Protein AF-0000000086143990 (afdb_homodimer)

Radius of gyration: 26.76 Å; Cα contacts (8 Å, |Δi|>4): 1138; chains: 2; bounding box: 112×72×72 Å

Structure (mmCIF, N/CA/C/O backbone):
data_AF-0000000086143990-model_v1
#
loop_
_entity.id
_entity.type
_entity.pdbx_description
1 polymer 'Malate dehydrogenase'
#
loop_
_atom_site.group_PDB
_atom_site.id
_atom_site.type_symbol
_atom_site.label_atom_id
_atom_site.label_alt_id
_atom_site.label_comp_id
_atom_site.label_asym_id
_atom_site.label_entity_id
_atom_site.label_seq_id
_atom_site.pdbx_PDB_ins_code
_atom_site.Cartn_x
_atom_site.Cartn_y
_atom_site.Cartn_z
_atom_site.occupancy
_atom_site.B_iso_or_equiv
_atom_site.auth_seq_id
_atom_site.auth_comp_id
_atom_site.auth_asym_id
_atom_site.auth_atom_id
_atom_site.pdbx_PDB_model_num
ATOM 1 N N . MET A 1 1 ? 69.875 -5.605 -12.367 1 28.8 1 MET A N 1
ATOM 2 C CA . MET A 1 1 ? 68.5 -6.004 -12.711 1 28.8 1 MET A CA 1
ATOM 3 C C . MET A 1 1 ? 67.625 -6.176 -11.453 1 28.8 1 MET A C 1
ATOM 5 O O . MET A 1 1 ? 67.75 -7.188 -10.758 1 28.8 1 MET A O 1
ATOM 9 N N . THR A 1 2 ? 67.562 -5.09 -10.617 1 34.97 2 THR A N 1
ATOM 10 C CA . THR A 1 2 ? 66.938 -4.973 -9.312 1 34.97 2 THR A CA 1
ATOM 11 C C . THR A 1 2 ? 65.438 -5.207 -9.422 1 34.97 2 THR A C 1
ATOM 13 O O . THR A 1 2 ? 64.75 -4.504 -10.164 1 34.97 2 THR A O 1
ATOM 16 N N . SER A 1 3 ? 64.938 -6.434 -9.188 1 31.86 3 SER A N 1
ATOM 17 C CA . SER A 1 3 ? 63.594 -6.938 -9.203 1 31.86 3 SER A CA 1
ATOM 18 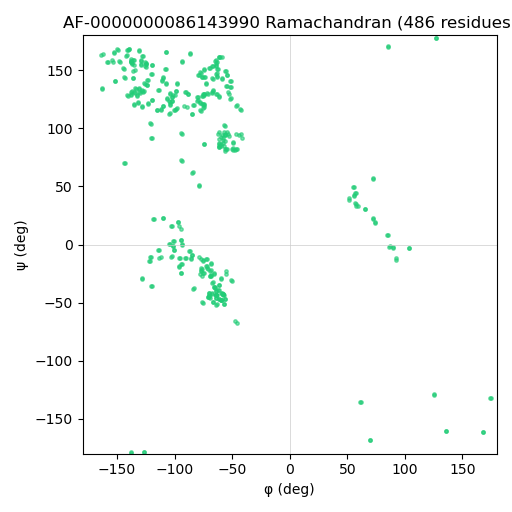C C . SER A 1 3 ? 62.719 -6.238 -8.148 1 31.86 3 SER A C 1
ATOM 20 O O . SER A 1 3 ? 63.094 -6.211 -6.973 1 31.86 3 SER A O 1
ATOM 22 N N . ILE A 1 4 ? 62.031 -5.09 -8.547 1 33.56 4 ILE A N 1
ATOM 23 C CA . ILE A 1 4 ? 61.062 -4.328 -7.758 1 33.56 4 ILE A CA 1
ATOM 24 C C . ILE A 1 4 ? 59.906 -5.238 -7.332 1 33.56 4 ILE A C 1
ATOM 26 O O . ILE A 1 4 ? 59.219 -5.816 -8.172 1 33.56 4 ILE A O 1
ATOM 30 N N . ARG A 1 5 ? 60.062 -5.871 -6.176 1 32.91 5 ARG A N 1
ATOM 31 C CA . ARG A 1 5 ? 59.031 -6.629 -5.492 1 32.91 5 ARG A CA 1
ATOM 32 C C . ARG A 1 5 ? 57.781 -5.758 -5.234 1 32.91 5 ARG A C 1
ATOM 34 O O . ARG A 1 5 ? 57.875 -4.727 -4.566 1 32.91 5 ARG A O 1
ATOM 41 N N . THR A 1 6 ? 56.906 -5.578 -6.246 1 29.39 6 THR A N 1
ATOM 42 C CA . THR A 1 6 ? 55.625 -4.895 -6.039 1 29.39 6 THR A CA 1
ATOM 43 C C . THR A 1 6 ? 54.812 -5.578 -4.938 1 29.39 6 THR A C 1
ATOM 45 O O . THR A 1 6 ? 54.562 -6.781 -5.008 1 29.39 6 THR A O 1
ATOM 48 N N . LEU A 1 7 ? 54.906 -5.094 -3.65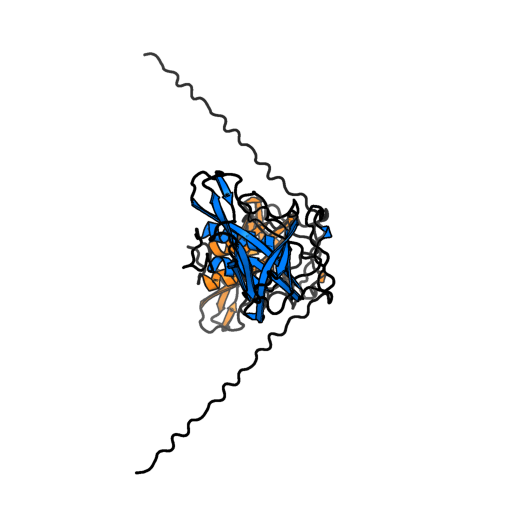4 1 31.59 7 LEU A N 1
ATOM 49 C CA . LEU A 1 7 ? 54.094 -5.48 -2.506 1 31.59 7 LEU A CA 1
ATOM 50 C C . LEU A 1 7 ? 52.594 -5.262 -2.789 1 31.59 7 LEU A C 1
ATOM 52 O O . LEU A 1 7 ? 52.188 -4.137 -3.059 1 31.59 7 LEU A O 1
ATOM 56 N N . LEU A 1 8 ? 51.969 -6.223 -3.418 1 28.8 8 LEU A N 1
ATOM 57 C CA . LEU A 1 8 ? 50.531 -6.184 -3.588 1 28.8 8 LEU A CA 1
ATOM 58 C C . LEU A 1 8 ? 49.812 -6.191 -2.234 1 28.8 8 LEU A C 1
ATOM 60 O O . LEU A 1 8 ? 50.031 -7.105 -1.432 1 28.8 8 LEU A O 1
ATOM 64 N N . LEU A 1 9 ? 49.594 -4.996 -1.615 1 29.88 9 LEU A N 1
ATOM 65 C CA . LEU A 1 9 ? 48.781 -4.879 -0.422 1 29.88 9 LEU A CA 1
ATOM 66 C C . LEU A 1 9 ? 47.344 -5.387 -0.692 1 29.88 9 LEU A C 1
ATOM 68 O O . LEU A 1 9 ? 46.656 -4.871 -1.571 1 29.88 9 LEU A O 1
ATOM 72 N N . ALA A 1 10 ? 47.094 -6.621 -0.388 1 31.34 10 ALA A N 1
ATOM 73 C CA . ALA A 1 10 ? 45.75 -7.199 -0.398 1 31.34 10 ALA A CA 1
ATOM 74 C C . ALA A 1 10 ? 44.844 -6.492 0.604 1 31.34 10 ALA A C 1
ATOM 76 O O . ALA A 1 10 ? 45.125 -6.453 1.801 1 31.34 10 ALA A O 1
ATOM 77 N N . LEU A 1 11 ? 44.219 -5.375 0.227 1 27.98 11 LEU A N 1
ATOM 78 C CA . LEU A 1 11 ? 43.188 -4.797 1.089 1 27.98 11 LEU A CA 1
ATOM 79 C C . LEU A 1 11 ? 42.062 -5.805 1.365 1 27.98 11 LEU A C 1
ATOM 81 O O . LEU A 1 11 ? 41.469 -6.328 0.434 1 27.98 11 LEU A O 1
ATOM 85 N N . ALA A 1 12 ? 42.094 -6.391 2.562 1 31.06 12 ALA A N 1
ATOM 86 C CA . ALA A 1 12 ? 41.031 -7.227 3.072 1 31.06 12 ALA A CA 1
ATOM 87 C C . ALA A 1 12 ? 39.719 -6.438 3.158 1 31.06 12 ALA A C 1
ATOM 89 O O . ALA A 1 12 ? 39.656 -5.414 3.846 1 31.06 12 ALA A O 1
ATOM 90 N N . VAL A 1 13 ? 38.938 -6.508 2.133 1 31.83 13 VAL A N 1
ATOM 91 C CA . VAL A 1 13 ? 37.562 -6 2.225 1 31.83 13 VAL A CA 1
ATOM 92 C C . VAL A 1 13 ? 36.844 -6.691 3.375 1 31.83 13 VAL A C 1
ATOM 94 O O . VAL A 1 13 ? 36.75 -7.918 3.414 1 31.83 13 VAL A O 1
ATOM 97 N N . ILE A 1 14 ? 36.812 -6.105 4.52 1 30.91 14 ILE A N 1
ATOM 98 C CA . ILE A 1 14 ? 35.938 -6.543 5.598 1 30.91 14 ILE A CA 1
ATOM 99 C C . ILE A 1 14 ? 34.469 -6.465 5.141 1 30.91 14 ILE A C 1
ATOM 101 O O . ILE A 1 14 ? 33.938 -5.371 4.898 1 30.91 14 ILE A O 1
ATOM 105 N N . ALA A 1 15 ? 34.062 -7.531 4.52 1 31.17 15 ALA A N 1
ATOM 106 C CA . ALA A 1 15 ? 32.594 -7.656 4.324 1 31.17 15 ALA A CA 1
ATOM 107 C C . ALA A 1 15 ? 31.859 -7.582 5.652 1 31.17 15 ALA A C 1
ATOM 109 O O . ALA A 1 15 ? 32 -8.461 6.504 1 31.17 15 ALA A O 1
ATOM 110 N N . THR A 1 16 ? 31.625 -6.355 6.145 1 30.95 16 THR A N 1
ATOM 111 C CA . THR A 1 16 ? 30.672 -6.27 7.25 1 30.95 16 THR A CA 1
ATOM 112 C C . THR A 1 16 ? 29.344 -6.938 6.879 1 30.95 16 THR A C 1
ATOM 114 O O . THR A 1 16 ? 28.766 -6.637 5.832 1 30.95 16 THR A O 1
ATOM 117 N N . SER A 1 17 ? 29.234 -8.133 7.25 1 28.3 17 SER A N 1
ATOM 118 C CA . SER A 1 17 ? 27.922 -8.773 7.203 1 28.3 17 SER A CA 1
ATOM 119 C C . SER A 1 17 ? 26.859 -7.906 7.859 1 28.3 17 SER A C 1
ATOM 121 O O . SER A 1 17 ? 26.969 -7.566 9.039 1 28.3 17 SER A O 1
ATOM 123 N N . SER A 1 18 ? 26.359 -7.004 7.137 1 29.42 18 SER A N 1
ATOM 124 C CA . SER A 1 18 ? 25.141 -6.406 7.656 1 29.42 18 SER A CA 1
ATOM 125 C C . SER A 1 18 ? 24.125 -7.48 8.07 1 29.42 18 SER A C 1
ATOM 127 O O . SER A 1 18 ? 23.609 -8.203 7.223 1 29.42 18 SER A O 1
ATOM 129 N N . ASN A 1 19 ? 24.328 -7.996 9.25 1 27.97 19 ASN A N 1
ATOM 130 C CA . ASN A 1 19 ? 23.25 -8.805 9.812 1 27.97 19 ASN A CA 1
ATOM 131 C C . ASN A 1 19 ? 21.906 -8.086 9.727 1 27.97 19 ASN A C 1
ATOM 133 O O . ASN A 1 19 ? 21.719 -7.035 10.344 1 27.97 19 ASN A O 1
ATOM 137 N N . ALA A 1 20 ? 21.234 -8.234 8.68 1 31.66 20 ALA A N 1
ATOM 138 C CA . ALA A 1 20 ? 19.828 -7.828 8.68 1 31.66 20 ALA A CA 1
ATOM 139 C C . ALA A 1 20 ? 19.109 -8.328 9.922 1 31.66 20 ALA A C 1
ATOM 141 O O . ALA A 1 20 ? 18.969 -9.531 10.125 1 31.66 20 ALA A O 1
ATOM 142 N N . LEU A 1 21 ? 19.219 -7.625 11.078 1 30.47 21 LEU A N 1
ATOM 143 C CA . LEU A 1 21 ? 18.422 -7.926 12.25 1 30.47 21 LEU A CA 1
ATOM 144 C C . LEU A 1 21 ? 16.969 -8.211 11.859 1 30.47 21 LEU A C 1
ATOM 146 O O . LEU A 1 21 ? 16.312 -7.379 11.227 1 30.47 21 LEU A O 1
ATOM 150 N N . CYS A 1 22 ? 16.562 -9.438 11.672 1 31.56 22 CYS A N 1
ATOM 151 C CA . CYS A 1 22 ? 15.188 -9.875 11.555 1 31.56 22 CYS A CA 1
ATOM 152 C C . CYS A 1 22 ? 14.32 -9.258 12.648 1 31.56 22 CYS A C 1
ATOM 154 O O . CYS A 1 22 ? 14.617 -9.398 13.836 1 31.56 22 CYS A O 1
ATOM 156 N N . LEU A 1 23 ? 13.68 -8.25 12.484 1 34.28 23 LEU A N 1
ATOM 157 C CA . LEU A 1 23 ? 12.711 -7.781 13.469 1 34.28 23 LEU A CA 1
ATOM 158 C C . LEU A 1 23 ? 11.867 -8.938 13.992 1 34.28 23 LEU A C 1
ATOM 160 O O . LEU A 1 23 ? 11.383 -9.766 13.211 1 34.28 23 LEU A O 1
ATOM 164 N N . PRO A 1 24 ? 11.961 -9.25 15.305 1 35.31 24 PRO A N 1
ATOM 165 C CA . PRO A 1 24 ? 11.18 -10.336 15.883 1 35.31 24 PRO A CA 1
ATOM 166 C C . PRO A 1 24 ? 9.688 -10.227 15.57 1 35.31 24 PRO A C 1
ATOM 168 O O . PRO A 1 24 ? 9.164 -9.117 15.43 1 35.31 24 PRO A O 1
ATOM 171 N N . ARG A 1 25 ? 9.117 -11.312 14.992 1 46.84 25 ARG A N 1
ATOM 172 C CA . ARG A 1 25 ? 7.664 -11.422 14.875 1 46.84 25 ARG A CA 1
ATOM 173 C C . ARG A 1 25 ? 6.984 -11.055 16.188 1 46.84 25 ARG A C 1
ATOM 175 O O . ARG A 1 25 ? 7.418 -11.484 17.266 1 46.84 25 ARG A O 1
ATOM 182 N N . ILE A 1 26 ? 6.207 -10.148 16.25 1 44.72 26 ILE A N 1
ATOM 183 C CA . ILE A 1 26 ? 5.48 -9.781 17.469 1 44.72 26 ILE A CA 1
ATOM 184 C C . ILE A 1 26 ? 4.879 -11.031 18.109 1 44.72 26 ILE A C 1
ATOM 186 O O . ILE A 1 26 ? 4.945 -11.211 19.312 1 44.72 26 ILE A O 1
ATOM 190 N N . ASP A 1 27 ? 3.803 -11.766 17.359 1 48.5 27 ASP A N 1
ATOM 191 C CA . ASP A 1 27 ? 3.24 -13.008 17.875 1 48.5 27 ASP A CA 1
ATOM 192 C C . ASP A 1 27 ? 3.99 -14.227 17.344 1 48.5 27 ASP A C 1
ATOM 194 O O . ASP A 1 27 ? 4.336 -14.273 16.156 1 48.5 27 ASP A O 1
ATOM 198 N N . ASP A 1 28 ? 4.566 -14.992 18.188 1 54.94 28 ASP A N 1
ATOM 199 C CA . ASP A 1 28 ? 5.504 -16.109 18.047 1 54.94 28 ASP A CA 1
ATOM 200 C C . ASP A 1 28 ? 4.938 -17.188 17.125 1 54.94 28 ASP A C 1
ATOM 202 O O . ASP A 1 28 ? 5.691 -17.984 16.562 1 54.94 28 ASP A O 1
ATOM 206 N N . SER A 1 29 ? 3.551 -17.297 16.922 1 68.81 29 SER A N 1
ATOM 207 C CA . SER A 1 29 ? 3.146 -18.5 16.203 1 68.81 29 SER A CA 1
ATOM 208 C C . SER A 1 29 ? 2.859 -18.172 14.734 1 68.81 29 SER A C 1
ATOM 210 O O . SER A 1 29 ? 2.322 -17.109 14.414 1 68.81 29 SER A O 1
ATOM 212 N N . MET A 1 30 ? 3.443 -18.891 13.805 1 82.25 30 MET A N 1
ATOM 213 C CA . MET A 1 30 ? 3.15 -18.812 12.383 1 82.25 30 MET A CA 1
ATOM 214 C C . MET A 1 30 ? 1.653 -18.938 12.125 1 82.25 30 MET A C 1
ATOM 216 O O . MET A 1 30 ? 0.984 -19.766 12.75 1 82.25 30 MET A O 1
ATOM 220 N N . PRO A 1 31 ? 1.198 -18.078 11.266 1 90.06 31 PRO A N 1
ATOM 221 C CA . PRO A 1 31 ? -0.236 -18.156 10.977 1 90.06 31 PRO A CA 1
ATOM 222 C C . PRO A 1 31 ? -0.64 -19.469 10.32 1 90.06 31 PRO A C 1
ATOM 224 O O . PRO A 1 31 ? 0.137 -20.047 9.555 1 90.06 31 PRO A O 1
ATOM 227 N N . ALA A 1 32 ? -1.845 -19.922 10.633 1 91.12 32 ALA A N 1
ATOM 228 C CA . ALA A 1 32 ? -2.43 -21.078 9.961 1 91.12 32 ALA A CA 1
ATOM 229 C C . ALA A 1 32 ? -2.986 -20.688 8.594 1 91.12 32 ALA A C 1
ATOM 231 O O . ALA A 1 32 ? -3.445 -19.562 8.398 1 91.12 32 ALA A O 1
ATOM 232 N N . LEU A 1 33 ? -2.875 -21.672 7.641 1 93.88 33 LEU A N 1
ATOM 233 C CA . LEU A 1 33 ? -3.539 -21.469 6.359 1 93.88 33 LEU A CA 1
ATOM 234 C C . LEU A 1 33 ? -5.02 -21.156 6.555 1 93.88 33 LEU A C 1
ATOM 236 O O . LEU A 1 33 ? -5.707 -21.828 7.324 1 93.88 33 LEU A O 1
ATOM 240 N N . PRO A 1 34 ? -5.531 -20.141 5.941 1 92.81 34 PRO A N 1
ATOM 241 C CA . PRO A 1 34 ? -6.871 -19.641 6.27 1 92.81 34 PRO A CA 1
ATOM 242 C C . PRO A 1 34 ? -7.977 -20.391 5.535 1 92.81 34 PRO A C 1
ATOM 244 O O . PRO A 1 34 ? -8.844 -19.781 4.918 1 92.81 34 PRO A O 1
ATOM 247 N N . LEU A 1 35 ? -8.102 -21.625 5.746 1 92.88 35 LEU A N 1
ATOM 248 C CA . LEU A 1 35 ? -9.055 -22.453 5.02 1 92.88 35 LEU A CA 1
ATOM 249 C C . LEU A 1 35 ? -10.477 -22.219 5.52 1 92.88 35 LEU A C 1
ATOM 251 O O . LEU A 1 35 ? -11.445 -22.594 4.852 1 92.88 35 LEU A O 1
ATOM 255 N N . SER A 1 36 ? -10.656 -21.562 6.648 1 86.19 36 SER A N 1
ATOM 256 C CA . SER A 1 36 ? -11.984 -21.281 7.188 1 86.19 36 SER A CA 1
ATOM 257 C C . SER A 1 36 ? -12.688 -20.203 6.383 1 86.19 36 SER A C 1
ATOM 259 O O . SER A 1 36 ? -13.906 -20.016 6.504 1 86.19 36 SER A O 1
ATOM 261 N N . LYS A 1 37 ? -12.008 -19.547 5.566 1 82.94 37 LYS A N 1
ATOM 262 C CA . LYS A 1 37 ? -12.555 -18.422 4.812 1 82.94 37 LYS A CA 1
ATOM 263 C C . LYS A 1 37 ? -13.25 -18.891 3.543 1 82.94 37 LYS A C 1
ATOM 265 O O . LYS A 1 37 ? -13.883 -18.109 2.838 1 82.94 37 LYS A O 1
ATOM 270 N N . ILE A 1 38 ? -13.039 -20.141 3.217 1 82.75 38 ILE A N 1
ATOM 271 C CA . ILE A 1 38 ? -13.562 -20.641 1.951 1 82.75 38 ILE A CA 1
ATOM 272 C C . ILE A 1 38 ? -14.43 -21.875 2.201 1 82.75 38 ILE A C 1
ATOM 274 O O . ILE A 1 38 ? -14.344 -22.484 3.264 1 82.75 38 ILE A O 1
ATOM 278 N N . SER A 1 39 ? -15.375 -22.062 1.18 1 84 39 SER A N 1
ATOM 279 C CA . SER A 1 39 ? -16 -23.375 1.091 1 84 39 SER A CA 1
ATOM 280 C C . SER A 1 39 ? -15.039 -24.406 0.506 1 84 39 SER A C 1
ATOM 282 O O . SER A 1 39 ? -14.969 -24.578 -0.712 1 84 39 SER A O 1
ATOM 284 N N . ASN A 1 40 ? -14.289 -24.938 1.396 1 89.94 40 ASN A N 1
ATOM 285 C CA . ASN A 1 40 ? -13.25 -25.875 0.984 1 89.94 40 ASN A CA 1
ATOM 286 C C . ASN A 1 40 ? -13.836 -27.25 0.693 1 89.94 40 ASN A C 1
ATOM 288 O O . ASN A 1 40 ? -13.422 -28.25 1.296 1 89.94 40 ASN A O 1
ATOM 292 N N . THR A 1 41 ? -14.883 -27.016 -0.169 1 82.44 41 THR A N 1
ATOM 293 C CA . THR A 1 41 ? -15.602 -28.219 -0.56 1 82.44 41 THR A CA 1
ATOM 294 C C . THR A 1 41 ? -15.547 -28.422 -2.072 1 82.44 41 THR A C 1
ATOM 296 O O . THR A 1 41 ? -15.117 -27.531 -2.805 1 82.44 41 THR A O 1
ATOM 299 N N . GLY A 1 42 ? -15.672 -29.656 -2.557 1 78.19 42 GLY A N 1
ATOM 300 C CA . GLY A 1 42 ? -15.641 -29.938 -3.984 1 78.19 42 GLY A CA 1
ATOM 301 C C . GLY A 1 42 ? -14.797 -31.141 -4.344 1 78.19 42 GLY A C 1
ATOM 302 O O . GLY A 1 42 ? -14.484 -31.969 -3.48 1 78.19 42 GLY A O 1
ATOM 303 N N . SER A 1 43 ? -14.492 -31.031 -5.695 1 82.62 43 SER A N 1
ATOM 304 C CA . SER A 1 43 ? -13.859 -32.25 -6.227 1 82.62 43 SER A CA 1
ATOM 305 C C . SER A 1 43 ? -12.391 -32.312 -5.816 1 82.62 43 SER A C 1
ATOM 307 O O . SER A 1 43 ? -11.836 -33.406 -5.703 1 82.62 43 SER A O 1
ATOM 309 N N . ALA A 1 44 ? -11.789 -31.141 -5.562 1 90.06 44 ALA A N 1
ATOM 310 C CA . ALA A 1 44 ? -10.375 -31.141 -5.191 1 90.06 44 ALA A CA 1
ATOM 311 C C . ALA A 1 44 ? -10.078 -30.062 -4.152 1 90.06 44 ALA A C 1
ATOM 313 O O . ALA A 1 44 ? -9.383 -29.094 -4.445 1 90.06 44 ALA A O 1
ATOM 314 N N . PRO A 1 45 ? -10.586 -30.297 -2.92 1 93.56 45 PRO A N 1
ATOM 315 C CA . PRO A 1 45 ? -10.359 -29.312 -1.862 1 93.56 45 PRO A CA 1
ATOM 316 C C . PRO A 1 45 ? -8.883 -29.156 -1.493 1 93.56 45 PRO A C 1
ATOM 318 O O . PRO A 1 45 ? -8.078 -30.031 -1.825 1 93.56 45 PRO A O 1
ATOM 321 N N . LEU A 1 46 ? -8.57 -28.047 -0.913 1 97.06 46 LEU A N 1
ATOM 322 C CA . LEU A 1 46 ? -7.215 -27.828 -0.424 1 97.06 46 LEU A CA 1
ATOM 323 C C . LEU A 1 46 ? -6.965 -28.609 0.865 1 97.06 46 LEU A C 1
ATOM 325 O O . LEU A 1 46 ? -7.707 -28.453 1.838 1 97.06 46 LEU A O 1
ATOM 329 N N . PRO A 1 47 ? -5.992 -29.484 0.883 1 96 47 PRO A N 1
ATOM 330 C CA . PRO A 1 47 ? -5.695 -30.203 2.129 1 96 47 PRO A CA 1
ATOM 331 C C . PRO A 1 47 ? -5.207 -29.266 3.238 1 96 47 PRO A C 1
ATOM 333 O O . PRO A 1 47 ? -4.605 -28.234 2.957 1 96 47 PRO A O 1
ATOM 336 N N . VAL A 1 48 ? -5.426 -29.688 4.48 1 94.94 48 VAL A N 1
ATOM 337 C CA . VAL A 1 48 ? -4.879 -28.969 5.629 1 94.94 48 VAL A CA 1
ATOM 338 C C . VAL A 1 48 ? -3.414 -29.344 5.828 1 94.94 48 VAL A C 1
ATOM 340 O O . VAL A 1 48 ? -3.086 -30.516 5.973 1 94.94 48 VAL A O 1
ATOM 343 N N . PRO A 1 49 ? -2.582 -28.328 5.82 1 94.62 49 PRO A N 1
ATOM 344 C CA . PRO A 1 49 ? -1.182 -28.688 6.062 1 94.62 49 PRO A CA 1
ATOM 345 C C . PRO A 1 49 ? -0.941 -29.203 7.48 1 94.62 49 PRO A C 1
ATOM 347 O O . PRO A 1 49 ? -1.645 -28.812 8.414 1 94.62 49 PRO A O 1
ATOM 350 N N . ASP A 1 50 ? 0.088 -30.016 7.625 1 91.25 50 ASP A N 1
ATOM 351 C CA . ASP A 1 50 ? 0.397 -30.609 8.922 1 91.25 50 ASP A CA 1
ATOM 352 C C . ASP A 1 50 ? 1.542 -29.859 9.609 1 91.25 50 ASP A C 1
ATOM 354 O O . ASP A 1 50 ? 1.956 -30.219 10.711 1 91.25 50 ASP A O 1
ATOM 358 N N . LYS A 1 51 ? 2.098 -28.922 8.938 1 92.31 51 LYS A N 1
ATOM 359 C CA . LYS A 1 51 ? 3.211 -28.125 9.445 1 92.31 51 LYS A CA 1
ATOM 360 C C . LYS A 1 51 ? 2.959 -26.641 9.25 1 92.31 51 LYS A C 1
ATOM 362 O O . LYS A 1 51 ? 2.014 -26.25 8.562 1 92.31 51 LYS A O 1
ATOM 367 N N . ASP A 1 52 ? 3.791 -25.859 9.945 1 94.06 52 ASP A N 1
ATOM 368 C CA . ASP A 1 52 ? 3.803 -24.422 9.688 1 94.06 52 ASP A CA 1
ATOM 369 C C . ASP A 1 52 ? 4.387 -24.109 8.312 1 94.06 52 ASP A C 1
ATOM 371 O O . ASP A 1 52 ? 5.23 -24.859 7.809 1 94.06 52 ASP A O 1
ATOM 375 N N . PRO A 1 53 ? 3.957 -23.031 7.773 1 96.38 53 PRO A N 1
ATOM 376 C CA . PRO A 1 53 ? 4.57 -22.656 6.5 1 96.38 53 PRO A CA 1
ATOM 377 C C . PRO A 1 53 ? 6.039 -22.266 6.641 1 96.38 53 PRO A C 1
ATOM 379 O O . PRO A 1 53 ? 6.426 -21.656 7.637 1 96.38 53 PRO A O 1
ATOM 382 N N . LYS A 1 54 ? 6.746 -22.672 5.602 1 95.44 54 LYS A N 1
ATOM 383 C CA . LYS A 1 54 ? 8.148 -22.281 5.535 1 95.44 54 LYS A CA 1
ATOM 384 C C . LYS A 1 54 ? 8.297 -20.828 5.117 1 95.44 54 LYS A C 1
ATOM 386 O O . LYS A 1 54 ? 9.086 -20.078 5.711 1 95.44 54 LYS A O 1
ATOM 391 N N . TYR A 1 55 ? 7.621 -20.438 4.047 1 95.44 55 TYR A N 1
ATOM 392 C CA . TYR A 1 55 ? 7.59 -19.078 3.539 1 95.44 55 TYR A CA 1
ATOM 393 C C . TYR A 1 55 ? 6.176 -18.672 3.146 1 95.44 55 TYR A C 1
ATOM 395 O O . TYR A 1 55 ? 5.387 -19.5 2.693 1 95.44 55 TYR A O 1
ATOM 403 N N . ILE A 1 56 ? 5.887 -17.438 3.4 1 96.31 56 ILE A N 1
ATOM 404 C CA . ILE A 1 56 ? 4.711 -16.781 2.848 1 96.31 56 ILE A CA 1
ATOM 405 C C . ILE A 1 56 ? 5.145 -15.656 1.902 1 96.31 56 ILE A C 1
ATOM 407 O O . ILE A 1 56 ? 5.77 -14.688 2.326 1 96.31 56 ILE A O 1
ATOM 411 N N . ILE A 1 57 ? 4.797 -15.836 0.594 1 97.25 57 ILE A N 1
ATOM 412 C CA . ILE A 1 57 ? 5.34 -15.008 -0.472 1 97.25 57 ILE A CA 1
ATOM 413 C C . ILE A 1 57 ? 4.203 -14.281 -1.19 1 97.25 57 ILE A C 1
ATOM 415 O O . ILE A 1 57 ? 3.232 -14.906 -1.618 1 97.25 57 ILE A O 1
ATOM 419 N N . LEU A 1 58 ? 4.328 -12.977 -1.227 1 97.56 58 LEU A N 1
ATOM 420 C CA . LEU A 1 58 ? 3.414 -12.188 -2.043 1 97.56 58 LEU A CA 1
ATOM 421 C C . LEU A 1 58 ? 3.799 -12.258 -3.516 1 97.56 58 LEU A C 1
ATOM 423 O O . LEU A 1 58 ? 4.938 -11.969 -3.881 1 97.56 58 LEU A O 1
ATOM 427 N N . GLY A 1 59 ? 2.902 -12.695 -4.359 1 97.75 59 GLY A N 1
ATOM 428 C CA . GLY A 1 59 ? 3.043 -12.594 -5.801 1 97.75 59 GLY A CA 1
ATOM 429 C C . GLY A 1 59 ? 2.283 -11.422 -6.395 1 97.75 59 GLY A C 1
ATOM 430 O O . GLY A 1 59 ? 1.128 -11.18 -6.043 1 97.75 59 GLY A O 1
ATOM 431 N N . LEU A 1 60 ? 2.91 -10.703 -7.188 1 97.88 60 LEU A N 1
ATOM 432 C CA . LEU A 1 60 ? 2.334 -9.547 -7.867 1 97.88 60 LEU A CA 1
ATOM 433 C C . LEU A 1 60 ? 2.713 -9.539 -9.344 1 97.88 60 LEU A C 1
ATOM 435 O O . LEU A 1 60 ? 3.898 -9.562 -9.688 1 97.88 60 LEU A O 1
ATOM 439 N N . GLY A 1 61 ? 1.642 -9.562 -10.203 1 97.94 61 GLY A N 1
ATOM 440 C CA . GLY A 1 61 ? 1.939 -9.586 -11.625 1 97.94 61 GLY A CA 1
ATOM 441 C C . GLY A 1 61 ? 0.705 -9.75 -12.492 1 97.94 61 GLY A C 1
ATOM 442 O O . GLY A 1 61 ? -0.286 -9.039 -12.305 1 97.94 61 GLY A O 1
ATOM 443 N N . PHE A 1 62 ? 0.827 -10.703 -13.445 1 97.75 62 PHE A N 1
ATOM 444 C CA . PHE A 1 62 ? -0.221 -10.82 -14.453 1 97.75 62 PHE A CA 1
ATOM 445 C C . PHE A 1 62 ? -0.619 -12.273 -14.656 1 97.75 62 PHE A C 1
ATOM 447 O O . PHE A 1 62 ? 0.242 -13.156 -14.719 1 97.75 62 PHE A O 1
ATOM 454 N N . GLN A 1 63 ? -1.953 -12.484 -14.695 1 96.75 63 GLN A N 1
ATOM 455 C CA . GLN A 1 63 ? -2.477 -13.672 -15.359 1 96.75 63 GLN A CA 1
ATOM 456 C C . GLN A 1 63 ? -2.525 -13.469 -16.875 1 96.75 63 GLN A C 1
ATOM 458 O O . GLN A 1 63 ? -3.061 -12.469 -17.359 1 96.75 63 GLN A O 1
ATOM 463 N N . ASN A 1 64 ? -1.924 -14.422 -17.547 1 94.25 64 ASN A N 1
ATOM 464 C CA . ASN A 1 64 ? -1.829 -14.297 -19 1 94.25 64 ASN A CA 1
ATOM 465 C C . ASN A 1 64 ? -2.826 -15.211 -19.703 1 94.25 64 ASN A C 1
ATOM 467 O O . ASN A 1 64 ? -2.883 -16.406 -19.422 1 94.25 64 ASN A O 1
ATOM 471 N N . TYR A 1 65 ? -3.58 -14.594 -20.641 1 93.94 65 TYR A N 1
ATOM 472 C CA . TYR A 1 65 ? -4.613 -15.312 -21.375 1 93.94 65 TYR A CA 1
ATOM 473 C C . TYR A 1 65 ? -4.406 -15.188 -22.875 1 93.94 65 TYR A C 1
ATOM 475 O O . TYR A 1 65 ? -3.791 -14.227 -23.344 1 93.94 65 TYR A O 1
ATOM 483 N N . THR A 1 66 ? -4.895 -16.203 -23.547 1 91.69 66 THR A N 1
ATOM 484 C CA . THR A 1 66 ? -4.965 -16.203 -25.016 1 91.69 66 THR A CA 1
ATOM 485 C C . THR A 1 66 ? -6.395 -16.438 -25.484 1 91.69 66 THR A C 1
ATOM 487 O O . THR A 1 66 ? -7.102 -17.297 -24.938 1 91.69 66 THR A O 1
ATOM 490 N N . CYS A 1 67 ? -6.766 -15.664 -26.484 1 93.31 67 CYS A N 1
ATOM 491 C CA . CYS A 1 67 ? -8.094 -15.859 -27.062 1 93.31 67 CYS A CA 1
ATOM 492 C C . CYS A 1 67 ? -8.125 -17.109 -27.938 1 93.31 67 CYS A C 1
ATOM 494 O O . CYS A 1 67 ? -7.445 -17.188 -28.953 1 93.31 67 CYS A O 1
ATOM 496 N N . SER A 1 68 ? -8.922 -18.016 -27.531 1 90 68 SER A N 1
ATOM 497 C CA . SER A 1 68 ? -9.023 -19.281 -28.25 1 90 68 SER A CA 1
ATOM 498 C C . SER A 1 68 ? -9.789 -19.125 -29.562 1 90 68 SER A C 1
ATOM 500 O O . SER A 1 68 ? -10.906 -18.594 -29.578 1 90 68 SER A O 1
ATOM 502 N N . PRO A 1 69 ? -9.203 -19.625 -30.672 1 87.62 69 PRO A N 1
ATOM 503 C CA . PRO A 1 69 ? -9.945 -19.562 -31.938 1 87.62 69 PRO A CA 1
ATOM 504 C C . PRO A 1 69 ? -11.156 -20.484 -31.953 1 87.62 69 PRO A C 1
ATOM 506 O O . PRO A 1 69 ? -12.109 -20.234 -32.688 1 87.62 69 PRO A O 1
ATOM 509 N N . SER A 1 70 ? -11.125 -21.5 -31.219 1 89.38 70 SER A N 1
ATOM 510 C CA . SER A 1 70 ? -12.172 -22.516 -31.281 1 89.38 70 SER A CA 1
ATOM 511 C C . SER A 1 70 ? -13.367 -22.125 -30.422 1 89.38 70 SER A C 1
ATOM 513 O O . SER A 1 70 ? -14.516 -22.312 -30.828 1 89.38 70 SER A O 1
ATOM 515 N N . SER A 1 71 ? -13.109 -21.516 -29.25 1 89.06 71 SER A N 1
ATOM 516 C CA . SER A 1 71 ? -14.203 -21.328 -28.312 1 89.06 71 SER A CA 1
ATOM 517 C C . SER A 1 71 ? -14.555 -19.844 -28.156 1 89.06 71 SER A C 1
ATOM 519 O O . SER A 1 71 ? -15.57 -19.5 -27.547 1 89.06 71 SER A O 1
ATOM 521 N N . SER A 1 72 ? -13.781 -18.969 -28.656 1 91.31 72 SER A N 1
ATOM 522 C CA . SER A 1 72 ? -13.977 -17.531 -28.484 1 91.31 72 SER A CA 1
ATOM 523 C C . SER A 1 72 ? -14 -17.141 -27.016 1 91.31 72 SER A C 1
ATOM 525 O O . SER A 1 72 ? -14.812 -16.312 -26.594 1 91.31 72 SER A O 1
ATOM 527 N N . THR A 1 73 ? -13.219 -17.875 -26.219 1 93.81 73 THR A N 1
ATOM 528 C CA . THR A 1 73 ? -13.047 -17.578 -24.797 1 93.81 73 THR A CA 1
ATOM 529 C C . THR A 1 73 ? -11.562 -17.422 -24.453 1 93.81 73 THR A C 1
ATOM 531 O O . THR A 1 73 ? -10.695 -17.875 -25.219 1 93.81 73 THR A O 1
ATOM 534 N N . TRP A 1 74 ? -11.336 -16.719 -23.406 1 92.69 74 TRP A N 1
ATOM 535 C CA . TRP A 1 74 ? -9.969 -16.578 -22.906 1 92.69 74 TRP A CA 1
ATOM 536 C C . TRP A 1 74 ? -9.523 -17.844 -22.188 1 92.69 74 TRP A C 1
ATOM 538 O O . TRP A 1 74 ? -10.203 -18.344 -21.281 1 92.69 74 TRP A O 1
ATOM 548 N N . ILE A 1 75 ? -8.344 -18.375 -22.594 1 88.38 75 ILE A N 1
ATOM 549 C CA . ILE A 1 75 ? -7.82 -19.609 -22 1 88.38 75 ILE A CA 1
ATOM 550 C C . ILE A 1 75 ? -6.371 -19.406 -21.562 1 88.38 75 ILE A C 1
ATOM 552 O O . ILE A 1 75 ? -5.695 -18.5 -22.062 1 88.38 75 ILE A O 1
ATOM 556 N N . GLN A 1 76 ? -5.945 -20.219 -20.562 1 82.94 76 GLN A N 1
ATOM 557 C CA . GLN A 1 76 ? -4.57 -20.172 -20.062 1 82.94 76 GLN A CA 1
ATOM 558 C C . GLN A 1 76 ? -3.809 -21.438 -20.469 1 82.94 76 GLN A C 1
ATOM 560 O O . GLN A 1 76 ? -2.811 -21.797 -19.828 1 82.94 76 GLN A O 1
ATOM 565 N N . SER A 1 77 ? -4.156 -22.109 -21.422 1 68.94 77 SER A N 1
ATOM 566 C CA . SER A 1 77 ? -3.576 -23.406 -21.766 1 68.94 77 SER A CA 1
ATOM 567 C C . SER A 1 77 ? -2.57 -23.281 -22.906 1 68.94 77 SER A C 1
ATOM 569 O O . SER A 1 77 ? -1.902 -24.25 -23.266 1 68.94 77 SER A O 1
ATOM 571 N N . THR A 1 78 ? -2.346 -22.094 -23.328 1 65 78 THR A N 1
ATOM 572 C CA . THR A 1 78 ? -1.367 -21.953 -24.406 1 65 78 THR A CA 1
ATOM 573 C C . THR A 1 78 ? 0.022 -21.672 -23.844 1 65 78 THR A C 1
ATOM 575 O O . THR A 1 78 ? 0.159 -21.297 -22.672 1 65 78 THR A O 1
ATOM 578 N N . ILE A 1 79 ? 1.089 -21.969 -24.609 1 54 79 ILE A N 1
ATOM 579 C CA . ILE A 1 79 ? 2.494 -21.891 -24.234 1 54 79 ILE A CA 1
ATOM 580 C C . ILE A 1 79 ? 2.789 -20.531 -23.625 1 54 79 ILE A C 1
ATOM 582 O O . ILE A 1 79 ? 3.633 -20.406 -22.734 1 54 79 ILE A O 1
ATOM 586 N N . GLN A 1 80 ? 2.109 -19.578 -24.062 1 55.81 80 GLN A N 1
ATOM 587 C CA . GLN A 1 80 ? 2.41 -18.25 -23.562 1 55.81 80 GLN A CA 1
ATOM 588 C C . GLN A 1 80 ? 1.484 -17.875 -22.406 1 55.81 80 GLN A C 1
ATOM 590 O O . GLN A 1 80 ? 1.577 -16.781 -21.844 1 55.81 80 GLN A O 1
ATOM 595 N N . ALA A 1 81 ? 0.88 -19.016 -21.953 1 68.75 81 ALA A N 1
ATOM 596 C CA . ALA A 1 81 ? -0.167 -18.688 -20.984 1 68.75 81 ALA A CA 1
ATOM 597 C C . ALA A 1 81 ? 0.253 -19.062 -19.578 1 68.75 81 ALA A C 1
ATOM 599 O O . ALA A 1 81 ? 1.327 -19.641 -19.375 1 68.75 81 ALA A O 1
ATOM 600 N N . GLY A 1 82 ? -0.365 -18.641 -18.625 1 87.62 82 GLY A N 1
ATOM 601 C CA . GLY A 1 82 ? -0.133 -18.797 -17.203 1 87.62 82 GLY A CA 1
ATOM 602 C C . GLY A 1 82 ? -0.055 -17.484 -16.469 1 87.62 82 GLY A C 1
ATOM 603 O O . GLY A 1 82 ? -0.994 -16.688 -16.516 1 87.62 82 GLY A O 1
ATOM 604 N N . ALA A 1 83 ? 0.958 -17.438 -15.766 1 94 83 ALA A N 1
ATOM 605 C CA . ALA A 1 83 ? 1.131 -16.219 -14.992 1 94 83 ALA A CA 1
ATOM 606 C C . ALA A 1 83 ? 2.605 -15.828 -14.898 1 94 83 ALA A C 1
ATOM 608 O O . ALA A 1 83 ? 3.486 -16.656 -15.117 1 94 83 ALA A O 1
ATOM 609 N N . ILE A 1 84 ? 2.859 -14.578 -14.773 1 95.69 84 ILE A N 1
ATOM 610 C CA . ILE A 1 84 ? 4.164 -14.031 -14.414 1 95.69 84 ILE A CA 1
ATOM 611 C C . ILE A 1 84 ? 4.016 -13.086 -13.227 1 95.69 84 ILE A C 1
ATOM 613 O O . ILE A 1 84 ? 3.1 -12.258 -13.188 1 95.69 84 ILE A O 1
ATOM 617 N N . ALA A 1 85 ? 4.852 -13.273 -12.266 1 96.88 85 ALA A N 1
ATOM 618 C CA . ALA A 1 85 ? 4.742 -12.422 -11.086 1 96.88 85 ALA A CA 1
ATOM 619 C C . ALA A 1 85 ? 6.094 -12.258 -10.398 1 96.88 85 ALA A C 1
ATOM 621 O O . ALA A 1 85 ? 6.91 -13.18 -10.391 1 96.88 85 ALA A O 1
ATOM 622 N N . ASP A 1 86 ? 6.344 -11.047 -9.922 1 97.06 86 ASP A N 1
ATOM 623 C CA . ASP A 1 86 ? 7.422 -10.852 -8.953 1 97.06 86 ASP A CA 1
ATOM 624 C C . ASP A 1 86 ? 7.016 -11.328 -7.566 1 97.06 86 ASP A C 1
ATOM 626 O O . ASP A 1 86 ? 5.855 -11.195 -7.172 1 97.06 86 ASP A O 1
ATOM 630 N N . LEU A 1 87 ? 7.977 -11.875 -6.887 1 97.56 87 LEU A N 1
ATOM 631 C CA . LEU A 1 87 ? 7.715 -12.508 -5.598 1 97.56 87 LEU A CA 1
ATOM 632 C C . LEU A 1 87 ? 8.398 -11.742 -4.469 1 97.56 87 LEU A C 1
ATOM 634 O O . LEU A 1 87 ? 9.578 -11.398 -4.57 1 97.56 87 LEU A O 1
ATOM 638 N N . TYR A 1 88 ? 7.664 -11.477 -3.373 1 96.94 88 TYR A N 1
ATOM 639 C CA . TYR A 1 88 ? 8.133 -10.711 -2.223 1 96.94 88 TYR A CA 1
ATOM 640 C C . TYR A 1 88 ? 7.887 -11.469 -0.925 1 96.94 88 TYR A C 1
ATOM 642 O O . TYR A 1 88 ? 6.789 -11.984 -0.699 1 96.94 88 TYR A O 1
ATOM 650 N N . ASP A 1 89 ? 8.898 -11.531 -0.083 1 95.56 89 ASP A N 1
ATOM 651 C CA . ASP A 1 89 ? 8.773 -12.266 1.175 1 95.56 89 ASP A CA 1
ATOM 652 C C . ASP A 1 89 ? 7.992 -11.461 2.205 1 95.56 89 ASP A C 1
ATOM 654 O O . ASP A 1 89 ? 8.43 -10.383 2.629 1 95.56 89 ASP A O 1
ATOM 658 N N . ILE A 1 90 ? 6.836 -11.969 2.586 1 94.38 90 ILE A N 1
ATOM 659 C CA . ILE A 1 90 ? 6.02 -11.297 3.59 1 94.38 90 ILE A CA 1
ATOM 660 C C . ILE A 1 90 ? 5.844 -12.203 4.805 1 94.38 90 ILE A C 1
ATOM 662 O O . ILE A 1 90 ? 4.891 -12.047 5.57 1 94.38 90 ILE A O 1
ATOM 666 N N . THR A 1 91 ? 6.715 -13.148 5 1 93.44 91 THR A N 1
ATOM 667 C CA . THR A 1 91 ? 6.617 -14.141 6.059 1 93.44 91 THR A CA 1
ATOM 668 C C . THR A 1 91 ? 6.543 -13.469 7.426 1 93.44 91 THR A C 1
ATOM 670 O O . THR A 1 91 ? 5.645 -13.758 8.219 1 93.44 91 THR A O 1
ATOM 673 N N . SER A 1 92 ? 7.426 -12.602 7.691 1 89.38 92 SER A N 1
ATOM 674 C CA . SER A 1 92 ? 7.535 -11.984 9.008 1 89.38 92 SER A CA 1
ATOM 675 C C . SER A 1 92 ? 6.395 -11 9.258 1 89.38 92 SER A C 1
ATOM 677 O O . SER A 1 92 ? 6.102 -10.664 10.406 1 89.38 92 SER A O 1
ATOM 679 N N . GLN A 1 93 ? 5.754 -10.578 8.234 1 88.94 93 GLN A N 1
ATOM 680 C CA . GLN A 1 93 ? 4.707 -9.57 8.367 1 88.94 93 GLN A CA 1
ATOM 681 C C . GLN A 1 93 ? 3.332 -10.227 8.492 1 88.94 93 GLN A C 1
ATOM 683 O O . GLN A 1 93 ? 2.363 -9.57 8.875 1 88.94 93 GLN A O 1
ATOM 688 N N . THR A 1 94 ? 3.242 -11.43 8.141 1 91.62 94 THR A N 1
ATOM 689 C CA . THR A 1 94 ? 1.944 -12.094 8.062 1 91.62 94 THR A CA 1
ATOM 690 C C . THR A 1 94 ? 1.57 -12.711 9.414 1 91.62 94 THR A C 1
ATOM 692 O O . THR A 1 94 ? 2.383 -13.391 10.031 1 91.62 94 THR A O 1
ATOM 695 N N . THR A 1 95 ? 0.353 -12.398 9.844 1 89.94 95 THR A N 1
ATOM 696 C CA . THR A 1 95 ? -0.234 -12.984 11.047 1 89.94 95 THR A CA 1
ATOM 697 C C . THR A 1 95 ? -1.6 -13.594 10.742 1 89.94 95 THR A C 1
ATOM 699 O O . THR A 1 95 ? -2.066 -13.539 9.602 1 89.94 95 THR A O 1
ATOM 702 N N . SER A 1 96 ? -2.25 -14.117 11.734 1 88.19 96 SER A N 1
ATOM 703 C CA . SER A 1 96 ? -3.561 -14.734 11.562 1 88.19 96 SER A CA 1
ATOM 704 C C . SER A 1 96 ? -4.617 -13.688 11.211 1 88.19 96 SER A C 1
ATOM 706 O O . SER A 1 96 ? -5.656 -14.023 10.641 1 88.19 96 SER A O 1
ATOM 708 N N . ASP A 1 97 ? -4.301 -12.43 11.453 1 85.38 97 ASP A N 1
ATOM 709 C CA . ASP A 1 97 ? -5.281 -11.367 11.242 1 85.38 97 ASP A CA 1
ATOM 710 C C . ASP A 1 97 ? -5.02 -10.633 9.922 1 85.38 97 ASP A C 1
ATOM 712 O O . ASP A 1 97 ? -5.789 -9.75 9.539 1 85.38 97 ASP A O 1
ATOM 716 N N . THR A 1 98 ? -4.043 -11.008 9.242 1 88.94 98 THR A N 1
ATOM 717 C CA . THR A 1 98 ? -3.656 -10.281 8.039 1 88.94 98 THR A CA 1
ATOM 718 C C . THR A 1 98 ? -4.691 -10.477 6.934 1 88.94 98 THR A C 1
ATOM 720 O O . THR A 1 98 ? -5.098 -9.508 6.281 1 88.94 98 THR A O 1
ATOM 723 N N . GLY A 1 99 ? -5.145 -11.719 6.711 1 91.25 99 GLY A N 1
ATOM 724 C CA . GLY A 1 99 ? -6.066 -12.016 5.625 1 91.25 99 GLY A CA 1
ATOM 725 C C . GLY A 1 99 ? -5.504 -11.695 4.254 1 91.25 99 GLY A C 1
ATOM 726 O O . GLY A 1 99 ? -4.359 -12.031 3.955 1 91.25 99 GLY A O 1
ATOM 727 N N . ASP A 1 100 ? -6.387 -11.039 3.4 1 94 100 ASP A N 1
ATOM 728 C CA . ASP A 1 100 ? -5.941 -10.727 2.045 1 94 100 ASP A CA 1
ATOM 729 C C . ASP A 1 100 ? -5.426 -9.289 1.95 1 94 100 ASP A C 1
ATOM 731 O O . ASP A 1 100 ? -5.359 -8.719 0.859 1 94 100 ASP A O 1
ATOM 735 N N . ARG A 1 101 ? -5.09 -8.719 3.039 1 91.69 101 ARG A N 1
ATOM 736 C CA . ARG A 1 101 ? -4.715 -7.305 3.082 1 91.69 101 ARG A CA 1
ATOM 737 C C . ARG A 1 101 ? -3.551 -7.02 2.143 1 91.69 101 ARG A C 1
ATOM 739 O O . ARG A 1 101 ? -3.566 -6.027 1.409 1 91.69 101 ARG A O 1
ATOM 746 N N . PHE A 1 102 ? -2.535 -7.867 2.115 1 94.38 102 PHE A N 1
ATOM 747 C CA . PHE A 1 102 ? -1.344 -7.598 1.317 1 94.38 102 PHE A CA 1
ATOM 748 C C . PHE A 1 102 ? -1.646 -7.734 -0.17 1 94.38 102 PHE A C 1
ATOM 750 O O . PHE A 1 102 ? -1.265 -6.875 -0.967 1 94.38 102 PHE A O 1
ATOM 757 N N . SER A 1 103 ? -2.35 -8.781 -0.566 1 96.81 103 SER A N 1
ATOM 758 C CA . SER A 1 103 ? -2.662 -8.977 -1.979 1 96.81 103 SER A CA 1
ATOM 759 C C . SER A 1 103 ? -3.617 -7.898 -2.486 1 96.81 103 SER A C 1
ATOM 761 O O . SER A 1 103 ? -3.4 -7.324 -3.555 1 96.81 103 SER A O 1
ATOM 763 N N . ARG A 1 104 ? -4.594 -7.594 -1.687 1 96.25 104 ARG A N 1
ATOM 764 C CA . ARG A 1 104 ? -5.574 -6.582 -2.061 1 96.25 104 ARG A CA 1
ATOM 765 C C . ARG A 1 104 ? -4.918 -5.211 -2.213 1 96.25 104 ARG A C 1
ATOM 767 O O . ARG A 1 104 ? -5.086 -4.551 -3.24 1 96.25 104 ARG A O 1
ATOM 774 N N . ALA A 1 105 ? -4.188 -4.805 -1.229 1 94.69 105 ALA A N 1
ATOM 775 C CA . ALA A 1 105 ? -3.564 -3.484 -1.219 1 94.69 105 ALA A CA 1
ATOM 776 C C . ALA A 1 105 ? -2.543 -3.35 -2.344 1 94.69 105 ALA A C 1
ATOM 778 O O . ALA A 1 105 ? -2.529 -2.348 -3.061 1 94.69 105 ALA A O 1
ATOM 779 N N . SER A 1 106 ? -1.683 -4.355 -2.523 1 96.44 106 SER A N 1
ATOM 780 C CA . SER A 1 106 ? -0.644 -4.285 -3.547 1 96.44 106 SER A CA 1
ATOM 781 C C . SER A 1 106 ? -1.248 -4.258 -4.945 1 96.44 106 SER A C 1
ATOM 783 O O . SER A 1 106 ? -0.75 -3.557 -5.828 1 96.44 106 SER A O 1
ATOM 785 N N . LEU A 1 107 ? -2.316 -4.984 -5.105 1 98.06 107 LEU A N 1
ATOM 786 C CA . LEU A 1 107 ? -2.92 -4.996 -6.434 1 98.06 107 LEU A CA 1
ATOM 787 C C . LEU A 1 107 ? -3.566 -3.648 -6.746 1 98.06 107 LEU A C 1
ATOM 789 O O . LEU A 1 107 ? -3.461 -3.152 -7.867 1 98.06 107 LEU A O 1
ATOM 793 N N . LYS A 1 108 ? -4.234 -3.096 -5.781 1 96.81 108 LYS A N 1
ATOM 794 C CA . LYS A 1 108 ? -4.828 -1.779 -5.992 1 96.81 108 LYS A CA 1
ATOM 795 C C . LYS A 1 108 ? -3.773 -0.76 -6.41 1 96.81 108 LYS A C 1
ATOM 797 O O . LYS A 1 108 ? -3.973 -0.008 -7.367 1 96.81 108 LYS A O 1
ATOM 802 N N . ALA A 1 109 ? -2.701 -0.758 -5.707 1 96.81 109 ALA A N 1
ATOM 803 C CA . ALA A 1 109 ? -1.608 0.15 -6.047 1 96.81 109 ALA A CA 1
ATOM 804 C C . ALA A 1 109 ? -1.032 -0.175 -7.422 1 96.81 109 ALA A C 1
ATOM 806 O O . ALA A 1 109 ? -0.749 0.728 -8.211 1 96.81 109 ALA A O 1
ATOM 807 N N . PHE A 1 110 ? -0.835 -1.415 -7.707 1 98.31 110 PHE A N 1
ATOM 808 C CA . PHE A 1 110 ? -0.265 -1.882 -8.969 1 98.31 110 PHE A CA 1
ATOM 809 C C . PHE A 1 110 ? -1.146 -1.479 -10.141 1 98.31 110 PHE A C 1
ATOM 811 O O . PHE A 1 110 ? -0.66 -0.904 -11.117 1 98.31 110 PHE A O 1
ATOM 818 N N . GLU A 1 111 ? -2.41 -1.698 -10.031 1 98.19 111 GLU A N 1
ATOM 819 C CA . GLU A 1 111 ? -3.352 -1.329 -11.086 1 98.19 111 GLU A CA 1
ATOM 820 C C . GLU A 1 111 ? -3.387 0.183 -11.289 1 98.19 111 GLU A C 1
ATOM 822 O O . GLU A 1 111 ? -3.463 0.66 -12.422 1 98.19 111 GLU A O 1
ATOM 827 N N . THR A 1 112 ? -3.342 0.866 -10.227 1 97.25 112 THR A N 1
ATOM 828 C CA . THR A 1 112 ? -3.305 2.32 -10.312 1 97.25 112 THR A CA 1
ATOM 829 C C . THR A 1 112 ? -2.027 2.787 -11.008 1 97.25 112 THR A C 1
ATOM 831 O O . THR A 1 112 ? -2.064 3.676 -11.859 1 97.25 112 THR A O 1
ATOM 834 N N . CYS A 1 113 ? -0.938 2.189 -10.648 1 97.94 113 CYS A N 1
ATOM 835 C CA . CYS A 1 113 ? 0.334 2.521 -11.281 1 97.94 113 CYS A CA 1
ATOM 836 C C . CYS A 1 113 ? 0.282 2.258 -12.781 1 97.94 113 CYS A C 1
ATOM 838 O O . CYS A 1 113 ? 0.693 3.102 -13.578 1 97.94 113 CYS A O 1
ATOM 840 N N . LEU A 1 114 ? -0.197 1.119 -13.117 1 98.44 114 LEU A N 1
ATOM 841 C CA . LEU A 1 114 ? -0.321 0.783 -14.531 1 98.44 114 LEU A CA 1
ATOM 842 C C . LEU A 1 114 ? -1.189 1.804 -15.258 1 98.44 114 LEU A C 1
ATOM 844 O O . LEU A 1 114 ? -0.853 2.236 -16.359 1 98.44 114 LEU A O 1
ATOM 848 N N . ARG A 1 115 ? -2.24 2.186 -14.664 1 97.5 115 ARG A N 1
ATOM 849 C CA . ARG A 1 115 ? -3.188 3.113 -15.273 1 97.5 115 ARG A CA 1
ATOM 850 C C . ARG A 1 115 ? -2.564 4.496 -15.453 1 97.5 115 ARG A C 1
ATOM 852 O O . ARG A 1 115 ? -2.578 5.055 -16.547 1 97.5 115 ARG A O 1
ATOM 859 N N . VAL A 1 116 ? -1.971 5.012 -14.406 1 95.75 116 VAL A N 1
ATOM 860 C CA . VAL A 1 116 ? -1.539 6.402 -14.453 1 95.75 116 VAL A CA 1
ATOM 861 C C . VAL A 1 116 ? -0.254 6.52 -15.266 1 95.75 116 VAL A C 1
ATOM 863 O O . VAL A 1 116 ? 0.047 7.582 -15.812 1 95.75 116 VAL A O 1
ATOM 866 N N . THR A 1 117 ? 0.502 5.457 -15.406 1 97.06 117 THR A N 1
ATOM 867 C CA . THR A 1 117 ? 1.726 5.48 -16.203 1 97.06 117 THR A CA 1
ATOM 868 C C . THR A 1 117 ? 1.459 4.98 -17.625 1 97.06 117 THR A C 1
ATOM 870 O O . THR A 1 117 ? 2.316 5.102 -18.5 1 97.06 117 THR A O 1
ATOM 873 N N . LYS A 1 118 ? 0.299 4.395 -17.859 1 97.44 118 LYS A N 1
ATOM 874 C CA . LYS A 1 118 ? -0.062 3.768 -19.125 1 97.44 118 LYS A CA 1
ATOM 875 C C . LYS A 1 118 ? 0.943 2.686 -19.5 1 97.44 118 LYS A C 1
ATOM 877 O O . LYS A 1 118 ? 1.293 2.543 -20.672 1 97.44 118 LYS A O 1
ATOM 882 N N . CYS A 1 119 ? 1.412 2.018 -18.516 1 97.62 119 CYS A N 1
ATOM 883 C CA . CYS A 1 119 ? 2.402 0.982 -18.781 1 97.62 119 CYS A CA 1
ATOM 884 C C . CYS A 1 119 ? 1.747 -0.259 -19.375 1 97.62 119 CYS A C 1
ATOM 886 O O . CYS A 1 119 ? 0.784 -0.785 -18.812 1 97.62 119 CYS A O 1
ATOM 888 N N . VAL A 1 120 ? 2.258 -0.757 -20.469 1 96.31 120 VAL A N 1
ATOM 889 C CA . VAL A 1 120 ? 1.911 -2.041 -21.062 1 96.31 120 VAL A CA 1
ATOM 890 C C . VAL A 1 120 ? 3.02 -3.057 -20.797 1 96.31 120 VAL A C 1
ATOM 892 O O . VAL A 1 120 ? 4.184 -2.82 -21.141 1 96.31 120 VAL A O 1
ATOM 895 N N . PRO A 1 121 ? 2.688 -4.145 -20.188 1 96.12 121 PRO A N 1
ATOM 896 C CA . PRO A 1 121 ? 3.75 -5.078 -19.797 1 96.12 121 PRO A CA 1
ATOM 897 C C . PRO A 1 121 ? 4.426 -5.727 -21.016 1 96.12 121 PRO A C 1
ATOM 899 O O . PRO A 1 121 ? 3.742 -6.25 -21.891 1 96.12 121 PRO A O 1
ATOM 902 N N . THR A 1 122 ? 5.676 -5.691 -21.016 1 94.25 122 THR A N 1
ATOM 903 C CA . THR A 1 122 ? 6.543 -6.363 -21.969 1 94.25 122 THR A CA 1
ATOM 904 C C . THR A 1 122 ? 7.785 -6.922 -21.266 1 94.25 122 THR A C 1
ATOM 906 O O . THR A 1 122 ? 8.102 -6.531 -20.141 1 94.25 122 THR A O 1
ATOM 909 N N . MET A 1 123 ? 8.398 -7.797 -21.938 1 90.94 123 MET A N 1
ATOM 910 C CA . MET A 1 123 ? 9.648 -8.328 -21.391 1 90.94 123 MET A CA 1
ATOM 911 C C . MET A 1 123 ? 10.688 -7.223 -21.234 1 90.94 123 MET A C 1
ATOM 913 O O . MET A 1 123 ? 11.43 -7.195 -20.25 1 90.94 123 MET A O 1
ATOM 917 N N . ASP A 1 124 ? 10.719 -6.277 -22.109 1 93.94 124 ASP A N 1
ATOM 918 C CA . ASP A 1 124 ? 11.727 -5.215 -22.141 1 93.94 124 ASP A CA 1
ATOM 919 C C . ASP A 1 124 ? 11.602 -4.301 -20.938 1 93.94 124 ASP A C 1
ATOM 921 O O . ASP A 1 124 ? 12.602 -3.791 -20.422 1 93.94 124 ASP A O 1
ATOM 925 N N . ASN A 1 125 ? 10.414 -4.117 -20.469 1 95.56 125 ASN A N 1
ATOM 926 C CA . ASN A 1 125 ? 10.25 -3.213 -19.328 1 95.56 125 ASN A CA 1
ATOM 927 C C . ASN A 1 125 ? 10.055 -3.979 -18.031 1 95.56 125 ASN A C 1
ATOM 929 O O . ASN A 1 125 ? 9.547 -3.43 -17.047 1 95.56 125 ASN A O 1
ATOM 933 N N . GLY A 1 126 ? 10.414 -5.301 -18.125 1 93.94 126 GLY A N 1
ATOM 934 C CA . GLY A 1 126 ? 10.289 -6.137 -16.953 1 93.94 126 GLY A CA 1
ATOM 935 C C . GLY A 1 126 ? 8.844 -6.324 -16.5 1 93.94 126 GLY A C 1
ATOM 936 O O . GLY A 1 126 ? 8.562 -6.379 -15.305 1 93.94 126 GLY A O 1
ATOM 937 N N . TYR A 1 127 ? 7.93 -6.289 -17.5 1 95.94 127 TYR A N 1
ATOM 938 C CA . TYR A 1 127 ? 6.504 -6.387 -17.219 1 95.94 127 TYR A CA 1
ATOM 939 C C . TYR A 1 127 ? 6.062 -5.301 -16.234 1 95.94 127 TYR A C 1
ATOM 941 O O . TYR A 1 127 ? 5.359 -5.582 -15.266 1 95.94 127 TYR A O 1
ATOM 949 N N . CYS A 1 128 ? 6.582 -4.082 -16.453 1 97.56 128 CYS A N 1
ATOM 950 C CA . CYS A 1 128 ? 6.273 -2.9 -15.648 1 97.56 128 CYS A CA 1
ATOM 951 C C . CYS A 1 128 ? 6.922 -2.992 -14.273 1 97.56 128 CYS A C 1
ATOM 953 O O . CYS A 1 128 ? 6.246 -2.832 -13.25 1 97.56 128 CYS A O 1
ATOM 955 N N . GLU A 1 129 ? 8.188 -3.154 -14.297 1 96.06 129 GLU A N 1
ATOM 956 C CA . GLU A 1 129 ? 9 -3.391 -13.102 1 96.06 129 GLU A CA 1
ATOM 957 C C . GLU A 1 129 ? 8.852 -2.25 -12.102 1 96.06 129 GLU A C 1
ATOM 959 O O . GLU A 1 129 ? 8.805 -2.48 -10.891 1 96.06 129 GLU A O 1
ATOM 964 N N . ARG A 1 130 ? 8.844 -0.996 -12.586 1 95.69 130 ARG A N 1
ATOM 965 C CA . ARG A 1 130 ? 8.711 0.15 -11.688 1 95.69 130 ARG A CA 1
ATOM 966 C C . ARG A 1 130 ? 7.422 0.065 -10.875 1 95.69 130 ARG A C 1
ATOM 968 O O . ARG A 1 130 ? 7.418 0.347 -9.68 1 95.69 130 ARG A O 1
ATOM 975 N N . CYS A 1 131 ? 6.32 -0.322 -11.516 1 97.62 131 CYS A N 1
ATOM 976 C CA . CYS A 1 131 ? 5.047 -0.476 -10.82 1 97.62 131 CYS A CA 1
ATOM 977 C C . CYS A 1 131 ? 5.113 -1.605 -9.805 1 97.62 131 CYS A C 1
ATOM 979 O O . CYS A 1 131 ? 4.535 -1.505 -8.719 1 97.62 131 CYS A O 1
ATOM 981 N N . HIS A 1 132 ? 5.844 -2.682 -10.141 1 97.31 132 HIS A N 1
ATOM 982 C CA . HIS A 1 132 ? 6.055 -3.752 -9.172 1 97.31 132 HIS A CA 1
ATOM 983 C C . HIS A 1 132 ? 6.758 -3.232 -7.922 1 97.31 132 HIS A C 1
ATOM 985 O O . HIS A 1 132 ? 6.289 -3.455 -6.805 1 97.31 132 HIS A O 1
ATOM 991 N N . THR A 1 133 ? 7.789 -2.51 -8.172 1 95.81 133 THR A N 1
ATOM 992 C CA . THR A 1 133 ? 8.641 -2.014 -7.098 1 95.81 133 THR A CA 1
ATOM 993 C C . THR A 1 133 ? 7.871 -1.062 -6.188 1 95.81 133 THR A C 1
ATOM 995 O O . THR A 1 133 ? 7.926 -1.186 -4.965 1 95.81 133 THR A O 1
ATOM 998 N N . ILE A 1 134 ? 7.098 -0.169 -6.75 1 96.94 134 ILE A N 1
ATOM 999 C CA . ILE A 1 134 ? 6.363 0.824 -5.977 1 96.94 134 ILE A CA 1
ATOM 1000 C C . ILE A 1 134 ? 5.238 0.142 -5.199 1 96.94 134 ILE A C 1
ATOM 1002 O O . ILE A 1 134 ? 5.059 0.389 -4.004 1 96.94 134 ILE A O 1
ATOM 1006 N N . SER A 1 135 ? 4.512 -0.761 -5.82 1 96.5 135 SER A N 1
ATOM 1007 C CA . SER A 1 135 ? 3.275 -1.309 -5.277 1 96.5 135 SER A CA 1
ATOM 1008 C C . SER A 1 135 ? 3.559 -2.338 -4.188 1 96.5 135 SER A C 1
ATOM 1010 O O . SER A 1 135 ? 2.688 -2.637 -3.367 1 96.5 135 SER A O 1
ATOM 1012 N N . SER A 1 136 ? 4.77 -2.887 -4.176 1 95.31 136 SER A N 1
ATOM 1013 C CA . SER A 1 136 ? 5.125 -3.857 -3.146 1 95.31 136 SER A CA 1
ATOM 1014 C C . SER A 1 136 ? 5.758 -3.176 -1.938 1 95.31 136 SER A C 1
ATOM 1016 O O . SER A 1 136 ? 5.863 -3.771 -0.866 1 95.31 136 SER A O 1
ATOM 1018 N N . ALA A 1 137 ? 6.113 -1.941 -2.033 1 93.88 137 ALA A N 1
ATOM 1019 C CA . ALA A 1 137 ? 6.988 -1.266 -1.081 1 93.88 137 ALA A CA 1
ATOM 1020 C C . ALA A 1 137 ? 6.297 -1.082 0.266 1 93.88 137 ALA A C 1
ATOM 1022 O O . ALA A 1 137 ? 6.961 -0.977 1.302 1 93.88 137 ALA A O 1
ATOM 1023 N N . ALA A 1 138 ? 4.949 -1.021 0.184 1 89.56 138 ALA A N 1
ATOM 1024 C CA . ALA A 1 138 ? 4.207 -0.821 1.426 1 89.56 138 ALA A CA 1
ATOM 1025 C C . ALA A 1 138 ? 4.484 -1.946 2.418 1 89.56 138 ALA A C 1
ATOM 1027 O O . ALA A 1 138 ? 4.441 -1.736 3.633 1 89.56 138 ALA A O 1
ATOM 1028 N N . PHE A 1 139 ? 4.781 -3.094 1.93 1 82.62 139 PHE A N 1
ATOM 1029 C CA . PHE A 1 139 ? 4.812 -4.25 2.818 1 82.62 139 PHE A CA 1
ATOM 1030 C C . PHE A 1 139 ? 6.125 -5.008 2.672 1 82.62 139 PHE A C 1
ATOM 1032 O O . PHE A 1 139 ? 6.473 -5.832 3.523 1 82.62 139 PHE A O 1
ATOM 1039 N N . ALA A 1 140 ? 6.555 -4.871 1.524 1 70.69 140 ALA A N 1
ATOM 1040 C CA . ALA A 1 140 ? 7.711 -5.715 1.23 1 70.69 140 ALA A CA 1
ATOM 1041 C C . ALA A 1 140 ? 8.844 -4.898 0.606 1 70.69 140 ALA A C 1
ATOM 1043 O O . ALA A 1 140 ? 8.602 -4.09 -0.293 1 70.69 140 ALA A O 1
ATOM 1044 N N . SER A 1 141 ? 10.031 -5.059 1.151 1 65.5 141 SER A N 1
ATOM 1045 C CA . SER A 1 141 ? 11.109 -4.227 0.614 1 65.5 141 SER A CA 1
ATOM 1046 C C . SER A 1 141 ? 11.906 -4.977 -0.445 1 65.5 141 SER A C 1
ATOM 1048 O O . SER A 1 141 ? 12.516 -4.359 -1.325 1 65.5 141 SER A O 1
ATOM 1050 N N . ASN A 1 142 ? 11.789 -6.301 -0.445 1 81.62 142 ASN A N 1
ATOM 1051 C CA . ASN A 1 142 ? 12.758 -6.887 -1.365 1 81.62 142 ASN A CA 1
ATOM 1052 C C . ASN A 1 142 ? 12.133 -8.016 -2.182 1 81.62 142 ASN A C 1
ATOM 1054 O O . ASN A 1 142 ? 11.43 -8.867 -1.639 1 81.62 142 ASN A O 1
ATOM 1058 N N . ARG A 1 143 ? 12.297 -7.957 -3.412 1 93.62 143 ARG A N 1
ATOM 1059 C CA . ARG A 1 143 ? 11.969 -9.031 -4.34 1 93.62 143 ARG A CA 1
ATOM 1060 C C . ARG A 1 143 ? 12.836 -10.258 -4.078 1 93.62 143 ARG A C 1
ATOM 1062 O O . ARG A 1 143 ? 14.055 -10.148 -3.953 1 93.62 143 ARG A O 1
ATOM 1069 N N . VAL A 1 144 ? 12.203 -11.391 -3.961 1 96.75 144 VAL A N 1
ATOM 1070 C CA . VAL A 1 144 ? 12.977 -12.578 -3.615 1 96.75 144 VAL A CA 1
ATOM 1071 C C . VAL A 1 144 ? 12.961 -13.57 -4.781 1 96.75 144 VAL A C 1
ATOM 1073 O O . VAL A 1 144 ? 13.602 -14.617 -4.723 1 96.75 144 VAL A O 1
ATOM 1076 N N . GLY A 1 145 ? 12.227 -13.297 -5.832 1 96.81 145 GLY A N 1
ATOM 1077 C CA . GLY A 1 145 ? 12.195 -14.211 -6.965 1 96.81 145 GLY A CA 1
ATOM 1078 C C . GLY A 1 145 ? 11.086 -13.898 -7.949 1 96.81 145 GLY A C 1
ATOM 1079 O O . GLY A 1 145 ? 10.609 -12.766 -8.023 1 96.81 145 GLY A O 1
ATOM 1080 N N . GLU A 1 146 ? 10.789 -14.984 -8.781 1 96.56 146 GLU A N 1
ATOM 1081 C CA . GLU A 1 146 ? 9.828 -14.828 -9.867 1 96.56 146 GLU A CA 1
ATOM 1082 C C . GLU A 1 146 ? 8.992 -16.094 -10.047 1 96.56 146 GLU A C 1
ATOM 1084 O O . GLU A 1 146 ? 9.477 -17.203 -9.82 1 96.56 146 GLU A O 1
ATOM 1089 N N . HIS A 1 147 ? 7.742 -15.891 -10.367 1 97 147 HIS A N 1
ATOM 1090 C CA . HIS A 1 147 ? 6.801 -16.938 -10.758 1 97 147 HIS A CA 1
ATOM 1091 C C . HIS A 1 147 ? 6.523 -16.891 -12.258 1 97 147 HIS A C 1
ATOM 1093 O O . HIS A 1 147 ? 6.309 -15.82 -12.828 1 97 147 HIS A O 1
ATOM 1099 N N . TYR A 1 148 ? 6.715 -17.984 -12.891 1 94.75 148 TYR A N 1
ATOM 1100 C CA . TYR A 1 148 ? 6.465 -18.094 -14.328 1 94.75 148 TYR A CA 1
ATOM 1101 C C . TYR A 1 148 ? 6.047 -19.516 -14.695 1 94.75 148 TYR A C 1
ATOM 1103 O O . TYR A 1 148 ? 6.074 -20.406 -13.859 1 94.75 148 TYR A O 1
ATOM 1111 N N . PHE A 1 149 ? 5.57 -19.656 -15.891 1 93.62 149 PHE A N 1
ATOM 1112 C CA . PHE A 1 149 ? 5.203 -20.969 -16.422 1 93.62 149 PHE A CA 1
ATOM 1113 C C . PHE A 1 149 ? 6.16 -21.391 -17.516 1 93.62 149 PHE A C 1
ATOM 1115 O O . PHE A 1 149 ? 6.672 -20.547 -18.266 1 93.62 149 PHE A O 1
ATOM 1122 N N . ASP A 1 150 ? 6.418 -22.594 -17.547 1 87.94 150 ASP A N 1
ATOM 1123 C CA . ASP A 1 150 ? 7.125 -23.156 -18.688 1 87.94 150 ASP A CA 1
ATOM 1124 C C . ASP A 1 150 ? 6.57 -24.531 -19.047 1 87.94 150 ASP A C 1
ATOM 1126 O O . ASP A 1 150 ? 5.699 -25.062 -18.359 1 87.94 150 ASP A O 1
ATOM 1130 N N . GLN A 1 151 ? 6.984 -24.969 -20.234 1 85.88 151 GLN A N 1
ATOM 1131 C CA . GLN A 1 151 ? 6.508 -26.25 -20.766 1 85.88 151 GLN A CA 1
ATOM 1132 C C . GLN A 1 151 ? 7.332 -27.406 -20.203 1 85.88 151 GLN A C 1
ATOM 1134 O O . GLN A 1 151 ? 8.547 -27.469 -20.406 1 85.88 151 GLN A O 1
ATOM 1139 N N . ILE A 1 152 ? 6.633 -28.266 -19.531 1 85.38 152 ILE A N 1
ATOM 1140 C CA . ILE A 1 152 ? 7.23 -29.5 -19.016 1 85.38 152 ILE A CA 1
ATOM 1141 C C . ILE A 1 152 ? 6.391 -30.703 -19.438 1 85.38 152 ILE A C 1
ATOM 1143 O O . ILE A 1 152 ? 5.211 -30.797 -19.094 1 85.38 152 ILE A O 1
ATOM 1147 N N . ASN A 1 153 ? 7.051 -31.609 -20.203 1 82.5 153 ASN A N 1
ATOM 1148 C CA . ASN A 1 153 ? 6.375 -32.781 -20.719 1 82.5 153 ASN A CA 1
ATOM 1149 C C . ASN A 1 153 ? 5.078 -32.438 -21.438 1 82.5 153 ASN A C 1
ATOM 1151 O O . ASN A 1 153 ? 4.031 -33.031 -21.156 1 82.5 153 ASN A O 1
ATOM 1155 N N . GLY A 1 154 ? 5.117 -31.297 -22.188 1 79.5 154 GLY A N 1
ATOM 1156 C CA . GLY A 1 154 ? 4.016 -30.906 -23.047 1 79.5 154 GLY A CA 1
ATOM 1157 C C . GLY A 1 154 ? 2.957 -30.094 -22.344 1 79.5 154 GLY A C 1
ATOM 1158 O O . GLY A 1 154 ? 1.975 -29.672 -22.953 1 79.5 154 GLY A O 1
ATOM 1159 N N . SER A 1 155 ? 3.104 -29.844 -21.047 1 82.5 155 SER A N 1
ATOM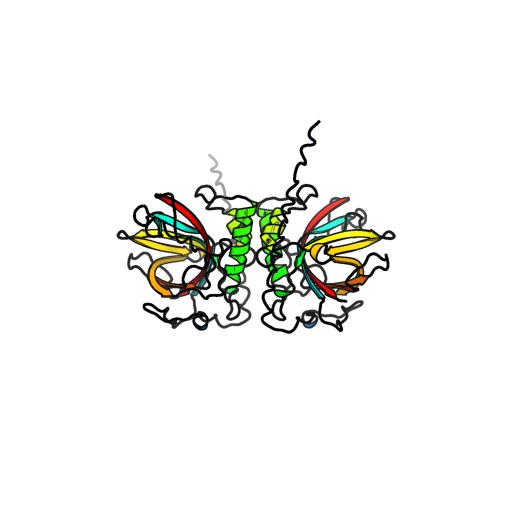 1160 C CA . SER A 1 155 ? 2.123 -29.062 -20.297 1 82.5 155 SER A CA 1
ATOM 1161 C C . SER A 1 155 ? 2.75 -27.812 -19.688 1 82.5 155 SER A C 1
ATOM 1163 O O . SER A 1 155 ? 3.92 -27.828 -19.297 1 82.5 155 SER A O 1
ATOM 1165 N N . GLN A 1 156 ? 1.918 -26.797 -19.641 1 85.44 156 GLN A N 1
ATOM 1166 C CA . GLN A 1 156 ? 2.346 -25.594 -18.938 1 85.44 156 GLN A CA 1
ATOM 1167 C C . GLN A 1 156 ? 2.312 -25.812 -17.422 1 85.44 156 GLN A C 1
ATOM 1169 O O . GLN A 1 156 ? 1.27 -26.156 -16.859 1 85.44 156 GLN A O 1
ATOM 1174 N N . MET A 1 157 ? 3.502 -25.641 -16.844 1 91.38 157 MET A N 1
ATOM 1175 C CA . MET A 1 157 ? 3.561 -25.875 -15.398 1 91.38 157 MET A CA 1
ATOM 1176 C C . MET A 1 157 ? 4.098 -24.641 -14.664 1 91.38 157 MET A C 1
ATOM 1178 O O . MET A 1 157 ? 4.996 -23.969 -15.172 1 91.38 157 MET A O 1
ATOM 1182 N N . PRO A 1 158 ? 3.535 -24.375 -13.523 1 95.62 158 PRO A N 1
ATOM 1183 C CA . PRO A 1 158 ? 4.012 -23.219 -12.75 1 95.62 158 PRO A CA 1
ATOM 1184 C C . PRO A 1 158 ? 5.379 -23.469 -12.109 1 95.62 158 PRO A C 1
ATOM 1186 O O . PRO A 1 158 ? 5.645 -24.562 -11.617 1 95.62 158 PRO A O 1
ATOM 1189 N N . ASN A 1 159 ? 6.223 -22.484 -12.141 1 96.19 159 ASN A N 1
ATOM 1190 C CA . ASN A 1 159 ? 7.531 -22.469 -11.5 1 96.19 159 ASN A CA 1
ATOM 1191 C C . ASN A 1 159 ? 7.691 -21.25 -10.594 1 96.19 159 ASN A C 1
ATOM 1193 O O . ASN A 1 159 ? 7.242 -20.156 -10.93 1 96.19 159 ASN A O 1
ATOM 1197 N N . PHE A 1 160 ? 8.266 -21.469 -9.469 1 98.06 160 PHE A N 1
ATOM 1198 C CA . PHE A 1 160 ? 8.625 -20.438 -8.516 1 98.06 160 PHE A CA 1
ATOM 1199 C C . PHE A 1 160 ? 10.125 -20.438 -8.242 1 98.06 160 PHE A C 1
ATOM 1201 O O . PHE A 1 160 ? 10.633 -21.344 -7.57 1 98.06 160 PHE A O 1
ATOM 1208 N N . ALA A 1 161 ? 10.812 -19.5 -8.805 1 97.62 161 ALA A N 1
ATOM 1209 C CA . ALA A 1 161 ? 12.242 -19.344 -8.555 1 97.62 161 ALA A CA 1
ATOM 1210 C C . ALA A 1 161 ? 12.492 -18.344 -7.434 1 97.62 161 ALA A C 1
ATOM 1212 O O . ALA A 1 161 ? 12.523 -17.125 -7.668 1 97.62 161 ALA A O 1
ATOM 1213 N N . LEU A 1 162 ? 12.664 -18.859 -6.211 1 97.06 162 LEU A N 1
ATOM 1214 C CA . LEU A 1 162 ? 12.984 -18.016 -5.059 1 97.06 162 LEU A CA 1
ATOM 1215 C C . LEU A 1 162 ? 14.492 -17.953 -4.84 1 97.06 162 LEU A C 1
ATOM 1217 O O . LEU A 1 162 ? 15 -18.438 -3.824 1 97.06 162 LEU A O 1
ATOM 1221 N N . SER A 1 163 ? 15.148 -17.266 -5.676 1 93.94 163 SER A N 1
ATOM 1222 C CA . SER A 1 163 ? 16.609 -17.297 -5.77 1 93.94 163 SER A CA 1
ATOM 1223 C C . SER A 1 163 ? 17.25 -16.797 -4.477 1 93.94 163 SER A C 1
ATOM 1225 O O . SER A 1 163 ? 18.219 -17.391 -3.998 1 93.94 163 SER A O 1
ATOM 1227 N N . THR A 1 164 ? 16.719 -15.781 -3.822 1 93.38 164 THR A N 1
ATOM 1228 C CA . THR A 1 164 ? 17.297 -15.203 -2.613 1 93.38 164 THR A CA 1
ATOM 1229 C C . THR A 1 164 ? 17.125 -16.141 -1.427 1 93.38 164 THR A C 1
ATOM 1231 O O . THR A 1 164 ? 17.844 -16.031 -0.431 1 93.38 164 THR A O 1
ATOM 1234 N N . LEU A 1 165 ? 16.188 -17.031 -1.573 1 93.06 165 LEU A N 1
ATOM 1235 C CA . LEU A 1 165 ? 15.898 -17.953 -0.486 1 93.06 165 LEU A CA 1
ATOM 1236 C C . LEU A 1 165 ? 16.453 -19.344 -0.792 1 93.06 165 LEU A C 1
ATOM 1238 O O . LEU A 1 165 ? 16.203 -20.297 -0.046 1 93.06 165 LEU A O 1
ATOM 1242 N N . GLN A 1 166 ? 17.094 -19.469 -1.966 1 93.25 166 GLN A N 1
ATOM 1243 C CA . GLN A 1 166 ? 17.672 -20.734 -2.404 1 93.25 166 GLN A CA 1
ATOM 1244 C C . GLN A 1 166 ? 16.609 -21.844 -2.455 1 93.25 166 GLN A C 1
ATOM 1246 O O . GLN A 1 166 ? 16.844 -22.938 -1.961 1 93.25 166 GLN A O 1
ATOM 1251 N N . CYS A 1 167 ? 15.508 -21.531 -2.965 1 95.94 167 CYS A N 1
ATOM 1252 C CA . CYS A 1 167 ? 14.359 -22.422 -3.127 1 95.94 167 CYS A CA 1
ATOM 1253 C C . CYS A 1 167 ? 13.812 -22.359 -4.547 1 95.94 167 CYS A C 1
ATOM 1255 O O . CYS A 1 167 ? 13.781 -21.281 -5.152 1 95.94 167 CYS A O 1
ATOM 1257 N N . PHE A 1 168 ? 13.516 -23.484 -5.188 1 97.69 168 PHE A N 1
ATOM 1258 C CA . PHE A 1 168 ? 12.867 -23.594 -6.492 1 97.69 168 PHE A CA 1
ATOM 1259 C C . PHE A 1 168 ? 11.734 -24.625 -6.445 1 97.69 168 PHE A C 1
ATOM 1261 O O . PHE A 1 168 ? 11.914 -25.719 -5.934 1 97.69 168 PHE A O 1
ATOM 1268 N N . PHE A 1 169 ? 10.602 -24.234 -6.887 1 97.94 169 PHE A N 1
ATOM 1269 C CA . PHE A 1 169 ? 9.461 -25.141 -6.938 1 97.94 169 PHE A CA 1
ATOM 1270 C C . PHE A 1 169 ? 8.914 -25.234 -8.359 1 97.94 169 PHE A C 1
ATOM 1272 O O . PHE A 1 169 ? 8.586 -24.219 -8.977 1 97.94 169 PHE A O 1
ATOM 1279 N N . SER A 1 170 ? 8.883 -26.375 -8.906 1 96.75 170 SER A N 1
ATOM 1280 C CA . SER A 1 170 ? 8.203 -26.734 -10.141 1 96.75 170 SER A CA 1
ATOM 1281 C C . SER A 1 170 ? 7.035 -27.672 -9.883 1 96.75 170 SER A C 1
ATOM 1283 O O . SER A 1 170 ? 7.234 -28.812 -9.43 1 96.75 170 SER A O 1
ATOM 1285 N N . GLY A 1 171 ? 5.832 -27.156 -10.188 1 96.12 171 GLY A N 1
ATOM 1286 C CA . GLY A 1 171 ? 4.723 -27.938 -9.664 1 96.12 171 GLY A CA 1
ATOM 1287 C C . GLY A 1 171 ? 3.586 -28.094 -10.656 1 96.12 171 GLY A C 1
ATOM 1288 O O . GLY A 1 171 ? 3.711 -27.703 -11.82 1 96.12 171 GLY A O 1
ATOM 1289 N N . LYS A 1 172 ? 2.604 -28.766 -10.18 1 94.69 172 LYS A N 1
ATOM 1290 C CA . LYS A 1 172 ? 1.336 -28.969 -10.875 1 94.69 172 LYS A CA 1
ATOM 1291 C C . LYS A 1 172 ? 0.156 -28.812 -9.922 1 94.69 172 LYS A C 1
ATOM 1293 O O . LYS A 1 172 ? 0.308 -28.969 -8.711 1 94.69 172 LYS A O 1
ATOM 1298 N N . LYS A 1 173 ? -0.948 -28.531 -10.5 1 94.81 173 LYS A N 1
ATOM 1299 C CA . LYS A 1 173 ? -2.168 -28.344 -9.719 1 94.81 173 LYS A CA 1
ATOM 1300 C C . LYS A 1 173 ? -2.666 -29.672 -9.164 1 94.81 173 LYS A C 1
ATOM 1302 O O . LYS A 1 173 ? -2.75 -30.672 -9.891 1 94.81 173 LYS A O 1
ATOM 1307 N N . ALA A 1 174 ? -2.959 -29.719 -7.84 1 96.12 174 ALA A N 1
ATOM 1308 C CA . ALA A 1 174 ? -3.518 -30.891 -7.195 1 96.12 174 ALA A CA 1
ATOM 1309 C C . ALA A 1 174 ? -4.852 -30.578 -6.527 1 96.12 174 ALA A C 1
ATOM 1311 O O . ALA A 1 174 ? -5.586 -31.484 -6.125 1 96.12 174 ALA A O 1
ATOM 1312 N N . GLY A 1 175 ? -5.168 -29.375 -6.363 1 95.81 175 GLY A N 1
ATOM 1313 C CA . GLY A 1 175 ? -6.43 -28.922 -5.793 1 95.81 175 GLY A CA 1
ATOM 1314 C C . GLY A 1 175 ? -6.777 -27.5 -6.172 1 95.81 175 GLY A C 1
ATOM 1315 O O . GLY A 1 175 ? -5.895 -26.703 -6.531 1 95.81 175 GLY A O 1
ATOM 1316 N N . GLY A 1 176 ? -8.047 -27.234 -6.09 1 96.19 176 GLY A N 1
ATOM 1317 C CA . GLY A 1 176 ? -8.523 -25.906 -6.426 1 96.19 176 GLY A CA 1
ATOM 1318 C C . GLY A 1 176 ? -9.922 -25.625 -5.914 1 96.19 176 GLY A C 1
ATOM 1319 O O . GLY A 1 176 ? -10.797 -26.484 -5.98 1 96.19 176 GLY A O 1
ATOM 1320 N N . VAL A 1 177 ? -10.055 -24.484 -5.336 1 95.94 177 VAL A N 1
ATOM 1321 C CA . VAL A 1 177 ? -11.359 -24.016 -4.867 1 95.94 177 VAL A CA 1
ATOM 1322 C C . VAL A 1 177 ? -11.539 -22.547 -5.223 1 95.94 177 VAL A C 1
ATOM 1324 O O . VAL A 1 177 ? -10.555 -21.828 -5.43 1 95.94 177 VAL A O 1
ATOM 1327 N N . LYS A 1 178 ? -12.766 -22.141 -5.312 1 95.31 178 LYS A N 1
ATOM 1328 C CA . LYS A 1 178 ? -13.055 -20.75 -5.629 1 95.31 178 LYS A CA 1
ATOM 1329 C C . LYS A 1 178 ? -12.531 -19.812 -4.535 1 95.31 178 LYS A C 1
ATOM 1331 O O . LYS A 1 178 ? -12.57 -20.156 -3.352 1 95.31 178 LYS A O 1
ATOM 1336 N N . ALA A 1 179 ? -12.055 -18.656 -4.965 1 96.31 179 ALA A N 1
ATOM 1337 C CA . ALA A 1 179 ? -11.703 -17.609 -4.004 1 96.31 179 ALA A CA 1
ATOM 1338 C C . ALA A 1 179 ? -12.93 -17.141 -3.221 1 96.31 179 ALA A C 1
ATOM 1340 O O . ALA A 1 179 ? -14.062 -17.312 -3.68 1 96.31 179 ALA A O 1
ATOM 1341 N N . PRO A 1 180 ? -12.719 -16.594 -2.068 1 95.31 180 PRO A N 1
ATOM 1342 C CA . PRO A 1 180 ? -13.844 -16.016 -1.344 1 95.31 180 PRO A CA 1
ATOM 1343 C C . PRO A 1 180 ? -14.594 -14.953 -2.162 1 95.31 180 PRO A C 1
ATOM 1345 O O . PRO A 1 180 ? -13.969 -14.211 -2.928 1 95.31 180 PRO A O 1
ATOM 1348 N N . THR A 1 181 ? -15.875 -14.836 -1.918 1 93.19 181 THR A N 1
ATOM 1349 C CA . THR A 1 181 ? -16.719 -13.93 -2.682 1 93.19 181 THR A CA 1
ATOM 1350 C C . THR A 1 181 ? -16.328 -12.477 -2.438 1 93.19 181 THR A C 1
ATOM 1352 O O . THR A 1 181 ? -16.562 -11.609 -3.283 1 93.19 181 THR A O 1
ATOM 1355 N N . LYS A 1 182 ? -15.711 -12.211 -1.28 1 93.88 182 LYS A N 1
ATOM 1356 C CA . LYS A 1 182 ? -15.391 -10.828 -0.929 1 93.88 182 LYS A CA 1
ATOM 1357 C C . LYS A 1 182 ? -13.969 -10.469 -1.37 1 93.88 182 LYS A C 1
ATOM 1359 O O . LYS A 1 182 ? -13.492 -9.367 -1.098 1 93.88 182 LYS A O 1
ATOM 1364 N N . ALA A 1 183 ? -13.297 -11.453 -1.98 1 97.31 183 ALA A N 1
ATOM 1365 C CA . ALA A 1 183 ? -11.969 -11.148 -2.506 1 97.31 183 ALA A CA 1
ATOM 1366 C C . ALA A 1 183 ? -12.016 -9.953 -3.455 1 97.31 183 ALA A C 1
ATOM 1368 O O . ALA A 1 183 ? -13.023 -9.734 -4.137 1 97.31 183 ALA A O 1
ATOM 1369 N N . TYR A 1 184 ? -10.961 -9.188 -3.439 1 97.5 184 TYR A N 1
ATOM 1370 C CA . TYR A 1 184 ? -10.898 -8.062 -4.363 1 97.5 184 TYR A CA 1
ATOM 1371 C C . TYR A 1 184 ? -10.938 -8.539 -5.809 1 97.5 184 TYR A C 1
ATOM 1373 O O . TYR A 1 184 ? -10.117 -9.367 -6.223 1 97.5 184 TYR A O 1
ATOM 1381 N N . LYS A 1 185 ? -11.82 -8 -6.539 1 98.06 185 LYS A N 1
ATOM 1382 C CA . LYS A 1 185 ? -12.133 -8.539 -7.859 1 98.06 185 LYS A CA 1
ATOM 1383 C C . LYS A 1 185 ? -11.211 -7.953 -8.922 1 98.06 185 LYS A C 1
ATOM 1385 O O . LYS A 1 185 ? -11.219 -8.391 -10.078 1 98.06 185 LYS A O 1
ATOM 1390 N N . GLY A 1 186 ? -10.344 -6.977 -8.539 1 97.56 186 GLY A N 1
ATOM 1391 C CA . GLY A 1 186 ? -9.555 -6.246 -9.523 1 97.56 186 GLY A CA 1
ATOM 1392 C C . GLY A 1 186 ? -10.297 -5.062 -10.117 1 97.56 186 GLY A C 1
ATOM 1393 O O . GLY A 1 186 ? -11.508 -4.918 -9.93 1 97.56 186 GLY A O 1
ATOM 1394 N N . SER A 1 187 ? -9.539 -4.266 -10.844 1 96.5 187 SER A N 1
ATOM 1395 C CA . SER A 1 187 ? -10.102 -3.047 -11.414 1 96.5 187 SER A CA 1
ATOM 1396 C C . SER A 1 187 ? -11.125 -3.365 -12.5 1 96.5 187 SER A C 1
ATOM 1398 O O . SER A 1 187 ? -11.992 -2.543 -12.805 1 96.5 187 SER A O 1
ATOM 1400 N N . ASN A 1 188 ? -11.062 -4.578 -13.117 1 96.88 188 ASN A N 1
ATOM 1401 C CA . ASN A 1 188 ? -12.023 -4.949 -14.148 1 96.88 188 ASN A CA 1
ATOM 1402 C C . ASN A 1 188 ? -13.297 -5.527 -13.539 1 96.88 188 ASN A C 1
ATOM 1404 O O . ASN A 1 188 ? -14.266 -5.785 -14.258 1 96.88 188 ASN A O 1
ATOM 1408 N N . GLY A 1 189 ? -13.281 -5.781 -12.219 1 97.56 189 GLY A N 1
ATOM 1409 C CA . GLY A 1 189 ? -14.477 -6.188 -11.5 1 97.56 189 GLY A CA 1
ATOM 1410 C C . GLY A 1 189 ? -14.891 -7.621 -11.781 1 97.56 189 GLY A C 1
ATOM 1411 O O . GLY A 1 189 ? -16.016 -8.016 -11.484 1 97.56 189 GLY A O 1
ATOM 1412 N N . LEU A 1 190 ? -14.023 -8.453 -12.273 1 98 190 LEU A N 1
ATOM 1413 C CA . LEU A 1 190 ? -14.461 -9.742 -12.812 1 98 190 LEU A CA 1
ATOM 1414 C C . LEU A 1 190 ? -14.164 -10.867 -11.828 1 98 190 LEU A C 1
ATOM 1416 O O . LEU A 1 190 ? -14.57 -12.008 -12.047 1 98 190 LEU A O 1
ATOM 1420 N N . GLY A 1 191 ? -13.383 -10.555 -10.773 1 97.94 191 GLY A N 1
ATOM 1421 C CA . GL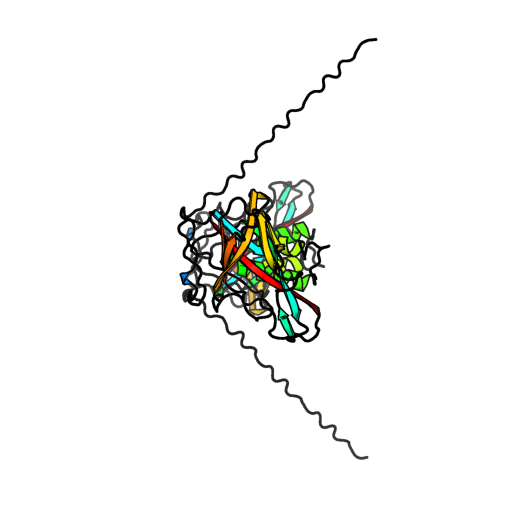Y A 1 191 ? -13.188 -11.555 -9.734 1 97.94 191 GLY A CA 1
ATOM 1422 C C . GLY A 1 191 ? -11.727 -11.82 -9.43 1 97.94 191 GLY A C 1
ATOM 1423 O O . GLY A 1 191 ? -10.844 -11.18 -10.008 1 97.94 191 GLY A O 1
ATOM 1424 N N . ALA A 1 192 ? -11.555 -12.695 -8.453 1 98.56 192 ALA A N 1
ATOM 1425 C CA . ALA A 1 192 ? -10.227 -13.18 -8.086 1 98.56 192 ALA A CA 1
ATOM 1426 C C . ALA A 1 192 ? -10.031 -14.625 -8.531 1 98.56 192 ALA A C 1
ATOM 1428 O O . ALA A 1 192 ? -10.945 -15.445 -8.422 1 98.56 192 ALA A O 1
ATOM 1429 N N . VAL A 1 193 ? -8.836 -14.938 -9.062 1 97.69 193 VAL A N 1
ATOM 1430 C CA . VAL A 1 193 ? -8.562 -16.297 -9.516 1 97.69 193 VAL A CA 1
ATOM 1431 C C . VAL A 1 193 ? -8.672 -17.266 -8.336 1 97.69 193 VAL A C 1
ATOM 1433 O O . VAL A 1 193 ? -8.578 -16.844 -7.176 1 97.69 193 VAL A O 1
ATOM 1436 N N . ASP A 1 194 ? -8.828 -18.516 -8.594 1 96.69 194 ASP A N 1
ATOM 1437 C CA . ASP A 1 194 ? -9.062 -19.578 -7.621 1 96.69 194 ASP A CA 1
ATOM 1438 C C . ASP A 1 194 ? -7.875 -19.734 -6.672 1 96.69 194 ASP A C 1
ATOM 1440 O O . ASP A 1 194 ? -6.746 -19.375 -7.02 1 96.69 194 ASP A O 1
ATOM 1444 N N . TRP A 1 195 ? -8.266 -20.188 -5.48 1 98 195 TRP A N 1
ATOM 1445 C CA . TRP A 1 195 ? -7.223 -20.734 -4.621 1 98 195 TRP A CA 1
ATOM 1446 C C . TRP A 1 195 ? -6.762 -22.094 -5.113 1 98 195 TRP A C 1
ATOM 1448 O O . TRP A 1 195 ? -7.566 -22.891 -5.609 1 98 195 TRP A O 1
ATOM 1458 N N . LEU A 1 196 ? -5.422 -22.391 -4.969 1 97.56 196 LEU A N 1
ATOM 1459 C CA . LEU A 1 196 ? -4.887 -23.641 -5.516 1 97.56 196 LEU A CA 1
ATOM 1460 C C . LEU A 1 196 ? -3.955 -24.312 -4.516 1 97.56 196 LEU A C 1
ATOM 1462 O O . LEU A 1 196 ? -3.369 -23.641 -3.658 1 97.56 196 LEU A O 1
ATOM 1466 N N . TYR A 1 197 ? -3.959 -25.625 -4.633 1 97.94 197 TYR A N 1
ATOM 1467 C CA . TYR A 1 197 ? -2.924 -26.453 -4.035 1 97.94 197 TYR A CA 1
ATOM 1468 C C . TYR A 1 197 ? -2.025 -27.062 -5.105 1 97.94 197 TYR A C 1
ATOM 1470 O O . TYR A 1 197 ? -2.508 -27.734 -6.016 1 97.94 197 TYR A O 1
ATOM 1478 N N . LEU A 1 198 ? -0.748 -26.719 -5.008 1 97.81 198 LEU A N 1
ATOM 1479 C CA . LEU A 1 198 ? 0.24 -27.188 -5.973 1 97.81 198 LEU A CA 1
ATOM 1480 C C . LEU A 1 198 ? 1.203 -28.188 -5.328 1 97.81 198 LEU A C 1
ATOM 1482 O O . LEU A 1 198 ? 1.628 -27.984 -4.188 1 97.81 198 LEU A O 1
ATOM 1486 N N . VAL A 1 199 ? 1.527 -29.188 -6.082 1 97.25 199 VAL A N 1
ATOM 1487 C CA . VAL A 1 199 ? 2.492 -30.188 -5.637 1 97.25 199 VAL A CA 1
ATOM 1488 C C . VAL A 1 199 ? 3.58 -30.359 -6.695 1 97.25 199 VAL A C 1
ATOM 1490 O O . VAL A 1 199 ? 3.439 -29.891 -7.824 1 97.25 199 VAL A O 1
ATOM 1493 N N . ASP A 1 200 ? 4.645 -30.938 -6.258 1 96.81 200 ASP A N 1
ATOM 1494 C CA . ASP A 1 200 ? 5.738 -31.219 -7.176 1 96.81 200 ASP A CA 1
ATOM 1495 C C . ASP A 1 200 ? 5.238 -31.969 -8.406 1 96.81 200 ASP A C 1
ATOM 1497 O O . ASP A 1 200 ? 4.395 -32.875 -8.305 1 96.81 200 ASP A O 1
ATOM 1501 N N . ASN A 1 201 ? 5.785 -31.625 -9.602 1 95.38 201 ASN A N 1
ATOM 1502 C CA . ASN A 1 201 ? 5.359 -32.281 -10.844 1 95.38 201 ASN A CA 1
ATOM 1503 C C . ASN A 1 201 ? 6.27 -33.438 -11.203 1 95.38 201 ASN A C 1
ATOM 1505 O O . ASN A 1 201 ? 6.211 -33.969 -12.32 1 95.38 201 ASN A O 1
ATOM 1509 N N . ASN A 1 202 ? 7.23 -33.812 -10.438 1 93.81 202 ASN A N 1
ATOM 1510 C CA . ASN A 1 202 ? 8.148 -34.938 -10.562 1 93.81 202 ASN A CA 1
ATOM 1511 C C . ASN A 1 202 ? 9.164 -34.719 -11.672 1 93.81 202 ASN A C 1
ATOM 1513 O O . ASN A 1 202 ? 9.648 -35.656 -12.289 1 93.81 202 ASN A O 1
ATOM 1517 N N . SER A 1 203 ? 9.43 -33.562 -12.062 1 93.88 203 SER A N 1
ATOM 1518 C CA . SER A 1 203 ? 10.43 -33.219 -13.07 1 93.88 203 SER A CA 1
ATOM 1519 C C . SER A 1 203 ? 11.836 -33.281 -12.492 1 93.88 203 SER A C 1
ATOM 1521 O O . SER A 1 203 ? 12.82 -33.25 -13.234 1 93.88 203 SER A O 1
ATOM 1523 N N . GLY A 1 204 ? 11.922 -33.375 -11.133 1 95.06 204 GLY A N 1
ATOM 1524 C CA . GLY A 1 204 ? 13.219 -33.375 -10.477 1 95.06 204 GLY A CA 1
ATOM 1525 C C . GLY A 1 204 ? 13.781 -31.984 -10.227 1 95.06 204 GLY A C 1
ATOM 1526 O O . GLY A 1 204 ? 14.875 -31.844 -9.695 1 95.06 204 GLY A O 1
ATOM 1527 N N . ARG A 1 205 ? 12.992 -30.969 -10.469 1 95.38 205 ARG A N 1
ATOM 1528 C CA . ARG A 1 205 ? 13.5 -29.609 -10.422 1 95.38 205 ARG A CA 1
ATOM 1529 C C . ARG A 1 205 ? 13.266 -28.984 -9.047 1 95.38 205 ARG A C 1
ATOM 1531 O O . ARG A 1 205 ? 13.961 -28.031 -8.664 1 95.38 205 ARG A O 1
ATOM 1538 N N . THR A 1 206 ? 12.328 -29.438 -8.32 1 97.06 206 THR A N 1
ATOM 1539 C CA . THR A 1 206 ? 11.938 -28.844 -7.047 1 97.06 206 THR A CA 1
ATOM 1540 C C . THR A 1 206 ? 13.047 -29 -6.012 1 97.06 206 THR A C 1
ATOM 1542 O O . THR A 1 206 ? 13.664 -30.062 -5.902 1 97.06 206 THR A O 1
ATOM 1545 N N . LYS A 1 207 ? 13.352 -27.953 -5.363 1 96.19 207 LYS A N 1
ATOM 1546 C CA . LYS A 1 207 ? 14.352 -27.906 -4.301 1 96.19 207 LYS A CA 1
ATOM 1547 C C . LYS A 1 207 ? 13.891 -27 -3.158 1 96.19 207 LYS A C 1
ATOM 1549 O O . LYS A 1 207 ? 13.5 -25.859 -3.379 1 96.19 207 LYS A O 1
ATOM 1554 N N . GLY A 1 208 ? 13.906 -27.484 -1.872 1 93.88 208 GLY A N 1
ATOM 1555 C CA . GLY A 1 208 ? 13.742 -26.656 -0.69 1 93.88 208 GLY A CA 1
ATOM 1556 C C . GLY A 1 208 ? 12.297 -26.5 -0.26 1 93.88 208 GLY A C 1
ATOM 1557 O O . GLY A 1 208 ? 11.992 -25.781 0.691 1 93.88 208 GLY A O 1
ATOM 1558 N N . THR A 1 209 ? 11.32 -27.031 -0.92 1 93.44 209 THR A N 1
ATOM 1559 C CA . THR A 1 209 ? 9.906 -27.016 -0.563 1 93.44 209 THR A CA 1
ATOM 1560 C C . THR A 1 209 ? 9.188 -28.234 -1.156 1 93.44 209 THR A C 1
ATOM 1562 O O . THR A 1 209 ? 9.758 -28.953 -1.974 1 93.44 209 THR A O 1
ATOM 1565 N N . THR A 1 210 ? 7.996 -28.5 -0.675 1 91.94 210 THR A N 1
ATOM 1566 C CA . THR A 1 210 ? 7.285 -29.688 -1.152 1 91.94 210 THR A CA 1
ATOM 1567 C C . THR A 1 210 ? 5.953 -29.297 -1.787 1 91.94 210 THR A C 1
ATOM 1569 O O . THR A 1 210 ? 5.48 -29.969 -2.709 1 91.94 210 THR A O 1
ATOM 1572 N N . SER A 1 211 ? 5.355 -28.297 -1.211 1 97.31 211 SER A N 1
ATOM 1573 C CA . SER A 1 211 ? 4.051 -27.891 -1.724 1 97.31 211 SER A CA 1
ATOM 1574 C C . SER A 1 211 ? 3.848 -26.375 -1.578 1 97.31 211 SER A C 1
ATOM 1576 O O . SER A 1 211 ? 4.551 -25.719 -0.804 1 97.31 211 SER A O 1
ATOM 1578 N N . VAL A 1 212 ? 2.979 -25.891 -2.404 1 98.44 212 VAL A N 1
ATOM 1579 C CA . VAL A 1 212 ? 2.664 -24.469 -2.412 1 98.44 212 VAL A CA 1
ATOM 1580 C C . VAL A 1 212 ? 1.15 -24.266 -2.477 1 98.44 212 VAL A C 1
ATOM 1582 O O . VAL A 1 212 ? 0.464 -24.938 -3.248 1 98.44 212 VAL A O 1
ATOM 1585 N N . TYR A 1 213 ? 0.611 -23.438 -1.611 1 98.38 213 TYR A N 1
ATOM 1586 C CA . TYR A 1 213 ? -0.774 -23 -1.699 1 98.38 213 TYR A CA 1
ATOM 1587 C C . TYR A 1 213 ? -0.857 -21.594 -2.279 1 98.38 213 TYR A C 1
ATOM 1589 O O . TYR A 1 213 ? -0.152 -20.688 -1.831 1 98.38 213 TYR A O 1
ATOM 1597 N N . ARG A 1 214 ? -1.58 -21.422 -3.338 1 98.38 214 ARG A N 1
ATOM 1598 C CA . ARG A 1 214 ? -2.014 -20.094 -3.76 1 98.38 214 ARG A CA 1
ATOM 1599 C C . ARG A 1 214 ? -3.291 -19.672 -3.035 1 98.38 214 ARG A C 1
ATOM 1601 O O . ARG A 1 214 ? -4.348 -20.281 -3.23 1 98.38 214 ARG A O 1
ATOM 1608 N N . VAL A 1 215 ? -3.219 -18.672 -2.164 1 98.31 215 VAL A N 1
ATOM 1609 C CA . VAL A 1 215 ? -4.367 -18.266 -1.361 1 98.31 215 VAL A CA 1
ATOM 1610 C C . VAL A 1 215 ? -4.43 -16.75 -1.271 1 98.31 215 VAL A C 1
ATOM 1612 O O . VAL A 1 215 ? -3.496 -16.062 -1.69 1 98.31 215 VAL A O 1
ATOM 1615 N N . GLU A 1 216 ? -5.578 -16.234 -0.771 1 97.88 216 GLU A N 1
ATOM 1616 C CA . GLU A 1 216 ? -5.77 -14.797 -0.618 1 97.88 216 GLU A CA 1
ATOM 1617 C C . GLU A 1 216 ? -5.551 -14.062 -1.939 1 97.88 216 GLU A C 1
ATOM 1619 O O . GLU A 1 216 ? -4.777 -13.109 -2.004 1 97.88 216 GLU A O 1
ATOM 1624 N N . THR A 1 217 ? -6.219 -14.602 -2.949 1 98.69 217 THR A N 1
ATOM 1625 C CA . THR A 1 217 ? -6.039 -14.078 -4.301 1 98.69 217 THR A CA 1
ATOM 1626 C C . THR A 1 217 ? -6.812 -12.781 -4.484 1 98.69 217 THR A C 1
ATOM 1628 O O . THR A 1 217 ? -7.844 -12.57 -3.844 1 98.69 217 THR A O 1
ATOM 1631 N N . ALA A 1 218 ? -6.301 -11.898 -5.293 1 98.69 218 ALA A N 1
ATOM 1632 C CA . ALA A 1 218 ? -6.922 -10.656 -5.734 1 98.69 218 ALA A CA 1
ATOM 1633 C C . ALA A 1 218 ? -6.824 -10.5 -7.246 1 98.69 218 ALA A C 1
ATOM 1635 O O . ALA A 1 218 ? -5.73 -10.547 -7.816 1 98.69 218 ALA A O 1
ATOM 1636 N N . GLY A 1 219 ? -7.969 -10.359 -7.93 1 98.75 219 GLY A N 1
ATOM 1637 C CA . GLY A 1 219 ? -8 -10.109 -9.359 1 98.75 219 GLY A CA 1
ATOM 1638 C C . GLY A 1 219 ? -7.551 -11.297 -10.188 1 98.75 219 GLY A C 1
ATOM 1639 O O . GLY A 1 219 ? -7.598 -12.438 -9.719 1 98.75 219 GLY A O 1
ATOM 1640 N N . GLY A 1 220 ? -7.324 -11.039 -11.492 1 98.38 220 GLY A N 1
ATOM 1641 C CA . GLY A 1 220 ? -6.711 -12.008 -12.383 1 98.38 220 GLY A CA 1
ATOM 1642 C C . GLY A 1 220 ? -7.707 -12.688 -13.305 1 98.38 220 GLY A C 1
ATOM 1643 O O . GLY A 1 220 ? -7.32 -13.469 -14.18 1 98.38 220 GLY A O 1
ATOM 1644 N N . VAL A 1 221 ? -8.992 -12.383 -13.164 1 97.94 221 VAL A N 1
ATOM 1645 C CA . VAL A 1 221 ? -10.016 -13.07 -1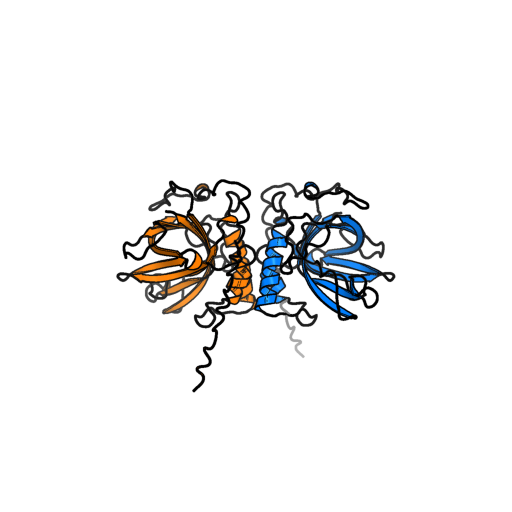3.945 1 97.94 221 VAL A CA 1
ATOM 1646 C C . VAL A 1 221 ? -10.266 -12.32 -15.258 1 97.94 221 VAL A C 1
ATOM 1648 O O . VAL A 1 221 ? -10.398 -11.094 -15.258 1 97.94 221 VAL A O 1
ATOM 1651 N N . ALA A 1 222 ? -10.273 -13.016 -16.344 1 97 222 ALA A N 1
ATOM 1652 C CA . ALA A 1 222 ? -10.523 -12.445 -17.656 1 97 222 ALA A CA 1
ATOM 1653 C C . ALA A 1 222 ? -12.016 -12.391 -17.953 1 97 222 ALA A C 1
ATOM 1655 O O . ALA A 1 222 ? -12.812 -13.07 -17.312 1 97 222 ALA A O 1
ATOM 1656 N N . PRO A 1 223 ? -12.375 -11.578 -19 1 96.69 223 PRO A N 1
ATOM 1657 C CA . PRO A 1 223 ? -13.758 -11.641 -19.469 1 96.69 223 PRO A CA 1
ATOM 1658 C C . PRO A 1 223 ? -14.156 -13.031 -19.969 1 96.69 223 PRO A C 1
ATOM 1660 O O . PRO A 1 223 ? -13.289 -13.844 -20.297 1 96.69 223 PRO A O 1
ATOM 1663 N N . SER A 1 224 ? -15.406 -13.195 -20.016 1 94.81 224 SER A N 1
ATOM 1664 C CA . SER A 1 224 ? -15.914 -14.531 -20.328 1 94.81 224 SER A CA 1
ATOM 1665 C C . SER A 1 224 ? -15.734 -14.852 -21.812 1 94.81 224 SER A C 1
ATOM 1667 O O . SER A 1 224 ? -15.688 -16.016 -22.188 1 94.81 224 SER A O 1
ATOM 1669 N N . SER A 1 225 ? -15.656 -13.734 -22.656 1 95.25 225 SER A N 1
ATOM 1670 C CA . SER A 1 225 ? -15.547 -13.953 -24.094 1 95.25 225 SER A CA 1
ATOM 1671 C C . SER A 1 225 ? -14.5 -13.039 -24.719 1 95.25 225 SER A C 1
ATOM 1673 O O . SER A 1 225 ? -14.055 -12.078 -24.094 1 95.25 225 SER A O 1
ATOM 1675 N N . CYS A 1 226 ? -14.047 -13.461 -25.844 1 95.19 226 CYS A N 1
ATOM 1676 C CA . CYS A 1 226 ? -13.102 -12.672 -26.625 1 95.19 226 CYS A CA 1
ATOM 1677 C C . CYS A 1 226 ? -13.453 -12.711 -28.109 1 95.19 226 CYS A C 1
ATOM 1679 O O . CYS A 1 226 ? -14.203 -13.578 -28.547 1 95.19 226 CYS A O 1
ATOM 1681 N N . SER A 1 227 ? -12.953 -11.656 -28.906 1 93.25 227 SER A N 1
ATOM 1682 C CA . SER A 1 227 ? -13.414 -11.508 -30.281 1 93.25 227 SER A CA 1
ATOM 1683 C C . SER A 1 227 ? -12.25 -11.602 -31.266 1 93.25 227 SER A C 1
ATOM 1685 O O . SER A 1 227 ? -12.469 -11.719 -32.469 1 93.25 227 SER A O 1
ATOM 1687 N N . ASN A 1 228 ? -11.016 -11.578 -30.844 1 94 228 ASN A N 1
ATOM 1688 C CA . ASN A 1 228 ? -9.859 -11.633 -31.734 1 94 228 ASN A CA 1
ATOM 1689 C C . ASN A 1 228 ? -8.984 -12.844 -31.438 1 94 228 ASN A C 1
ATOM 1691 O O . ASN A 1 228 ? -7.992 -12.75 -30.719 1 94 228 ASN A O 1
ATOM 1695 N N . PRO A 1 229 ? -9.242 -13.938 -32.125 1 91.62 229 PRO A N 1
ATOM 1696 C CA . PRO A 1 229 ? -8.469 -15.148 -31.859 1 91.62 229 PRO A CA 1
ATOM 1697 C C . PRO A 1 229 ? -6.961 -14.922 -31.969 1 91.62 229 PRO A C 1
ATOM 1699 O O . PRO A 1 229 ? -6.5 -14.211 -32.875 1 91.62 229 PRO A O 1
ATOM 1702 N N . GLY A 1 230 ? -6.234 -15.492 -30.984 1 89.75 230 GLY A N 1
ATOM 1703 C CA . GLY A 1 230 ? -4.785 -15.383 -31.016 1 89.75 230 GLY A CA 1
ATOM 1704 C C . GLY A 1 230 ? -4.266 -14.188 -30.234 1 89.75 230 GLY A C 1
ATOM 1705 O O . GLY A 1 230 ? -3.078 -14.125 -29.906 1 89.75 230 GLY A O 1
ATOM 1706 N N . SER A 1 231 ? -5.176 -13.312 -29.891 1 91.62 231 SER A N 1
ATOM 1707 C CA . SER A 1 231 ? -4.75 -12.156 -29.109 1 91.62 231 SER A CA 1
ATOM 1708 C C . SER A 1 231 ? -4.457 -12.539 -27.672 1 91.62 231 SER A C 1
ATOM 1710 O O . SER A 1 231 ? -4.957 -13.562 -27.188 1 91.62 231 SER A O 1
ATOM 1712 N N . SER A 1 232 ? -3.545 -11.797 -27.094 1 91.62 232 SER A N 1
ATOM 1713 C CA . SER A 1 232 ? -3.164 -12.039 -25.703 1 91.62 232 SER A CA 1
ATOM 1714 C C . SER A 1 232 ? -3.697 -10.938 -24.781 1 91.62 232 SER A C 1
ATOM 1716 O O . SER A 1 232 ? -3.934 -9.812 -25.219 1 91.62 232 SER A O 1
ATOM 1718 N N . MET A 1 233 ? -3.951 -11.289 -23.562 1 93.62 233 MET A N 1
ATOM 1719 C CA . MET A 1 233 ? -4.375 -10.344 -22.531 1 93.62 233 MET A CA 1
ATOM 1720 C C . MET A 1 233 ? -3.654 -10.625 -21.219 1 93.62 233 MET A C 1
ATOM 1722 O O . MET A 1 233 ? -3.506 -11.781 -20.828 1 93.62 233 MET A O 1
ATOM 1726 N N . HIS A 1 234 ? -3.129 -9.562 -20.625 1 95.44 234 HIS A N 1
ATOM 1727 C CA . HIS A 1 234 ? -2.514 -9.602 -19.297 1 95.44 234 HIS A CA 1
ATOM 1728 C C . HIS A 1 234 ? -3.428 -8.984 -18.25 1 95.44 234 HIS A C 1
ATOM 1730 O O . HIS A 1 234 ? -3.701 -7.781 -18.297 1 95.44 234 HIS A O 1
ATOM 1736 N N . VAL A 1 235 ? -3.934 -9.82 -17.328 1 97.56 235 VAL A N 1
ATOM 1737 C CA . VAL A 1 235 ? -4.812 -9.32 -16.281 1 97.56 235 VAL A CA 1
ATOM 1738 C C . VAL A 1 235 ? -4.043 -9.227 -14.961 1 97.56 235 VAL A C 1
ATOM 1740 O O . VAL A 1 235 ? -3.533 -10.227 -14.461 1 97.56 235 VAL A O 1
ATOM 1743 N N . PRO A 1 236 ? -3.951 -8.008 -14.383 1 98.62 236 PRO A N 1
ATOM 1744 C CA . PRO A 1 236 ? -3.232 -7.879 -13.109 1 98.62 236 PRO A CA 1
ATOM 1745 C C . PRO A 1 236 ? -3.824 -8.75 -12.008 1 98.62 236 PRO A C 1
ATOM 1747 O O . PRO A 1 236 ? -5.043 -8.914 -11.93 1 98.62 236 PRO A O 1
ATOM 1750 N N . TYR A 1 237 ? -2.943 -9.289 -11.18 1 98.62 237 TYR A N 1
ATOM 1751 C CA . TYR A 1 237 ? -3.383 -10.062 -10.023 1 98.62 237 TYR A CA 1
ATOM 1752 C C . TYR A 1 237 ? -2.332 -10.031 -8.922 1 98.62 237 TYR A C 1
ATOM 1754 O O . TYR A 1 237 ? -1.172 -9.703 -9.164 1 98.62 237 TYR A O 1
ATOM 1762 N N . ALA A 1 238 ? -2.719 -10.289 -7.734 1 98.56 238 ALA A N 1
ATOM 1763 C CA . ALA A 1 238 ? -1.859 -10.516 -6.578 1 98.56 238 ALA A CA 1
ATOM 1764 C C . ALA A 1 238 ? -2.363 -11.695 -5.75 1 98.56 238 ALA A C 1
ATOM 1766 O O . ALA A 1 238 ? -3.547 -12.047 -5.809 1 98.56 238 ALA A O 1
ATOM 1767 N N . THR A 1 239 ? -1.478 -12.273 -5.047 1 98.62 239 THR A N 1
ATOM 1768 C CA . THR A 1 239 ? -1.822 -13.445 -4.246 1 98.62 239 THR A CA 1
ATOM 1769 C C . THR A 1 239 ? -0.747 -13.719 -3.199 1 98.62 239 THR A C 1
ATOM 1771 O O . THR A 1 239 ? 0.342 -13.141 -3.254 1 98.62 239 THR A O 1
ATOM 1774 N N . GLU A 1 240 ? -1.16 -14.523 -2.25 1 97.81 240 GLU A N 1
ATOM 1775 C CA . GLU A 1 240 ? -0.164 -15.109 -1.354 1 97.81 240 GLU A CA 1
ATOM 1776 C C . GLU A 1 240 ? 0.137 -16.562 -1.728 1 97.81 240 GLU A C 1
ATOM 1778 O O . GLU A 1 240 ? -0.78 -17.359 -1.908 1 97.81 240 GLU A O 1
ATOM 1783 N N . TYR A 1 241 ? 1.435 -16.859 -1.906 1 98.31 241 TYR A N 1
ATOM 1784 C CA . TYR A 1 241 ? 1.917 -18.234 -2.037 1 98.31 241 TYR A CA 1
ATOM 1785 C C . TYR A 1 241 ? 2.51 -18.719 -0.723 1 98.31 241 TYR A C 1
ATOM 1787 O O . TYR A 1 241 ? 3.512 -18.188 -0.244 1 98.31 241 TYR A O 1
ATOM 1795 N N . TRP A 1 242 ? 1.868 -19.734 -0.159 1 98.19 242 TRP A N 1
ATOM 1796 C CA . TRP A 1 242 ? 2.346 -20.344 1.077 1 98.19 242 TRP A CA 1
ATOM 1797 C C . TRP A 1 242 ? 3.137 -21.609 0.788 1 98.19 242 TRP A C 1
ATOM 1799 O O . TRP A 1 242 ? 2.584 -22.594 0.279 1 98.19 242 TRP A O 1
ATOM 1809 N N . PHE A 1 243 ? 4.379 -21.562 1.143 1 97.75 243 PHE A N 1
ATOM 1810 C CA . PHE A 1 243 ? 5.277 -22.672 0.869 1 97.75 243 PHE A CA 1
ATOM 1811 C C . PHE A 1 243 ? 5.418 -23.562 2.094 1 97.75 243 PHE A C 1
ATOM 1813 O O . PHE A 1 243 ? 5.547 -23.078 3.217 1 97.75 243 PHE A O 1
ATOM 1820 N N . TYR A 1 244 ? 5.414 -24.875 1.81 1 96.75 244 TYR A N 1
ATOM 1821 C CA . TYR A 1 244 ? 5.551 -25.859 2.879 1 96.75 244 TYR A CA 1
ATOM 1822 C C . TYR A 1 244 ? 6.641 -26.875 2.549 1 96.75 244 TYR A C 1
ATOM 1824 O O . TYR A 1 244 ? 6.91 -27.141 1.376 1 96.75 244 TYR A O 1
ATOM 1832 N N . ASP A 1 245 ? 7.16 -27.5 3.578 1 92.44 245 ASP A N 1
ATOM 1833 C CA . ASP A 1 245 ? 8.125 -28.594 3.451 1 92.44 245 ASP A CA 1
ATOM 1834 C C . ASP A 1 245 ? 7.422 -29.953 3.479 1 92.44 245 ASP A C 1
ATOM 1836 O O . ASP A 1 245 ? 6.395 -30.109 4.145 1 92.44 245 ASP A O 1
ATOM 1840 N N . MET B 1 1 ? -44.25 33.594 -43.812 1 29.09 1 MET B N 1
ATOM 1841 C CA . MET B 1 1 ? -43.156 33.594 -42.844 1 29.09 1 MET B CA 1
ATOM 1842 C C . MET B 1 1 ? -43.406 32.594 -41.719 1 29.09 1 MET B C 1
ATOM 1844 O O . MET B 1 1 ? -44.219 32.875 -40.844 1 29.09 1 MET B O 1
ATOM 1848 N N . THR B 1 2 ? -43.531 31.297 -42.094 1 35.72 2 THR B N 1
ATOM 1849 C CA . THR B 1 2 ? -43.875 30.141 -41.281 1 35.72 2 THR B CA 1
ATOM 1850 C C . THR B 1 2 ? -42.812 29.953 -40.188 1 35.72 2 THR B C 1
ATOM 1852 O O . THR B 1 2 ? -41.625 29.844 -40.469 1 35.72 2 THR B O 1
ATOM 1855 N N . SER B 1 3 ? -43.062 30.453 -38.969 1 31.27 3 SER B N 1
ATOM 1856 C CA . SER B 1 3 ? -42.281 30.422 -37.719 1 31.27 3 SER B CA 1
ATOM 1857 C C . SER B 1 3 ? -42.062 28.984 -37.25 1 31.27 3 SER B C 1
ATOM 1859 O O . SER B 1 3 ? -43.031 28.25 -37.031 1 31.27 3 SER B O 1
ATOM 1861 N N . ILE B 1 4 ? -41.031 28.297 -37.781 1 32.59 4 ILE B N 1
ATOM 1862 C CA . ILE B 1 4 ? -40.625 26.969 -37.344 1 32.59 4 ILE B CA 1
ATOM 1863 C C . ILE B 1 4 ? -40.25 27.016 -35.875 1 32.59 4 ILE B C 1
ATOM 1865 O O . ILE B 1 4 ? -39.312 27.703 -35.5 1 32.59 4 ILE B O 1
ATOM 1869 N N . ARG B 1 5 ? -41.219 26.906 -34.969 1 30.47 5 ARG B N 1
ATOM 1870 C CA . ARG B 1 5 ? -40.969 26.734 -33.531 1 30.47 5 ARG B CA 1
ATOM 1871 C C . ARG B 1 5 ? -40.094 25.516 -33.25 1 30.47 5 ARG B C 1
ATOM 1873 O O . ARG B 1 5 ? -40.438 24.406 -33.688 1 30.47 5 ARG B O 1
ATOM 1880 N N . THR B 1 6 ? -38.75 25.703 -33.25 1 29.39 6 THR B N 1
ATOM 1881 C CA . THR B 1 6 ? -37.781 24.672 -32.906 1 29.39 6 THR B CA 1
ATOM 1882 C C . THR B 1 6 ? -38.094 24.078 -31.531 1 29.39 6 THR B C 1
ATOM 1884 O O . THR B 1 6 ? -38.25 24.812 -30.547 1 29.39 6 THR B O 1
ATOM 1887 N N . LEU B 1 7 ? -38.812 22.922 -31.469 1 32 7 LEU B N 1
ATOM 1888 C CA . LEU B 1 7 ? -39.062 22.109 -30.281 1 32 7 LEU B CA 1
ATOM 1889 C C . LEU B 1 7 ? -37.75 21.719 -29.625 1 32 7 LEU B C 1
ATOM 1891 O O . LEU B 1 7 ? -36.906 21.047 -30.25 1 32 7 LEU B O 1
ATOM 1895 N N . LEU B 1 8 ? -37.188 22.594 -28.828 1 29.47 8 LEU B N 1
ATOM 1896 C CA . LEU B 1 8 ? -36.031 22.234 -28.047 1 29.47 8 LEU B CA 1
ATOM 1897 C C . LEU B 1 8 ? -36.344 21.094 -27.078 1 29.47 8 LEU B C 1
ATOM 1899 O O . LEU B 1 8 ? -37.25 21.234 -26.234 1 29.47 8 LEU B O 1
ATOM 1903 N N . LEU B 1 9 ? -36.281 19.844 -27.516 1 28.12 9 LEU B N 1
ATOM 1904 C CA . LEU B 1 9 ? -36.406 18.703 -26.609 1 28.12 9 LEU B CA 1
ATOM 1905 C C . LEU B 1 9 ? -35.344 18.766 -25.516 1 28.12 9 LEU B C 1
ATOM 1907 O O . LEU B 1 9 ? -34.156 18.797 -25.812 1 28.12 9 LEU B O 1
ATOM 1911 N N . ALA B 1 10 ? -35.688 19.281 -24.359 1 31.42 10 ALA B N 1
ATOM 1912 C CA . ALA B 1 10 ? -34.875 19.203 -23.156 1 31.42 10 ALA B CA 1
ATOM 1913 C C . ALA B 1 10 ? -34.656 17.75 -22.75 1 31.42 10 ALA B C 1
ATOM 1915 O O . ALA B 1 10 ? -35.594 17 -22.484 1 31.42 10 ALA B O 1
ATOM 1916 N N . LEU B 1 11 ? -33.625 17.125 -23.328 1 27.66 11 LEU B N 1
ATOM 1917 C CA . LEU B 1 11 ? -33.25 15.828 -22.781 1 27.66 11 LEU B CA 1
ATOM 1918 C C . LEU B 1 11 ? -32.938 15.938 -21.297 1 27.66 11 LEU B C 1
ATOM 1920 O O . LEU B 1 11 ? -32.062 16.719 -20.891 1 27.66 11 LEU B O 1
ATOM 1924 N N . ALA B 1 12 ? -33.875 15.523 -20.438 1 30.48 12 ALA B N 1
ATOM 1925 C CA . ALA B 1 12 ? -33.656 15.352 -19 1 30.48 12 ALA B CA 1
ATOM 1926 C C . ALA B 1 12 ? -32.531 14.367 -18.734 1 30.48 12 ALA B C 1
ATOM 1928 O O . ALA B 1 12 ? -32.594 13.211 -19.156 1 30.48 12 ALA B O 1
ATOM 1929 N N . VAL B 1 13 ? -31.344 14.898 -18.609 1 31.05 13 VAL B N 1
ATOM 1930 C CA . VAL B 1 13 ? -30.266 14.07 -18.094 1 31.05 13 VAL B CA 1
ATOM 1931 C C . VAL B 1 13 ? -30.656 13.492 -16.734 1 31.05 13 VAL B C 1
ATOM 1933 O O . VAL B 1 13 ? -31.016 14.234 -15.82 1 31.05 13 VAL B O 1
ATOM 1936 N N . ILE B 1 14 ? -31.172 12.336 -16.719 1 30.08 14 ILE B N 1
ATOM 1937 C CA . ILE B 1 14 ? -31.328 11.594 -15.477 1 30.08 14 ILE B CA 1
ATOM 1938 C C . ILE B 1 14 ? -29.969 11.422 -14.805 1 30.08 14 ILE B C 1
ATOM 1940 O O . ILE B 1 14 ? -29.094 10.734 -15.336 1 30.08 14 ILE B O 1
ATOM 1944 N N . ALA B 1 15 ? -29.656 12.422 -14.039 1 32.06 15 ALA B N 1
ATOM 1945 C CA . ALA B 1 15 ? -28.547 12.188 -13.125 1 32.06 15 ALA B CA 1
ATOM 1946 C C . ALA B 1 15 ? -28.781 10.961 -12.258 1 32.06 15 ALA B C 1
ATOM 1948 O O . ALA B 1 15 ? -29.672 10.953 -11.414 1 32.06 15 ALA B O 1
ATOM 1949 N N . THR B 1 16 ? -28.484 9.773 -12.805 1 30.75 16 THR B N 1
ATOM 1950 C CA . THR B 1 16 ? -28.406 8.641 -11.891 1 30.75 16 THR B CA 1
ATOM 1951 C C . THR B 1 16 ? -27.469 8.938 -10.734 1 30.75 16 THR B C 1
ATOM 1953 O O . THR B 1 16 ? -26.312 9.336 -10.953 1 30.75 16 THR B O 1
ATOM 1956 N N . SER B 1 17 ? -27.984 9.398 -9.695 1 28.38 17 SER B N 1
ATOM 1957 C CA . SER B 1 17 ? -27.234 9.438 -8.453 1 28.38 17 SER B CA 1
ATOM 1958 C C . SER B 1 17 ? -26.562 8.094 -8.18 1 28.38 17 SER B C 1
ATOM 1960 O O . SER B 1 17 ? -27.234 7.074 -8.039 1 28.38 17 SER B O 1
ATOM 1962 N N . SER B 1 18 ? -25.484 7.887 -8.773 1 29.84 18 SER B N 1
ATOM 1963 C CA . SER B 1 18 ? -24.719 6.766 -8.25 1 29.84 18 SER B CA 1
ATOM 1964 C C . SER B 1 18 ? -24.562 6.859 -6.734 1 29.84 18 SER B C 1
ATOM 1966 O O . SER B 1 18 ? -23.875 7.754 -6.23 1 29.84 18 SER B O 1
ATOM 1968 N N . ASN B 1 19 ? -25.562 6.434 -6.039 1 27.39 19 ASN B N 1
ATOM 1969 C CA . ASN B 1 19 ? -25.359 6.211 -4.609 1 27.39 19 ASN B CA 1
ATOM 1970 C C . ASN B 1 19 ? -24.109 5.375 -4.348 1 27.39 19 ASN B C 1
ATOM 1972 O O . ASN B 1 19 ? -24.047 4.207 -4.734 1 27.39 19 ASN B O 1
ATOM 1976 N N . ALA B 1 20 ? -23.031 6.004 -4.246 1 31.55 20 ALA B N 1
ATOM 1977 C CA . ALA B 1 20 ? -21.891 5.281 -3.689 1 31.55 20 ALA B CA 1
ATOM 1978 C C . ALA B 1 20 ? -22.281 4.52 -2.428 1 31.55 20 ALA B C 1
ATOM 1980 O O . ALA B 1 20 ? -22.672 5.125 -1.422 1 31.55 20 ALA B O 1
ATOM 1981 N N . LEU B 1 21 ? -22.875 3.301 -2.545 1 30.23 21 LEU B N 1
ATOM 1982 C CA . LEU B 1 21 ? -23.094 2.422 -1.404 1 30.23 21 LEU B CA 1
ATOM 1983 C C . LEU B 1 21 ? -21.891 2.414 -0.473 1 30.23 21 LEU B C 1
ATOM 1985 O O . LEU B 1 21 ? -20.781 2.086 -0.895 1 30.23 21 LEU B O 1
ATOM 1989 N N . CYS B 1 22 ? -21.812 3.242 0.538 1 31.17 22 CYS B N 1
ATOM 1990 C CA . CYS B 1 22 ? -20.875 3.145 1.646 1 31.17 22 CYS B CA 1
ATOM 1991 C C . CYS B 1 22 ? -20.781 1.714 2.16 1 31.17 22 CYS B C 1
ATOM 1993 O O . CYS B 1 22 ? -21.797 1.122 2.547 1 31.17 22 CYS B O 1
ATOM 1995 N N . LEU B 1 23 ? -19.938 0.935 1.781 1 33.94 23 LEU B N 1
ATOM 1996 C CA . LEU B 1 23 ? -19.75 -0.356 2.434 1 33.94 23 LEU B CA 1
ATOM 1997 C C . LEU B 1 23 ? -19.812 -0.214 3.951 1 33.94 23 LEU B C 1
ATOM 1999 O O . LEU B 1 23 ? -19.203 0.694 4.52 1 33.94 23 LEU B O 1
ATOM 2003 N N . PRO B 1 24 ? -20.828 -0.839 4.59 1 35 24 PRO B N 1
ATOM 2004 C CA . PRO B 1 24 ? -20.953 -0.757 6.047 1 35 24 PRO B CA 1
ATOM 2005 C C . PRO B 1 24 ? -19.641 -1.123 6.766 1 35 24 PRO B C 1
ATOM 2007 O O . PRO B 1 24 ? -18.875 -1.949 6.27 1 35 24 PRO B O 1
ATOM 2010 N N . ARG B 1 25 ? -19.172 -0.191 7.656 1 45.97 25 ARG B N 1
ATOM 2011 C CA . ARG B 1 25 ? -18.094 -0.546 8.586 1 45.97 25 ARG B CA 1
ATOM 2012 C C . ARG B 1 25 ? -18.375 -1.892 9.25 1 45.97 25 ARG B C 1
ATOM 2014 O O . ARG B 1 25 ? -19.5 -2.162 9.672 1 45.97 25 ARG B O 1
ATOM 2021 N N . ILE B 1 26 ? -17.609 -2.812 9.094 1 43.88 26 ILE B N 1
ATOM 2022 C CA . ILE B 1 26 ? -17.797 -4.102 9.758 1 43.88 26 ILE B CA 1
ATOM 2023 C C . ILE B 1 26 ? -18.125 -3.879 11.234 1 43.88 26 ILE B C 1
ATOM 2025 O O . ILE B 1 26 ? -19.031 -4.52 11.781 1 43.88 26 ILE B O 1
ATOM 2029 N N . ASP B 1 27 ? -17.047 -3.311 12.117 1 47.84 27 ASP B N 1
ATOM 2030 C CA . ASP B 1 27 ? -17.328 -3.031 13.516 1 47.84 27 ASP B CA 1
ATOM 2031 C C . ASP B 1 27 ? -17.875 -1.612 13.703 1 47.84 27 ASP B C 1
ATOM 2033 O O . ASP B 1 27 ? -17.359 -0.67 13.086 1 47.84 27 ASP B O 1
ATOM 2037 N N . ASP B 1 28 ? -19.047 -1.467 14.18 1 54.62 28 ASP B N 1
ATOM 2038 C CA . ASP B 1 28 ? -19.969 -0.331 14.312 1 54.62 28 ASP B CA 1
ATOM 2039 C C . ASP B 1 28 ? -19.297 0.824 15.055 1 54.62 28 ASP B C 1
ATOM 2041 O O . ASP B 1 28 ? -19.688 1.982 14.891 1 54.62 28 ASP B O 1
ATOM 2045 N N . SER B 1 29 ? -18.234 0.586 15.945 1 68.06 29 SER B N 1
ATOM 2046 C CA . SER B 1 29 ? -17.859 1.749 16.734 1 68.06 29 SER B CA 1
ATOM 2047 C C . SER B 1 29 ? -16.625 2.441 16.156 1 68.06 29 S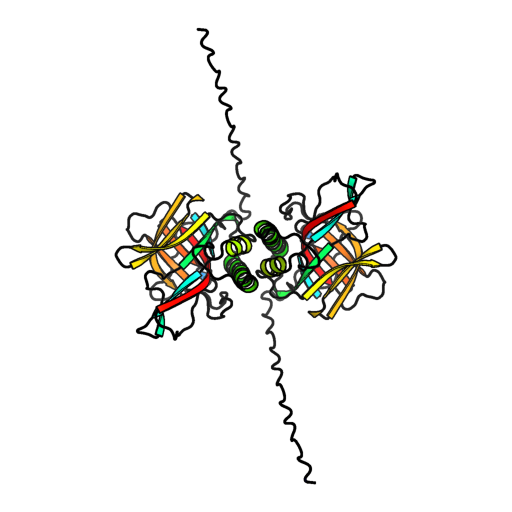ER B C 1
ATOM 2049 O O . SER B 1 29 ? -15.711 1.783 15.664 1 68.06 29 SER B O 1
ATOM 2051 N N . MET B 1 30 ? -16.672 3.721 15.93 1 82.25 30 MET B N 1
ATOM 2052 C CA . MET B 1 30 ? -15.539 4.547 15.531 1 82.25 30 MET B CA 1
ATOM 2053 C C . MET B 1 30 ? -14.359 4.34 16.469 1 82.25 30 MET B C 1
ATOM 2055 O O . MET B 1 30 ? -14.539 4.242 17.688 1 82.25 30 MET B O 1
ATOM 2059 N N . PRO B 1 31 ? -13.227 4.215 15.859 1 89.81 31 PRO B N 1
ATOM 2060 C CA . PRO B 1 31 ? -12.055 4.004 16.703 1 89.81 31 PRO B CA 1
ATOM 2061 C C . PRO B 1 31 ? -11.773 5.188 17.625 1 89.81 31 PRO B C 1
ATOM 2063 O O . PRO B 1 31 ? -12.039 6.336 17.266 1 89.81 31 PRO B O 1
ATOM 2066 N N . ALA B 1 32 ? -11.242 4.879 18.797 1 90.88 32 ALA B N 1
ATOM 2067 C CA . ALA B 1 32 ? -10.773 5.914 19.719 1 90.88 32 ALA B CA 1
ATOM 2068 C C . ALA B 1 32 ? -9.398 6.426 19.297 1 90.88 32 ALA B C 1
ATOM 2070 O O . ALA B 1 32 ? -8.594 5.68 18.734 1 90.88 32 ALA B O 1
ATOM 2071 N N . LEU B 1 33 ? -9.188 7.75 19.547 1 93.81 33 LEU B N 1
ATOM 2072 C CA . LEU B 1 33 ? -7.852 8.305 19.375 1 93.81 33 LEU B CA 1
ATOM 2073 C C . LEU B 1 33 ? -6.82 7.496 20.156 1 93.81 33 LEU B C 1
ATOM 2075 O O . LEU B 1 33 ? -7.031 7.188 21.328 1 93.81 33 LEU B O 1
ATOM 2079 N N . PRO B 1 34 ? -5.746 7.082 19.562 1 92.69 34 PRO B N 1
ATOM 2080 C CA . PRO B 1 34 ? -4.84 6.113 20.188 1 92.69 34 PRO B CA 1
ATOM 2081 C C . PRO B 1 34 ? -3.836 6.77 21.125 1 92.69 34 PRO B C 1
ATOM 2083 O O . PRO B 1 34 ? -2.633 6.527 21.016 1 92.69 34 PRO B O 1
ATOM 2086 N N . LEU B 1 35 ? -4.273 7.383 22.125 1 92.62 35 LEU B N 1
ATOM 2087 C CA . LEU B 1 35 ? -3.4 8.125 23.031 1 92.62 35 LEU B CA 1
ATOM 2088 C C . LEU B 1 35 ? -2.629 7.176 23.938 1 92.62 35 LEU B C 1
ATOM 2090 O O . LEU B 1 35 ? -1.644 7.574 24.578 1 92.62 35 LEU B O 1
ATOM 2094 N N . SER B 1 36 ? -3.008 5.922 24.016 1 86 36 SER B N 1
ATOM 2095 C CA . SER B 1 36 ? -2.318 4.941 24.844 1 86 36 SER B CA 1
ATOM 2096 C C . SER B 1 36 ? -0.966 4.562 24.25 1 86 36 SER B C 1
ATOM 2098 O O . SER B 1 36 ? -0.124 3.977 24.938 1 86 36 SER B O 1
ATOM 2100 N N . LYS B 1 37 ? -0.725 4.914 23.094 1 82.88 37 LYS B N 1
ATOM 2101 C CA . LYS B 1 37 ? 0.494 4.527 22.391 1 82.88 37 LYS B CA 1
ATOM 2102 C C . LYS B 1 37 ? 1.636 5.492 22.688 1 82.88 37 LYS B C 1
ATOM 2104 O O . LYS B 1 37 ? 2.775 5.262 22.281 1 82.88 37 LYS B O 1
ATOM 2109 N N . ILE B 1 38 ? 1.293 6.602 23.281 1 82.5 38 ILE B N 1
ATOM 2110 C CA . ILE B 1 38 ? 2.307 7.625 23.5 1 82.5 38 ILE B CA 1
ATOM 2111 C C . ILE B 1 38 ? 2.371 7.988 24.984 1 82.5 38 ILE B C 1
ATOM 2113 O O . ILE B 1 38 ? 1.446 7.691 25.734 1 82.5 38 ILE B O 1
ATOM 2117 N N . SER B 1 39 ? 3.625 8.508 25.328 1 83.81 39 SER B N 1
ATOM 2118 C CA . SER B 1 39 ? 3.705 9.234 26.594 1 83.81 39 SER B CA 1
ATOM 2119 C C . SER B 1 39 ? 3.061 10.617 26.484 1 83.81 39 SER B C 1
ATOM 2121 O O . SER B 1 39 ? 3.719 11.586 26.109 1 83.81 39 SER B O 1
ATOM 2123 N N . ASN B 1 40 ? 1.795 10.586 26.703 1 89.75 40 ASN B N 1
ATOM 2124 C CA . ASN B 1 40 ? 1.018 11.812 26.547 1 89.75 40 ASN B CA 1
ATOM 2125 C C . ASN B 1 40 ? 1.18 12.727 27.75 1 89.75 40 ASN B C 1
ATOM 2127 O O . ASN B 1 40 ? 0.195 13.086 28.406 1 89.75 40 ASN B O 1
ATOM 2131 N N . THR B 1 41 ? 2.545 12.836 27.953 1 82.25 41 THR B N 1
ATOM 2132 C CA . THR B 1 41 ? 2.926 13.664 29.094 1 82.25 41 THR B CA 1
ATOM 2133 C C . THR B 1 41 ? 3.771 14.852 28.641 1 82.25 41 THR B C 1
ATOM 2135 O O . THR B 1 41 ? 4.203 14.906 27.484 1 82.25 41 THR B O 1
ATOM 2138 N N . GLY B 1 42 ? 3.768 15.945 29.391 1 78.12 42 GLY B N 1
ATOM 2139 C CA . GLY B 1 42 ? 4.555 17.125 29.047 1 78.12 42 GLY B CA 1
ATOM 2140 C C . GLY B 1 42 ? 3.793 18.422 29.203 1 78.12 42 GLY B C 1
ATOM 2141 O O . GLY B 1 42 ? 2.768 18.469 29.891 1 78.12 42 GLY B O 1
ATOM 2142 N N . SER B 1 43 ? 4.457 19.375 28.453 1 81.75 43 SER B N 1
ATOM 2143 C CA . SER B 1 43 ? 3.963 20.734 28.688 1 81.75 43 SER B CA 1
ATOM 2144 C C . SER B 1 43 ? 2.633 20.953 27.969 1 81.75 43 SER B C 1
ATOM 2146 O O . SER B 1 43 ? 1.822 21.781 28.406 1 81.75 43 SER B O 1
ATOM 2148 N N . ALA B 1 44 ? 2.418 20.203 26.875 1 89.94 44 ALA B N 1
ATOM 2149 C CA . ALA B 1 44 ? 1.178 20.391 26.125 1 89.94 44 ALA B CA 1
ATOM 2150 C C . ALA B 1 44 ? 0.653 19.078 25.578 1 89.94 44 ALA B C 1
ATOM 2152 O O . ALA B 1 44 ? 0.653 18.859 24.359 1 89.94 44 ALA B O 1
ATOM 2153 N N . PRO B 1 45 ? 0.164 18.219 26.484 1 93.44 45 PRO B N 1
ATOM 2154 C CA . PRO B 1 45 ? -0.35 16.922 26.062 1 93.44 45 PRO B CA 1
ATOM 2155 C C . PRO B 1 45 ? -1.585 17.031 25.172 1 93.44 45 PRO B C 1
ATOM 2157 O O . PRO B 1 45 ? -2.225 18.094 25.125 1 93.44 45 PRO B O 1
ATOM 2160 N N . LEU B 1 46 ? -1.824 16 24.422 1 97 46 LEU B N 1
ATOM 2161 C CA . LEU B 1 46 ? -3.023 15.953 23.594 1 97 46 LEU B CA 1
ATOM 2162 C C . LEU B 1 46 ? -4.254 15.648 24.438 1 97 46 LEU B C 1
ATOM 2164 O O . LEU B 1 46 ? -4.289 14.648 25.156 1 97 46 LEU B O 1
ATOM 2168 N N . PRO B 1 47 ? -5.238 16.531 24.438 1 95.94 47 PRO B N 1
ATOM 2169 C CA . PRO B 1 47 ? -6.457 16.234 25.188 1 95.94 47 PRO B CA 1
ATOM 2170 C C . PRO B 1 47 ? -7.203 15.016 24.641 1 95.94 47 PRO B C 1
ATOM 2172 O O . PRO B 1 47 ? -7.125 14.727 23.453 1 95.94 47 PRO B O 1
ATOM 2175 N N . VAL B 1 48 ? -7.961 14.352 25.516 1 94.81 48 VAL B N 1
ATOM 2176 C CA . VAL B 1 48 ? -8.836 13.266 25.094 1 94.81 48 VAL B CA 1
ATOM 2177 C C . VAL B 1 48 ? -10.125 13.836 24.5 1 94.81 48 VAL B C 1
ATOM 2179 O O . VAL B 1 48 ? -10.82 14.609 25.156 1 94.81 48 VAL B O 1
ATOM 2182 N N . PRO B 1 49 ? -10.383 13.43 23.297 1 94.38 49 PRO B N 1
ATOM 2183 C CA . PRO B 1 49 ? -11.641 13.938 22.734 1 94.38 49 PRO B CA 1
ATOM 2184 C C . PRO B 1 49 ? -12.867 13.375 23.469 1 94.38 49 PRO B C 1
ATOM 2186 O O . PRO B 1 49 ? -12.828 12.258 23.969 1 94.38 49 PRO B O 1
ATOM 2189 N N . ASP B 1 50 ? -13.945 14.148 23.422 1 90.81 50 ASP B N 1
ATOM 2190 C CA . ASP B 1 50 ? -15.172 13.742 24.094 1 90.81 50 ASP B CA 1
ATOM 2191 C C . ASP B 1 50 ? -16.172 13.141 23.109 1 90.81 50 ASP B C 1
ATOM 2193 O O . ASP B 1 50 ? -17.266 12.734 23.516 1 90.81 50 ASP B O 1
ATOM 2197 N N . LYS B 1 51 ? -15.844 13.172 21.875 1 92.12 51 LYS B N 1
ATOM 2198 C CA . LYS B 1 51 ? -16.703 12.648 20.828 1 92.12 51 LYS B CA 1
ATOM 2199 C C . LYS B 1 51 ? -15.93 11.734 19.891 1 92.12 51 LYS B C 1
ATOM 2201 O O . LYS B 1 51 ? -14.703 11.648 19.969 1 92.12 51 LYS B O 1
ATOM 2206 N N . ASP B 1 52 ? -16.719 11.023 19.078 1 93.94 52 ASP B N 1
ATOM 2207 C CA . ASP B 1 52 ? -16.109 10.258 17.984 1 93.94 52 ASP B CA 1
ATOM 2208 C C . ASP B 1 52 ? -15.57 11.188 16.906 1 93.94 52 ASP B C 1
A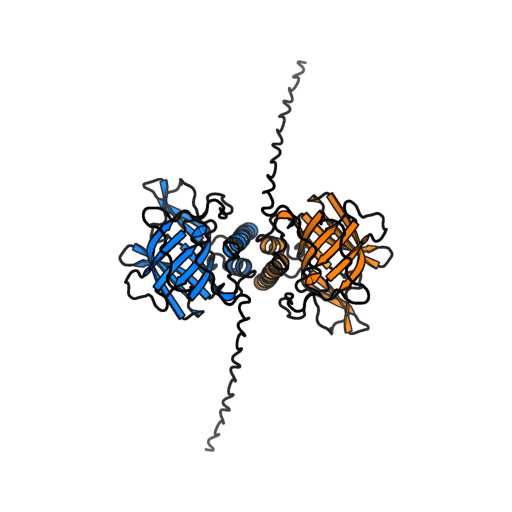TOM 2210 O O . ASP B 1 52 ? -16.094 12.289 16.703 1 93.94 52 ASP B O 1
ATOM 2214 N N . PRO B 1 53 ? -14.57 10.719 16.234 1 96.31 53 PRO B N 1
ATOM 2215 C CA . PRO B 1 53 ? -14.086 11.539 15.125 1 96.31 53 PRO B CA 1
ATOM 2216 C C . PRO B 1 53 ? -15.094 11.648 13.984 1 96.31 53 PRO B C 1
ATOM 2218 O O . PRO B 1 53 ? -15.797 10.68 13.68 1 96.31 53 PRO B O 1
ATOM 2221 N N . LYS B 1 54 ? -15.078 12.859 13.453 1 95.38 54 LYS B N 1
ATOM 2222 C CA . LYS B 1 54 ? -15.914 13.094 12.281 1 95.38 54 LYS B CA 1
ATOM 2223 C C . LYS B 1 54 ? -15.289 12.469 11.031 1 95.38 54 LYS B C 1
ATOM 2225 O O . LYS B 1 54 ? -15.977 11.828 10.242 1 95.38 54 LYS B O 1
ATOM 2230 N N . TYR B 1 55 ? -14.016 12.75 10.805 1 95.44 55 TYR B N 1
ATOM 2231 C CA . TYR B 1 55 ? -13.242 12.195 9.695 1 95.44 55 TYR B CA 1
ATOM 2232 C C . TYR B 1 55 ? -11.859 11.758 10.164 1 95.44 55 TYR B C 1
ATOM 2234 O O . TYR B 1 55 ? -11.273 12.367 11.062 1 95.44 55 TYR B O 1
ATOM 2242 N N . ILE B 1 56 ? -11.43 10.688 9.586 1 96.31 56 ILE B N 1
ATOM 2243 C CA . ILE B 1 56 ? -10.031 10.266 9.68 1 96.31 56 ILE B CA 1
ATOM 2244 C C . ILE B 1 56 ? -9.391 10.32 8.289 1 96.31 56 ILE B C 1
ATOM 2246 O O . ILE B 1 56 ? -9.797 9.594 7.383 1 96.31 56 ILE B O 1
ATOM 2250 N N . ILE B 1 57 ? -8.383 11.227 8.164 1 97.25 57 ILE B N 1
ATOM 2251 C CA . ILE B 1 57 ? -7.832 11.586 6.859 1 97.25 57 ILE B CA 1
ATOM 2252 C C . ILE B 1 57 ? -6.344 11.25 6.816 1 97.25 57 ILE B C 1
ATOM 2254 O O . ILE B 1 57 ? -5.582 11.648 7.699 1 97.25 57 ILE B O 1
ATOM 2258 N N . LEU B 1 58 ? -5.992 10.461 5.824 1 97.62 58 LEU B N 1
ATOM 2259 C CA . LEU B 1 58 ? -4.578 10.211 5.559 1 97.62 58 LEU B CA 1
ATOM 2260 C C . LEU B 1 58 ? -3.949 11.391 4.828 1 97.62 58 LEU B C 1
ATOM 2262 O O . LEU B 1 58 ? -4.434 11.805 3.773 1 97.62 58 LEU B O 1
ATOM 2266 N N . GLY B 1 59 ? -2.928 11.984 5.395 1 97.81 59 GLY B N 1
ATOM 2267 C CA . GLY B 1 59 ? -2.092 12.953 4.711 1 97.81 59 GLY B CA 1
ATOM 2268 C C . GLY B 1 59 ? -0.806 12.359 4.168 1 97.81 59 GLY B C 1
ATOM 2269 O O . GLY B 1 59 ? -0.132 11.594 4.855 1 97.81 59 GLY B O 1
ATOM 2270 N N . LEU B 1 60 ? -0.523 12.633 2.982 1 97.88 60 LEU B N 1
ATOM 2271 C CA . LEU B 1 60 ? 0.68 12.164 2.303 1 97.88 60 LEU B CA 1
ATOM 2272 C C . LEU B 1 60 ? 1.339 13.297 1.521 1 97.88 60 LEU B C 1
ATOM 2274 O O . LEU B 1 60 ? 0.704 13.922 0.67 1 97.88 60 LEU B O 1
ATOM 2278 N N . GLY B 1 61 ? 2.631 13.578 1.913 1 97.94 61 GLY B N 1
ATOM 2279 C CA . GLY B 1 61 ? 3.307 14.664 1.225 1 97.94 61 GLY B CA 1
ATOM 2280 C C . GLY B 1 61 ? 4.676 14.977 1.8 1 97.94 61 GLY B C 1
ATOM 2281 O O . GLY B 1 61 ? 5.488 14.078 2.002 1 97.94 61 GLY B O 1
ATOM 2282 N N . PHE B 1 62 ? 4.891 16.297 2.029 1 97.75 62 PHE B N 1
ATOM 2283 C CA . PHE B 1 62 ? 6.23 16.734 2.402 1 97.75 62 PHE B CA 1
ATOM 2284 C C . PHE B 1 62 ? 6.176 17.688 3.58 1 97.75 62 PHE B C 1
ATOM 2286 O O . PHE B 1 62 ? 5.32 18.578 3.623 1 97.75 62 PHE B O 1
ATOM 2293 N N . GLN B 1 63 ? 7.078 17.422 4.547 1 96.75 63 GLN B N 1
ATOM 2294 C CA . GLN B 1 63 ? 7.496 18.5 5.449 1 96.75 63 GLN B CA 1
ATOM 2295 C C . GLN B 1 63 ? 8.539 19.391 4.793 1 96.75 63 GLN B C 1
ATOM 2297 O O . GLN B 1 63 ? 9.547 18.906 4.27 1 96.75 63 GLN B O 1
ATOM 2302 N N . ASN B 1 64 ? 8.242 20.656 4.82 1 94.31 64 ASN B N 1
ATOM 2303 C CA . ASN B 1 64 ? 9.125 21.609 4.148 1 94.31 64 ASN B CA 1
ATOM 2304 C C . ASN B 1 64 ? 9.984 22.375 5.148 1 94.31 64 ASN B C 1
ATOM 2306 O O . ASN B 1 64 ? 9.461 22.953 6.113 1 94.31 64 ASN B O 1
ATOM 2310 N N . TYR B 1 65 ? 11.305 22.391 4.852 1 94 65 TYR B N 1
ATOM 2311 C CA . TYR B 1 65 ? 12.266 23.047 5.738 1 94 65 TYR B CA 1
ATOM 2312 C C . TYR B 1 65 ? 13.102 24.062 4.977 1 94 65 TYR B C 1
ATOM 2314 O O . TYR B 1 65 ? 13.266 23.953 3.758 1 94 65 TYR B O 1
ATOM 2322 N N . THR B 1 66 ? 13.555 25.031 5.738 1 91.75 66 THR B N 1
ATOM 2323 C CA . THR B 1 66 ? 14.523 26.016 5.25 1 91.75 66 THR B CA 1
ATOM 2324 C C . THR B 1 66 ? 15.758 26.047 6.148 1 91.75 66 THR B C 1
ATOM 2326 O O . THR B 1 66 ? 15.641 26 7.375 1 91.75 66 THR B O 1
ATOM 2329 N N . CYS B 1 67 ? 16.906 26.109 5.473 1 93.31 67 CYS B N 1
ATOM 2330 C CA . CYS B 1 67 ? 18.141 26.219 6.238 1 93.31 67 CYS B CA 1
ATOM 2331 C C . CYS B 1 67 ? 18.312 27.625 6.809 1 93.31 67 CYS B C 1
ATOM 2333 O O . CYS B 1 67 ? 18.453 28.594 6.055 1 93.31 67 CYS B O 1
ATOM 2335 N N . SER B 1 68 ? 18.344 27.688 8.07 1 90.06 68 SER B N 1
ATOM 2336 C CA . SER B 1 68 ? 18.469 28.984 8.75 1 90.06 68 SER B CA 1
ATOM 2337 C C . SER B 1 68 ? 19.875 29.531 8.648 1 90.06 68 SER B C 1
ATOM 2339 O O . SER B 1 68 ? 20.844 28.844 8.992 1 90.06 68 SER B O 1
ATOM 2341 N N . PRO B 1 69 ? 20 30.797 8.211 1 87.75 69 PRO B N 1
ATOM 2342 C CA . PRO B 1 69 ? 21.344 31.391 8.172 1 87.75 69 PRO B CA 1
ATOM 2343 C C . PRO B 1 69 ? 21.922 31.625 9.562 1 87.75 69 PRO B C 1
ATOM 2345 O O . PRO B 1 69 ? 23.141 31.672 9.727 1 87.75 69 PRO B O 1
ATOM 2348 N N . SER B 1 70 ? 21.109 31.812 10.516 1 89.56 70 SER B N 1
ATOM 2349 C CA . SER B 1 70 ? 21.562 32.188 11.859 1 89.56 70 SER B CA 1
ATOM 2350 C C . SER B 1 70 ? 21.984 30.953 12.656 1 89.56 70 SER B C 1
ATOM 2352 O O . SER B 1 70 ? 23 30.984 13.359 1 89.56 70 SER B O 1
ATOM 2354 N N . SER B 1 71 ? 21.281 29.828 12.492 1 89.25 71 SER B N 1
ATOM 2355 C CA . SER B 1 71 ? 21.516 28.719 13.391 1 89.25 71 SER B CA 1
ATOM 2356 C C . SER B 1 71 ? 22.141 27.531 12.656 1 89.25 71 SER B C 1
ATOM 2358 O O . SER B 1 71 ? 22.594 26.578 13.281 1 89.25 71 SER B O 1
ATOM 2360 N N . SER B 1 72 ? 22.172 27.547 11.383 1 91.44 72 SER B N 1
ATOM 2361 C CA . SER B 1 72 ? 22.672 26.422 10.586 1 91.44 72 SER B CA 1
ATOM 2362 C C . SER B 1 72 ? 21.875 25.156 10.867 1 91.44 72 SER B C 1
ATOM 2364 O O . SER B 1 72 ? 22.469 24.062 10.961 1 91.44 72 SER B O 1
ATOM 2366 N N . THR B 1 73 ? 20.594 25.328 11.156 1 93.81 73 THR B N 1
ATOM 2367 C CA . THR B 1 73 ? 19.672 24.203 11.352 1 93.81 73 THR B CA 1
ATOM 2368 C C . THR B 1 73 ? 18.453 24.344 10.438 1 93.81 73 THR B C 1
ATOM 2370 O O . THR B 1 73 ? 18.172 25.438 9.938 1 93.81 73 THR B O 1
ATOM 2373 N N . TRP B 1 74 ? 17.859 23.234 10.195 1 92.75 74 TRP B N 1
ATOM 2374 C CA . TRP B 1 74 ? 16.625 23.219 9.422 1 92.75 74 TRP B CA 1
ATOM 2375 C C . TRP B 1 74 ? 15.453 23.703 10.273 1 92.75 74 TRP B C 1
ATOM 2377 O O . TRP B 1 74 ? 15.219 23.172 11.367 1 92.75 74 TRP B O 1
ATOM 2387 N N . ILE B 1 75 ? 14.695 24.703 9.742 1 88.38 75 ILE B N 1
ATOM 2388 C CA . ILE B 1 75 ? 13.57 25.266 10.469 1 88.38 75 ILE B CA 1
ATOM 2389 C C . ILE B 1 75 ? 12.328 25.281 9.578 1 88.38 75 ILE B C 1
ATOM 2391 O O . ILE B 1 75 ? 12.445 25.234 8.352 1 88.38 75 ILE B O 1
ATOM 2395 N N . GLN B 1 76 ? 11.125 25.266 10.234 1 82.88 76 GLN B N 1
ATOM 2396 C CA . GLN B 1 76 ? 9.859 25.328 9.516 1 82.88 76 GLN B CA 1
ATOM 2397 C C . GLN B 1 76 ? 9.164 26.672 9.75 1 82.88 76 GLN B C 1
ATOM 2399 O O . GLN B 1 76 ? 7.949 26.781 9.578 1 82.88 76 GLN B O 1
ATOM 2404 N N . SER B 1 77 ? 9.797 27.672 10.094 1 69.25 77 SER B N 1
ATOM 2405 C CA . SER B 1 77 ? 9.188 28.938 10.484 1 69.25 77 SER B CA 1
ATOM 2406 C C . SER B 1 77 ? 9.234 29.953 9.344 1 69.25 77 SER B C 1
ATOM 2408 O O . SER B 1 77 ? 8.664 31.031 9.453 1 69.25 77 SER B O 1
ATOM 2410 N N . THR B 1 78 ? 9.719 29.547 8.227 1 65.38 78 THR B N 1
ATOM 2411 C CA . THR B 1 78 ? 9.742 30.5 7.125 1 65.38 78 THR B CA 1
ATOM 2412 C C . THR B 1 78 ? 8.484 30.359 6.266 1 65.38 78 THR B C 1
ATOM 2414 O O . THR B 1 78 ? 7.789 29.344 6.34 1 65.38 78 THR B O 1
ATOM 2417 N N . ILE B 1 79 ? 8.125 31.422 5.52 1 53.91 79 ILE B N 1
ATOM 2418 C CA . ILE B 1 79 ? 6.91 31.531 4.723 1 53.91 79 ILE B CA 1
ATOM 2419 C C . ILE B 1 79 ? 6.766 30.312 3.818 1 53.91 79 ILE B C 1
ATOM 2421 O O . ILE B 1 79 ? 5.648 29.875 3.525 1 53.91 79 ILE B O 1
ATOM 2425 N N . GLN B 1 80 ? 7.82 29.797 3.455 1 55.81 80 GLN B N 1
ATOM 2426 C CA . GLN B 1 80 ? 7.73 28.656 2.535 1 55.81 80 GLN B CA 1
ATOM 2427 C C . GLN B 1 80 ? 7.762 27.344 3.289 1 55.81 80 GLN B C 1
ATOM 2429 O O . GLN B 1 80 ? 7.684 26.266 2.68 1 55.81 80 GLN B O 1
ATOM 2434 N N . ALA B 1 81 ? 7.57 27.578 4.605 1 68.88 81 ALA B N 1
ATOM 2435 C CA . ALA B 1 81 ? 7.805 26.375 5.387 1 68.88 81 ALA B CA 1
ATOM 2436 C C . ALA B 1 81 ? 6.492 25.797 5.898 1 68.88 81 ALA B C 1
ATOM 2438 O O . ALA B 1 81 ? 5.422 26.375 5.691 1 68.88 81 ALA B O 1
ATOM 2439 N N . GLY B 1 82 ? 6.469 24.688 6.34 1 87.69 82 GLY B N 1
ATOM 2440 C CA . GLY B 1 82 ? 5.355 23.875 6.824 1 87.69 82 GLY B CA 1
ATOM 2441 C C . GLY B 1 82 ? 5.254 22.531 6.141 1 87.69 82 GLY B C 1
ATOM 2442 O O . GLY B 1 82 ? 6.195 21.734 6.18 1 87.69 82 GLY B O 1
ATOM 2443 N N . ALA B 1 83 ? 4.105 22.328 5.711 1 94 83 ALA B N 1
ATOM 2444 C CA . ALA B 1 83 ? 3.889 21.047 5.039 1 94 83 ALA B CA 1
ATOM 2445 C C . ALA B 1 83 ? 2.908 21.203 3.879 1 94 83 ALA B C 1
ATOM 2447 O O . ALA B 1 83 ? 2.15 22.172 3.82 1 94 83 ALA B O 1
ATOM 2448 N N . ILE B 1 84 ? 3.045 20.391 2.914 1 95.75 84 ILE B N 1
ATOM 2449 C CA . ILE B 1 84 ? 2.062 20.188 1.853 1 95.75 84 ILE B CA 1
ATOM 2450 C C . ILE B 1 84 ? 1.721 18.703 1.731 1 95.75 84 ILE B C 1
ATOM 2452 O O . ILE B 1 84 ? 2.611 17.859 1.755 1 95.75 84 ILE B O 1
ATOM 2456 N N . ALA B 1 85 ? 0.466 18.438 1.688 1 96.94 85 ALA B N 1
ATOM 2457 C CA . ALA B 1 85 ? 0.07 17.031 1.611 1 96.94 85 ALA B CA 1
ATOM 2458 C C . ALA B 1 85 ? -1.27 16.875 0.896 1 96.94 85 ALA B C 1
ATOM 2460 O O . ALA B 1 85 ? -2.148 17.734 1.021 1 96.94 85 ALA B O 1
ATOM 2461 N N . ASP B 1 86 ? -1.359 15.828 0.087 1 97.12 86 ASP B N 1
ATOM 2462 C CA . ASP B 1 86 ? -2.666 15.367 -0.379 1 97.12 86 ASP B CA 1
ATOM 2463 C C . ASP B 1 86 ? -3.398 14.602 0.716 1 97.12 86 ASP B C 1
ATOM 2465 O O . ASP B 1 86 ? -2.777 13.875 1.499 1 97.12 86 ASP B O 1
ATOM 2469 N N . LEU B 1 87 ? -4.684 14.797 0.724 1 97.62 87 LEU B N 1
ATOM 2470 C CA . LEU B 1 87 ? -5.508 14.242 1.792 1 97.62 87 LEU B CA 1
ATOM 2471 C C . LEU B 1 87 ? -6.457 13.18 1.248 1 97.62 87 LEU B C 1
ATOM 2473 O O . LEU B 1 87 ? -7.125 13.398 0.236 1 97.62 87 LEU B O 1
ATOM 2477 N N . TYR B 1 88 ? -6.547 12.008 1.922 1 97 88 TYR B N 1
ATOM 2478 C CA . TYR B 1 88 ? -7.363 10.867 1.52 1 97 88 TYR B CA 1
ATOM 2479 C C . TYR B 1 88 ? -8.242 10.398 2.67 1 97 88 TYR B C 1
ATOM 2481 O O . TYR B 1 88 ? -7.766 10.227 3.795 1 97 88 TYR B O 1
ATOM 2489 N N . ASP B 1 89 ? -9.5 10.188 2.389 1 95.62 89 ASP B N 1
ATOM 2490 C CA . ASP B 1 89 ? -10.438 9.758 3.426 1 95.62 89 ASP B CA 1
ATOM 2491 C C . ASP B 1 89 ? -10.273 8.273 3.736 1 95.62 89 ASP B C 1
ATOM 2493 O O . ASP B 1 89 ? -10.508 7.422 2.877 1 95.62 89 ASP B O 1
ATOM 2497 N N . ILE B 1 90 ? -9.844 7.973 4.949 1 94.44 90 ILE B N 1
ATOM 2498 C CA . ILE B 1 90 ? -9.68 6.582 5.363 1 94.44 90 ILE B CA 1
ATOM 2499 C C . ILE B 1 90 ? -10.609 6.281 6.535 1 94.44 90 ILE B C 1
ATOM 2501 O O . ILE B 1 90 ? -10.359 5.355 7.312 1 94.44 90 ILE B O 1
ATOM 2505 N N . THR B 1 91 ? -11.656 7.051 6.711 1 93.5 91 THR B N 1
ATOM 2506 C CA . THR B 1 91 ? -12.57 6.938 7.844 1 93.5 91 THR B CA 1
ATOM 2507 C C . THR B 1 91 ? -13.156 5.535 7.926 1 93.5 91 THR B C 1
ATOM 2509 O O . THR B 1 91 ? -13.109 4.895 8.977 1 93.5 91 THR B O 1
ATOM 2512 N N . SER B 1 92 ? -13.68 5.062 6.871 1 89.5 92 SER B N 1
ATOM 2513 C CA . SER B 1 92 ? -14.383 3.785 6.855 1 89.5 92 SER B CA 1
ATOM 2514 C C . SER B 1 92 ? -13.422 2.613 6.988 1 89.5 92 SER B C 1
ATOM 2516 O O . SER B 1 92 ? -13.82 1.509 7.359 1 89.5 92 SER B O 1
ATOM 2518 N N . GLN B 1 93 ? -12.18 2.838 6.727 1 89 93 GLN B N 1
ATOM 2519 C CA . GLN B 1 93 ? -11.195 1.76 6.742 1 89 93 GLN B CA 1
ATOM 2520 C C . GLN B 1 93 ? -10.508 1.664 8.102 1 89 93 GLN B C 1
ATOM 2522 O O . GLN B 1 93 ? -9.844 0.666 8.398 1 89 93 GLN B O 1
ATOM 2527 N N . THR B 1 94 ? -10.609 2.658 8.867 1 91.69 94 THR B N 1
ATOM 2528 C CA . THR B 1 94 ? -9.852 2.732 10.109 1 91.69 94 THR B CA 1
ATOM 2529 C C . THR B 1 94 ? -10.625 2.086 11.258 1 91.69 94 THR B C 1
ATOM 2531 O O . THR B 1 94 ? -11.812 2.361 11.445 1 91.69 94 THR B O 1
ATOM 2534 N N . THR B 1 95 ? -9.938 1.204 11.969 1 89.88 95 THR B N 1
ATOM 2535 C CA . THR B 1 95 ? -10.461 0.569 13.172 1 89.88 95 THR B CA 1
ATOM 2536 C C . THR B 1 95 ? -9.492 0.746 14.336 1 89.88 95 THR B C 1
ATOM 2538 O O . THR B 1 95 ? -8.422 1.348 14.18 1 89.88 95 THR B O 1
ATOM 2541 N N . SER B 1 96 ? -9.828 0.201 15.461 1 88.06 96 SER B N 1
ATOM 2542 C CA . SER B 1 96 ? -8.984 0.309 16.641 1 88.06 96 SER B CA 1
ATOM 2543 C C . SER B 1 96 ? -7.684 -0.466 16.469 1 88.06 96 SER B C 1
ATOM 2545 O O . SER B 1 96 ? -6.688 -0.18 17.141 1 88.06 96 SER B O 1
ATOM 2547 N N . ASP B 1 97 ? -7.648 -1.351 15.492 1 85.44 97 ASP B N 1
ATOM 2548 C CA . ASP B 1 97 ? -6.48 -2.207 15.297 1 85.44 97 ASP B CA 1
ATOM 2549 C C . ASP B 1 97 ? -5.609 -1.694 14.156 1 85.44 97 ASP B C 1
ATOM 2551 O O . ASP B 1 97 ? -4.543 -2.25 13.883 1 85.44 97 ASP B O 1
ATOM 2555 N N . THR B 1 98 ? -5.992 -0.673 13.547 1 88.88 98 THR B N 1
ATOM 2556 C CA . THR B 1 98 ? -5.281 -0.195 12.367 1 88.88 98 THR B CA 1
ATOM 2557 C C . THR B 1 98 ? -3.914 0.363 12.75 1 88.88 98 THR B C 1
ATOM 2559 O O . THR B 1 98 ? -2.908 0.049 12.109 1 88.88 98 THR B O 1
ATOM 2562 N N . GLY B 1 99 ? -3.852 1.201 13.805 1 91.19 99 GLY B N 1
ATOM 2563 C CA . GLY B 1 99 ? -2.607 1.847 14.195 1 91.19 99 GLY B CA 1
ATOM 2564 C C . GLY B 1 99 ? -2.043 2.754 13.117 1 91.19 99 GLY B C 1
ATOM 2565 O O . GLY B 1 99 ? -2.775 3.545 12.523 1 91.19 99 GLY B O 1
ATOM 2566 N N . ASP B 1 100 ? -0.665 2.623 12.914 1 94.06 100 ASP B N 1
ATOM 2567 C CA . ASP B 1 100 ? -0.027 3.49 11.93 1 94.06 100 ASP B CA 1
ATOM 2568 C C . ASP B 1 100 ? 0.12 2.781 10.586 1 94.06 100 ASP B C 1
ATOM 2570 O O . ASP B 1 100 ? 0.939 3.178 9.758 1 94.06 100 ASP B O 1
ATOM 2574 N N . ARG B 1 101 ? -0.624 1.769 10.375 1 91.75 101 ARG B N 1
ATOM 2575 C CA . ARG B 1 101 ? -0.471 0.936 9.188 1 91.75 101 ARG B CA 1
ATOM 2576 C C . ARG B 1 101 ? -0.621 1.764 7.918 1 91.75 101 ARG B C 1
ATOM 2578 O O . ARG B 1 101 ? 0.164 1.616 6.977 1 91.75 101 ARG B O 1
ATOM 2585 N N . PHE B 1 102 ? -1.588 2.65 7.848 1 94.38 102 PHE B N 1
ATOM 2586 C CA . PHE B 1 102 ? -1.851 3.398 6.625 1 94.38 102 PHE B CA 1
ATOM 2587 C C . PHE B 1 102 ? -0.746 4.414 6.363 1 94.38 102 PHE B C 1
ATOM 2589 O O . PHE B 1 102 ? -0.245 4.523 5.242 1 94.38 102 PHE B O 1
ATOM 2596 N N . SER B 1 103 ? -0.329 5.152 7.395 1 96.81 103 SER B N 1
ATOM 2597 C CA . SER B 1 103 ? 0.717 6.156 7.207 1 96.81 103 SER B CA 1
ATOM 2598 C C . SER B 1 103 ? 2.055 5.5 6.883 1 96.81 103 SER B C 1
ATOM 2600 O O . SER B 1 103 ? 2.754 5.93 5.961 1 96.81 103 SER B O 1
ATOM 2602 N N . ARG B 1 104 ? 2.342 4.438 7.566 1 96.25 104 ARG B N 1
ATOM 2603 C CA . ARG B 1 104 ? 3.596 3.725 7.352 1 96.25 104 ARG B CA 1
ATOM 2604 C C . ARG B 1 104 ? 3.662 3.145 5.941 1 96.25 104 ARG B C 1
ATOM 2606 O O . ARG B 1 104 ? 4.633 3.371 5.215 1 96.25 104 ARG B O 1
ATOM 2613 N N . ALA B 1 105 ? 2.654 2.434 5.566 1 94.69 105 ALA B N 1
ATOM 2614 C CA . ALA B 1 105 ? 2.621 1.763 4.27 1 94.69 105 ALA B CA 1
ATOM 2615 C C . ALA B 1 105 ? 2.643 2.773 3.127 1 94.69 105 ALA B C 1
ATOM 2617 O O . ALA B 1 105 ? 3.4 2.619 2.166 1 94.69 105 ALA B O 1
ATOM 2618 N N . SER B 1 106 ? 1.827 3.824 3.207 1 96.5 106 SER B N 1
ATOM 2619 C CA . SER B 1 106 ? 1.752 4.809 2.133 1 96.5 106 SER B CA 1
ATOM 2620 C C . SER B 1 106 ? 3.068 5.566 1.984 1 96.5 106 SER B C 1
ATOM 2622 O O . SER B 1 106 ? 3.488 5.875 0.868 1 96.5 106 SER B O 1
ATOM 2624 N N . LEU B 1 107 ? 3.701 5.816 3.104 1 98.06 107 LEU B N 1
ATOM 2625 C CA . LEU B 1 107 ? 4.961 6.543 3.006 1 98.06 107 LEU B CA 1
ATOM 2626 C C . LEU B 1 107 ? 6.043 5.676 2.369 1 98.06 107 LEU B C 1
ATOM 2628 O O . LEU B 1 107 ? 6.832 6.16 1.553 1 98.06 107 LEU B O 1
ATOM 2632 N N . LYS B 1 108 ? 6.086 4.438 2.758 1 96.75 108 LYS B N 1
ATOM 2633 C CA . LYS B 1 108 ? 7.059 3.537 2.146 1 96.75 108 LYS B CA 1
ATOM 2634 C C . LYS B 1 108 ? 6.891 3.494 0.631 1 96.75 108 LYS B C 1
ATOM 2636 O O . LYS B 1 108 ? 7.871 3.6 -0.109 1 96.75 108 LYS B O 1
ATOM 2641 N N . ALA B 1 109 ? 5.691 3.35 0.207 1 96.81 109 ALA B N 1
ATOM 2642 C CA . ALA B 1 109 ? 5.418 3.336 -1.227 1 96.81 109 ALA B CA 1
ATOM 2643 C C . ALA B 1 109 ? 5.77 4.68 -1.864 1 96.81 109 ALA B C 1
ATOM 2645 O O . ALA B 1 109 ? 6.348 4.723 -2.951 1 96.81 109 ALA B O 1
ATOM 2646 N N . PHE B 1 110 ? 5.414 5.746 -1.234 1 98.31 110 PHE B N 1
ATOM 2647 C CA . PHE B 1 110 ? 5.652 7.098 -1.728 1 98.31 110 PHE B CA 1
ATOM 2648 C C . PHE B 1 110 ? 7.145 7.367 -1.884 1 98.31 110 PHE B C 1
ATOM 2650 O O . PHE B 1 110 ? 7.594 7.816 -2.939 1 98.31 110 PHE B O 1
ATOM 2657 N N . GLU B 1 111 ? 7.906 7.031 -0.893 1 98.19 111 GLU B N 1
ATOM 2658 C CA . GLU B 1 111 ? 9.352 7.215 -0.94 1 98.19 111 GLU B CA 1
ATOM 2659 C C . GLU B 1 111 ? 9.984 6.355 -2.033 1 98.19 111 GLU B C 1
ATOM 2661 O O . GLU B 1 111 ? 10.898 6.801 -2.73 1 98.19 111 GLU B O 1
ATOM 2666 N N . THR B 1 112 ? 9.5 5.195 -2.139 1 97.25 112 THR B N 1
ATOM 2667 C CA . THR B 1 112 ? 9.992 4.316 -3.197 1 97.25 112 THR B CA 1
ATOM 2668 C C . THR B 1 112 ? 9.664 4.891 -4.57 1 97.25 112 THR B C 1
ATOM 2670 O O . THR B 1 112 ? 10.508 4.887 -5.469 1 97.25 112 THR B O 1
ATOM 2673 N N . CYS B 1 113 ? 8.477 5.383 -4.719 1 97.94 113 CYS B N 1
ATOM 2674 C CA . CYS B 1 113 ? 8.07 6.004 -5.977 1 97.94 113 CYS B CA 1
ATOM 2675 C C . CYS B 1 113 ? 8.961 7.195 -6.309 1 97.94 113 CYS B C 1
ATOM 2677 O O . CYS B 1 113 ? 9.438 7.324 -7.438 1 97.94 113 CYS B O 1
ATOM 2679 N N . LEU B 1 114 ? 9.148 8.016 -5.348 1 98.44 114 LEU B N 1
ATOM 2680 C CA . LEU B 1 114 ? 10.023 9.172 -5.555 1 98.44 114 LEU B CA 1
ATOM 2681 C C . LEU B 1 114 ? 11.414 8.727 -5.98 1 98.44 114 LEU B C 1
ATOM 2683 O O . LEU B 1 114 ? 12.008 9.312 -6.895 1 98.44 114 LEU B O 1
ATOM 2687 N N . ARG B 1 115 ? 11.914 7.73 -5.363 1 97.56 115 ARG B N 1
ATOM 2688 C CA . ARG B 1 115 ? 13.266 7.246 -5.629 1 97.56 115 ARG B CA 1
ATOM 2689 C C . ARG B 1 115 ? 13.367 6.66 -7.031 1 97.56 115 ARG B C 1
ATOM 2691 O O . ARG B 1 115 ? 14.242 7.047 -7.809 1 97.56 115 ARG B O 1
ATOM 2698 N N . VAL B 1 116 ? 12.453 5.789 -7.383 1 95.75 116 VAL B N 1
ATOM 2699 C CA . VAL B 1 116 ? 12.617 5.051 -8.625 1 95.75 116 VAL B CA 1
ATOM 2700 C C . VAL B 1 116 ? 12.25 5.941 -9.812 1 95.75 116 VAL B C 1
ATOM 2702 O O . VAL B 1 116 ? 12.711 5.719 -10.93 1 95.75 116 VAL B O 1
ATOM 2705 N N . THR B 1 117 ? 11.469 6.973 -9.602 1 97.06 117 THR B N 1
ATOM 2706 C CA . THR B 1 117 ? 11.102 7.891 -10.68 1 97.06 117 THR B CA 1
ATOM 2707 C C . THR B 1 117 ? 12.023 9.109 -10.68 1 97.06 117 THR B C 1
ATOM 2709 O O . THR B 1 117 ? 12 9.914 -11.617 1 97.06 117 THR B O 1
ATOM 2712 N N . LYS B 1 118 ? 12.812 9.289 -9.633 1 97.44 118 LYS B N 1
ATOM 2713 C CA . LYS B 1 118 ? 13.672 10.453 -9.438 1 97.44 118 LYS B CA 1
ATOM 2714 C C . LYS B 1 118 ? 12.852 11.742 -9.461 1 97.44 118 LYS B C 1
ATOM 2716 O O . LYS B 1 118 ? 13.305 12.75 -10.008 1 97.44 118 LYS B O 1
ATOM 2721 N N . CYS B 1 119 ? 11.688 11.641 -8.953 1 97.56 119 CYS B N 1
ATOM 2722 C CA . CYS B 1 119 ? 10.82 12.82 -8.961 1 97.56 119 CYS B CA 1
ATOM 2723 C C . CYS B 1 119 ? 11.273 13.828 -7.906 1 97.56 119 CYS B C 1
ATOM 2725 O O . CYS B 1 119 ? 11.438 13.477 -6.734 1 97.56 119 CYS B O 1
ATOM 2727 N N . VAL B 1 120 ? 11.438 15.086 -8.273 1 96.25 120 VAL B N 1
ATOM 2728 C CA . VAL B 1 120 ? 11.648 16.234 -7.387 1 96.25 120 VAL B CA 1
ATOM 2729 C C . VAL B 1 120 ? 10.367 17.047 -7.285 1 96.25 120 VAL B C 1
ATOM 2731 O O . VAL B 1 120 ? 9.836 17.5 -8.305 1 96.25 120 VAL B O 1
ATOM 2734 N N . PRO B 1 121 ? 9.867 17.234 -6.117 1 96.12 121 PRO B N 1
ATOM 2735 C CA . PRO B 1 121 ? 8.578 17.906 -6 1 96.12 121 PRO B CA 1
ATOM 2736 C C . PRO B 1 121 ? 8.648 19.375 -6.422 1 96.12 121 PRO B C 1
ATOM 2738 O O . PRO B 1 121 ? 9.523 20.109 -5.961 1 96.12 121 PRO B O 1
ATOM 2741 N N . THR B 1 122 ? 7.77 19.766 -7.223 1 94.25 122 THR B N 1
ATOM 2742 C CA . THR B 1 122 ? 7.539 21.125 -7.66 1 94.25 122 THR B CA 1
ATOM 2743 C C . THR B 1 122 ? 6.047 21.406 -7.805 1 94.25 122 THR B C 1
ATOM 2745 O O . THR B 1 122 ? 5.238 20.469 -7.859 1 94.25 122 THR B O 1
ATOM 2748 N N . MET B 1 123 ? 5.746 22.625 -7.84 1 90.88 123 MET B N 1
ATOM 2749 C CA . MET B 1 123 ? 4.352 23 -8.062 1 90.88 123 MET B CA 1
ATOM 2750 C C . MET B 1 123 ? 3.869 22.5 -9.422 1 90.88 123 MET B C 1
ATOM 2752 O O . MET B 1 123 ? 2.734 22.031 -9.547 1 90.88 123 MET B O 1
ATOM 2756 N N . ASP B 1 124 ? 4.699 22.484 -10.398 1 93.94 124 ASP B N 1
ATOM 2757 C CA . ASP B 1 124 ? 4.344 22.141 -11.773 1 93.94 124 ASP B CA 1
ATOM 2758 C C . ASP B 1 124 ? 3.961 20.672 -11.875 1 93.94 124 ASP B C 1
ATOM 2760 O O . ASP B 1 124 ? 3.094 20.297 -12.672 1 93.94 124 ASP B O 1
ATOM 2764 N N . ASN B 1 125 ? 4.562 19.844 -11.094 1 95.56 125 ASN B N 1
ATOM 2765 C CA . ASN B 1 125 ? 4.254 18.422 -11.195 1 95.56 125 ASN B CA 1
ATOM 2766 C C . ASN B 1 125 ? 3.328 17.969 -10.07 1 95.56 125 ASN B C 1
ATOM 2768 O O . ASN B 1 125 ? 3.25 16.766 -9.773 1 95.56 125 ASN B O 1
ATOM 2772 N N . GLY B 1 126 ? 2.713 19 -9.422 1 93.94 126 GLY B N 1
ATOM 2773 C CA . GLY B 1 126 ? 1.796 18.688 -8.336 1 93.94 126 GLY B CA 1
ATOM 2774 C C . GLY B 1 126 ? 2.48 18.047 -7.141 1 93.94 126 GLY B C 1
ATOM 2775 O O . GLY B 1 126 ? 1.91 17.172 -6.492 1 93.94 126 GLY B O 1
ATOM 2776 N N . TYR B 1 127 ? 3.77 18.438 -6.957 1 95.94 127 TYR B N 1
ATOM 2777 C CA . TYR B 1 127 ? 4.582 17.859 -5.891 1 95.94 127 TYR B CA 1
ATOM 2778 C C . TYR B 1 127 ? 4.629 16.328 -6.008 1 95.94 127 TYR B C 1
ATOM 2780 O O . TYR B 1 127 ? 4.43 15.625 -5.02 1 95.94 127 TYR B O 1
ATOM 2788 N N . CYS B 1 128 ? 4.773 15.844 -7.246 1 97.56 128 CYS B N 1
ATOM 2789 C CA . CYS B 1 128 ? 4.867 14.422 -7.574 1 97.56 128 CYS B CA 1
ATOM 2790 C C . CYS B 1 128 ? 3.514 13.742 -7.418 1 97.56 128 CYS B C 1
ATOM 2792 O O . CYS B 1 128 ? 3.404 12.719 -6.734 1 97.56 128 CYS B O 1
ATOM 2794 N N . GLU B 1 129 ? 2.582 14.25 -8.117 1 96.06 129 GLU B N 1
ATOM 2795 C CA . GLU B 1 129 ? 1.183 13.844 -8.031 1 96.06 129 GLU B CA 1
ATOM 2796 C C . GLU B 1 129 ? 1.015 12.367 -8.359 1 96.06 129 GLU B C 1
ATOM 2798 O O . GLU B 1 129 ? 0.217 11.672 -7.723 1 96.06 129 GLU B O 1
ATOM 2803 N N . ARG B 1 130 ? 1.716 11.875 -9.375 1 95.75 130 ARG B N 1
ATOM 2804 C CA . ARG B 1 130 ? 1.607 10.469 -9.75 1 95.75 130 ARG B CA 1
ATOM 2805 C C . ARG B 1 130 ? 1.988 9.555 -8.586 1 95.75 130 ARG B C 1
ATOM 2807 O O . ARG B 1 130 ? 1.326 8.547 -8.336 1 95.75 130 ARG B O 1
ATOM 2814 N N . CYS B 1 131 ? 3.051 9.891 -7.875 1 97.62 131 CYS B N 1
ATOM 2815 C CA . CYS B 1 131 ? 3.473 9.117 -6.711 1 97.62 131 CYS B CA 1
ATOM 2816 C C . CYS B 1 131 ? 2.426 9.18 -5.605 1 97.62 131 CYS B C 1
ATOM 2818 O O . CYS B 1 131 ? 2.189 8.188 -4.914 1 97.62 131 CYS B O 1
ATOM 2820 N N . HIS B 1 132 ? 1.784 10.359 -5.441 1 97.38 132 HIS B N 1
ATOM 2821 C CA . HIS B 1 132 ? 0.69 10.461 -4.484 1 97.38 132 HIS B CA 1
ATOM 2822 C C . HIS B 1 132 ? -0.43 9.477 -4.824 1 97.38 132 HIS B C 1
ATOM 2824 O O . HIS B 1 132 ? -0.87 8.711 -3.967 1 97.38 132 HIS B O 1
ATOM 2830 N N . THR B 1 133 ? -0.771 9.5 -6.066 1 95.88 133 THR B N 1
ATOM 2831 C CA . THR B 1 133 ? -1.896 8.711 -6.551 1 95.88 133 THR B CA 1
ATOM 2832 C C . THR B 1 133 ? -1.616 7.215 -6.387 1 95.88 133 THR B C 1
ATOM 2834 O O . THR B 1 133 ? -2.461 6.473 -5.887 1 95.88 133 THR B O 1
ATOM 2837 N N . ILE B 1 134 ? -0.438 6.773 -6.719 1 96.94 134 ILE B N 1
ATOM 2838 C CA . ILE B 1 134 ? -0.085 5.359 -6.656 1 96.94 134 ILE B CA 1
ATOM 2839 C C . ILE B 1 134 ? 0.015 4.918 -5.195 1 96.94 134 ILE B C 1
ATOM 2841 O O . ILE B 1 134 ? -0.528 3.879 -4.816 1 96.94 134 ILE B O 1
ATOM 2845 N N . SER B 1 135 ? 0.636 5.695 -4.352 1 96.5 135 SER B N 1
ATOM 2846 C CA . SER B 1 135 ? 1.002 5.289 -2.998 1 96.5 135 SER B CA 1
ATOM 2847 C C . SER B 1 135 ? -0.209 5.301 -2.07 1 96.5 135 SER B C 1
ATOM 2849 O O . SER B 1 135 ? -0.201 4.656 -1.021 1 96.5 135 SER B O 1
ATOM 2851 N N . SER B 1 136 ? -1.252 6.051 -2.443 1 95.38 136 SER B N 1
ATOM 2852 C CA . SER B 1 136 ? -2.457 6.086 -1.623 1 95.38 136 SER B CA 1
ATOM 2853 C C . SER B 1 136 ? -3.449 5.008 -2.049 1 95.38 136 SER B C 1
ATOM 2855 O O . SER B 1 136 ? -4.383 4.691 -1.311 1 95.38 136 SER B O 1
ATOM 2857 N N . ALA B 1 137 ? -3.256 4.375 -3.154 1 94 137 ALA B N 1
ATOM 2858 C CA . ALA B 1 137 ? -4.262 3.557 -3.822 1 94 137 ALA B CA 1
ATOM 2859 C C . ALA B 1 137 ? -4.562 2.293 -3.023 1 94 137 ALA B C 1
ATOM 2861 O O . ALA B 1 137 ? -5.648 1.723 -3.133 1 94 137 ALA B O 1
ATOM 2862 N N . ALA B 1 138 ? -3.535 1.883 -2.25 1 89.69 138 ALA B N 1
ATOM 2863 C CA . ALA B 1 138 ? -3.727 0.663 -1.469 1 89.69 138 ALA B CA 1
ATOM 2864 C C . ALA B 1 138 ? -4.906 0.804 -0.51 1 89.69 138 ALA B C 1
ATOM 2866 O O . ALA B 1 138 ? -5.57 -0.182 -0.185 1 89.69 138 ALA B O 1
ATOM 2867 N N . PHE B 1 139 ? -5.176 1.991 -0.071 1 82.75 139 PHE B N 1
ATOM 2868 C CA . PHE B 1 139 ? -6.121 2.143 1.026 1 82.75 139 PHE B CA 1
ATOM 2869 C C . PHE B 1 139 ? -7.207 3.154 0.669 1 82.75 139 PHE B C 1
ATOM 2871 O O . PHE B 1 139 ? -8.242 3.217 1.33 1 82.75 139 PHE B O 1
ATOM 2878 N N . ALA B 1 140 ? -6.754 3.979 -0.133 1 71.12 140 ALA B N 1
ATOM 2879 C CA . ALA B 1 140 ? -7.656 5.094 -0.392 1 71.12 140 ALA B CA 1
ATOM 2880 C C . ALA B 1 140 ? -7.809 5.344 -1.891 1 71.12 140 ALA B C 1
ATOM 2882 O O . ALA B 1 140 ? -6.816 5.359 -2.625 1 71.12 140 ALA B O 1
ATOM 2883 N N . SER B 1 141 ? -9.039 5.465 -2.332 1 65.62 141 SER B N 1
ATOM 2884 C CA . SER B 1 141 ? -9.203 5.625 -3.773 1 65.62 141 SER B CA 1
ATOM 2885 C C . SER B 1 141 ? -9.336 7.098 -4.152 1 65.62 141 SER B C 1
ATOM 2887 O O . SER B 1 141 ? -8.992 7.484 -5.273 1 65.62 141 SER B O 1
ATOM 2889 N N . ASN B 1 142 ? -9.68 7.93 -3.172 1 81.75 142 ASN B N 1
ATOM 2890 C CA . ASN B 1 142 ? -9.969 9.25 -3.711 1 81.75 142 ASN B CA 1
ATOM 2891 C C . ASN B 1 142 ? -9.375 10.359 -2.844 1 81.75 142 ASN B C 1
ATOM 2893 O O . ASN B 1 142 ? -9.484 10.32 -1.618 1 81.75 142 ASN B O 1
ATOM 2897 N N . ARG B 1 143 ? -8.688 11.211 -3.43 1 93.62 143 ARG B N 1
ATOM 2898 C CA . ARG B 1 143 ? -8.219 12.453 -2.818 1 93.62 143 ARG B CA 1
ATOM 2899 C C . ARG B 1 143 ? -9.383 13.344 -2.422 1 93.62 143 ARG B C 1
ATOM 2901 O O . ARG B 1 143 ? -10.297 13.57 -3.217 1 93.62 143 ARG B O 1
ATOM 2908 N N . VAL B 1 144 ? -9.367 13.805 -1.194 1 96.81 144 VAL B N 1
ATOM 2909 C CA . VAL B 1 144 ? -10.516 14.586 -0.739 1 96.81 144 VAL B CA 1
ATOM 2910 C C . VAL B 1 144 ? -10.086 16.031 -0.479 1 96.81 144 VAL B C 1
ATOM 2912 O O . VAL B 1 144 ? -10.914 16.875 -0.141 1 96.81 144 VAL B O 1
ATOM 2915 N N . GLY B 1 145 ? -8.82 16.344 -0.583 1 96.88 145 GLY B N 1
ATOM 2916 C CA . GLY B 1 145 ? -8.383 17.719 -0.346 1 96.88 145 GLY B CA 1
ATOM 2917 C C . GLY B 1 145 ? -6.871 17.844 -0.218 1 96.88 145 GLY B C 1
ATOM 2918 O O . GLY B 1 145 ? -6.129 17 -0.725 1 96.88 145 GLY B O 1
ATOM 2919 N N . GLU B 1 146 ? -6.48 19.016 0.408 1 96.56 146 GLU B N 1
ATOM 2920 C CA . GLU B 1 146 ? -5.066 19.359 0.512 1 96.56 146 GLU B CA 1
ATOM 2921 C C . GLU B 1 146 ? -4.762 20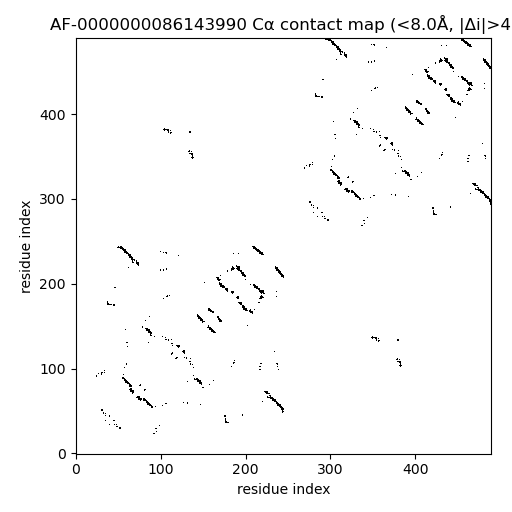.047 1.841 1 96.56 146 GLU B C 1
ATOM 2923 O O . GLU B 1 146 ? -5.598 20.766 2.375 1 96.56 146 GLU B O 1
ATOM 2928 N N . HIS B 1 147 ? -3.607 19.75 2.355 1 97 147 HIS B N 1
ATOM 2929 C CA . HIS B 1 147 ? -3.027 20.391 3.523 1 97 147 HIS B CA 1
ATOM 2930 C C . HIS B 1 147 ? -1.879 21.312 3.127 1 97 147 HIS B C 1
ATOM 2932 O O . HIS B 1 147 ? -1.026 20.938 2.32 1 97 147 HIS B O 1
ATOM 2938 N N . TYR B 1 148 ? -1.967 22.531 3.52 1 94.75 148 TYR B N 1
ATOM 2939 C CA . TYR B 1 148 ? -0.929 23.5 3.23 1 94.75 148 TYR B CA 1
ATOM 2940 C C . TYR B 1 148 ? -0.847 24.547 4.336 1 94.75 148 TYR B C 1
ATOM 2942 O O . TYR B 1 148 ? -1.679 24.578 5.246 1 94.75 148 TYR B O 1
ATOM 2950 N N . PHE B 1 149 ? 0.2 25.312 4.305 1 93.56 149 PHE B N 1
ATOM 2951 C CA . PHE B 1 149 ? 0.376 26.422 5.246 1 93.56 149 PHE B CA 1
ATOM 2952 C C . PHE B 1 149 ? 0.252 27.766 4.539 1 93.56 149 PHE B C 1
ATOM 2954 O O . PHE B 1 149 ? 0.624 27.891 3.369 1 93.56 149 PHE B O 1
ATOM 2961 N N . ASP B 1 150 ? -0.302 28.641 5.191 1 87.94 150 ASP B N 1
ATOM 2962 C CA . ASP B 1 150 ? -0.27 30.031 4.719 1 87.94 150 ASP B CA 1
ATOM 2963 C C . ASP B 1 150 ? -0.085 31 5.883 1 87.94 150 ASP B C 1
ATOM 2965 O O . ASP B 1 150 ? -0.055 30.594 7.043 1 87.94 150 ASP B O 1
ATOM 2969 N N . GLN B 1 151 ? 0.227 32.25 5.484 1 85.81 151 GLN B N 1
ATOM 2970 C CA . GLN B 1 151 ? 0.483 33.281 6.473 1 85.81 151 GLN B CA 1
ATOM 2971 C C . GLN B 1 151 ? -0.819 33.906 6.957 1 85.81 151 GLN B C 1
ATOM 2973 O O . GLN B 1 151 ? -1.58 34.469 6.164 1 85.81 151 GLN B O 1
ATOM 2978 N N . ILE B 1 152 ? -1.02 33.781 8.234 1 85.31 152 ILE B N 1
ATOM 2979 C CA . ILE B 1 152 ? -2.156 34.406 8.891 1 85.31 152 ILE B CA 1
ATOM 2980 C C . ILE B 1 152 ? -1.672 35.219 10.086 1 85.31 152 ILE B C 1
ATOM 2982 O O . ILE B 1 152 ? -1.091 34.688 11.031 1 85.31 152 ILE B O 1
ATOM 2986 N N . ASN B 1 153 ? -1.941 36.562 10.016 1 82.25 153 ASN B N 1
ATOM 2987 C CA . ASN B 1 153 ? -1.518 37.469 11.07 1 82.25 153 ASN B CA 1
ATOM 2988 C C . ASN B 1 153 ? -0.031 37.312 11.383 1 82.25 153 ASN B C 1
ATOM 2990 O O . ASN B 1 153 ? 0.356 37.188 12.547 1 82.25 153 ASN B O 1
ATOM 2994 N N . GLY B 1 154 ? 0.77 37.125 10.289 1 79.25 154 GLY B N 1
ATOM 2995 C CA . GLY B 1 154 ? 2.219 37.125 10.406 1 79.25 154 GLY B CA 1
ATOM 2996 C C . GLY B 1 154 ? 2.789 35.75 10.766 1 79.25 154 GLY B C 1
ATOM 2997 O O . GLY B 1 154 ? 4.008 35.594 10.875 1 79.25 154 GLY B O 1
ATOM 2998 N N . SER B 1 155 ? 1.959 34.75 10.969 1 82.19 155 SER B N 1
ATOM 2999 C CA . SER B 1 155 ? 2.426 33.406 11.336 1 82.19 155 SER B CA 1
ATOM 3000 C C . SER B 1 155 ? 1.996 32.375 10.305 1 82.19 155 SER B C 1
ATOM 3002 O O . SER B 1 155 ? 0.917 32.5 9.719 1 82.19 155 SER B O 1
ATOM 3004 N N . GLN B 1 156 ? 2.873 31.406 10.148 1 85.38 156 GLN B N 1
ATOM 3005 C CA . GLN B 1 156 ? 2.508 30.266 9.312 1 85.38 156 GLN B CA 1
ATOM 3006 C C . GLN B 1 156 ? 1.519 29.359 10.023 1 85.38 156 GLN B C 1
ATOM 3008 O O . GLN B 1 156 ? 1.801 28.859 11.125 1 85.38 156 GLN B O 1
ATOM 3013 N N . MET B 1 157 ? 0.361 29.234 9.375 1 91.25 157 MET B N 1
ATOM 3014 C CA . MET B 1 157 ? -0.657 28.406 10.023 1 91.25 157 MET B CA 1
ATOM 3015 C C . MET B 1 157 ? -1.107 27.266 9.109 1 91.25 157 MET B C 1
ATOM 3017 O O . MET B 1 157 ? -1.206 27.453 7.895 1 91.25 157 MET B O 1
ATOM 3021 N N . PRO B 1 158 ? -1.344 26.109 9.688 1 95.62 158 PRO B N 1
ATOM 3022 C CA . PRO B 1 158 ? -1.802 24.984 8.883 1 95.62 158 PRO B CA 1
ATOM 3023 C C . PRO B 1 158 ? -3.252 25.125 8.43 1 95.62 158 PRO B C 1
ATOM 3025 O O . PRO B 1 158 ? -4.102 25.594 9.195 1 95.62 158 PRO B O 1
ATOM 3028 N N . ASN B 1 159 ? -3.514 24.781 7.211 1 96.19 159 ASN B N 1
ATOM 3029 C CA . ASN B 1 159 ? -4.84 24.75 6.609 1 96.19 159 ASN B CA 1
ATOM 3030 C C . ASN B 1 159 ? -5.141 23.375 6 1 96.19 159 ASN B C 1
ATOM 3032 O O . ASN B 1 159 ? -4.258 22.75 5.41 1 96.19 159 ASN B O 1
ATOM 3036 N N . PHE B 1 160 ? -6.332 22.922 6.199 1 98.06 160 PHE B N 1
ATOM 3037 C CA . PHE B 1 160 ? -6.852 21.703 5.602 1 98.06 160 PHE B CA 1
ATOM 3038 C C . PHE B 1 160 ? -8.094 22 4.766 1 98.06 160 PHE B C 1
ATOM 3040 O O . PHE B 1 160 ? -9.164 22.281 5.312 1 98.06 160 PHE B O 1
ATOM 3047 N N . ALA B 1 161 ? -7.914 21.984 3.486 1 97.56 161 ALA B N 1
ATOM 3048 C CA . ALA B 1 161 ? -9.031 22.156 2.566 1 97.56 161 ALA B CA 1
ATOM 3049 C C . ALA B 1 161 ? -9.602 20.812 2.127 1 97.56 161 ALA B C 1
ATOM 3051 O O . ALA B 1 161 ? -9.094 20.203 1.188 1 97.56 161 ALA B O 1
ATOM 3052 N N . LEU B 1 162 ? -10.664 20.359 2.818 1 97.12 162 LEU B N 1
ATOM 3053 C CA . LEU B 1 162 ? -11.352 19.125 2.461 1 97.12 162 LEU B CA 1
ATOM 3054 C C . LEU B 1 162 ? -12.531 19.406 1.543 1 97.12 162 LEU B C 1
ATOM 3056 O O . LEU B 1 162 ? -13.688 19.172 1.921 1 97.12 162 LEU B O 1
ATOM 3060 N N . SER B 1 163 ? -12.258 19.75 0.365 1 94 163 SER B N 1
ATOM 3061 C CA . SER B 1 163 ? -13.242 20.281 -0.566 1 94 163 SER B CA 1
ATOM 3062 C C . SER B 1 163 ? -14.352 19.281 -0.839 1 94 163 SER B C 1
ATOM 3064 O O . SER B 1 163 ? -15.531 19.641 -0.874 1 94 163 SER B O 1
ATOM 3066 N N . THR B 1 164 ? -14.078 18 -0.969 1 93.5 164 THR B N 1
ATOM 3067 C CA . THR B 1 164 ? -15.055 16.969 -1.291 1 93.5 164 THR B CA 1
ATOM 3068 C C . THR B 1 164 ? -15.984 16.719 -0.105 1 93.5 164 THR B C 1
ATOM 3070 O O . THR B 1 164 ? -17.078 16.188 -0.272 1 93.5 164 THR B O 1
ATOM 3073 N N . LEU B 1 165 ? -15.5 17.094 1.039 1 93.06 165 LEU B N 1
ATOM 3074 C CA . LEU B 1 165 ? -16.266 16.859 2.256 1 93.06 165 LEU B CA 1
ATOM 3075 C C . LEU B 1 165 ? -16.906 18.141 2.752 1 93.06 165 LEU B C 1
ATOM 3077 O O . LEU B 1 165 ? -17.5 18.172 3.832 1 93.06 165 LEU B O 1
ATOM 3081 N N . GLN B 1 166 ? -16.672 19.234 2.006 1 93.25 166 GLN B N 1
ATOM 3082 C CA . GLN B 1 166 ? -17.203 20.547 2.352 1 93.25 166 GLN B CA 1
ATOM 3083 C C . GLN B 1 166 ? -16.781 20.969 3.752 1 93.25 166 GLN B C 1
ATOM 3085 O O . GLN B 1 166 ? -17.594 21.422 4.551 1 93.25 166 GLN B O 1
ATOM 3090 N N . CYS B 1 167 ? -15.57 20.766 4.047 1 95.94 167 CYS B N 1
ATOM 3091 C CA . CYS B 1 167 ? -14.938 21.094 5.32 1 95.94 167 CYS B CA 1
ATOM 3092 C C . CYS B 1 167 ? -13.633 21.859 5.102 1 95.94 167 CYS B C 1
ATOM 3094 O O . CYS B 1 167 ? -12.891 21.562 4.168 1 95.94 167 CYS B O 1
ATOM 3096 N N . PHE B 1 168 ? -13.383 22.953 5.84 1 97.62 168 PHE B N 1
ATOM 3097 C CA . PHE B 1 168 ? -12.141 23.719 5.852 1 97.62 168 PHE B CA 1
ATOM 3098 C C . PHE B 1 168 ? -11.688 24 7.277 1 97.62 168 PHE B C 1
ATOM 3100 O O . PHE B 1 168 ? -12.484 24.422 8.117 1 97.62 168 PHE B O 1
ATOM 3107 N N . PHE B 1 169 ? -10.484 23.688 7.566 1 97.94 169 PHE B N 1
ATOM 3108 C CA . PHE B 1 169 ? -9.93 23.953 8.891 1 97.94 169 PHE B CA 1
ATOM 3109 C C . PHE B 1 169 ? -8.68 24.828 8.789 1 97.94 169 PHE B C 1
ATOM 3111 O O . PHE B 1 169 ? -7.738 24.484 8.07 1 97.94 169 PHE B O 1
ATOM 3118 N N . SER B 1 170 ? -8.688 25.938 9.383 1 96.69 170 SER B N 1
ATOM 3119 C CA . SER B 1 170 ? -7.535 26.797 9.609 1 96.69 170 SER B CA 1
ATOM 3120 C C . SER B 1 170 ? -7.172 26.859 11.094 1 96.69 170 SER B C 1
ATOM 3122 O O . SER B 1 170 ? -7.957 27.344 11.906 1 96.69 170 SER B O 1
ATOM 3124 N N . GLY B 1 171 ? -5.953 26.359 11.383 1 96.06 171 GLY B N 1
ATOM 3125 C CA . GLY B 1 171 ? -5.738 26.156 12.805 1 96.06 171 GLY B CA 1
ATOM 3126 C C . GLY B 1 171 ? -4.359 26.578 13.266 1 96.06 171 GLY B C 1
ATOM 3127 O O . GLY B 1 171 ? -3.596 27.172 12.5 1 96.06 171 GLY B O 1
ATOM 3128 N N . LYS B 1 172 ? -4.164 26.375 14.516 1 94.62 172 LYS B N 1
ATOM 3129 C CA . LYS B 1 172 ? -2.893 26.594 15.203 1 94.62 172 LYS B CA 1
ATOM 3130 C C . LYS B 1 172 ? -2.607 25.469 16.188 1 94.62 172 LYS B C 1
ATOM 3132 O O . LYS B 1 172 ? -3.527 24.781 16.641 1 94.62 172 LYS B O 1
ATOM 3137 N N . LYS B 1 173 ? -1.355 25.312 16.484 1 94.75 173 LYS B N 1
ATOM 3138 C CA . LYS B 1 173 ? -0.922 24.281 17.406 1 94.75 173 LYS B CA 1
ATOM 3139 C C . LYS B 1 173 ? -1.34 24.609 18.844 1 94.75 173 LYS B C 1
ATOM 3141 O O . LYS B 1 173 ? -1.135 25.734 19.297 1 94.75 173 LYS B O 1
ATOM 3146 N N . ALA B 1 174 ? -1.974 23.625 19.516 1 96.06 174 ALA B N 1
ATOM 3147 C CA . ALA B 1 174 ? -2.354 23.781 20.922 1 96.06 174 ALA B CA 1
ATOM 3148 C C . ALA B 1 174 ? -1.724 22.688 21.781 1 96.06 174 ALA B C 1
ATOM 3150 O O . ALA B 1 174 ? -1.739 22.781 23.016 1 96.06 174 ALA B O 1
ATOM 3151 N N . GLY B 1 175 ? -1.231 21.688 21.203 1 95.81 175 GLY B N 1
ATOM 3152 C CA . GLY B 1 175 ? -0.552 20.609 21.891 1 95.81 175 GLY B CA 1
ATOM 3153 C C . GLY B 1 175 ? 0.385 19.828 20.984 1 95.81 175 GLY B C 1
ATOM 3154 O O . GLY B 1 175 ? 0.231 19.828 19.766 1 95.81 175 GLY B O 1
ATOM 3155 N N . GLY B 1 176 ? 1.318 19.203 21.641 1 96.12 176 GLY B N 1
ATOM 3156 C CA . GLY B 1 176 ? 2.289 18.422 20.906 1 96.12 176 GLY B CA 1
ATOM 3157 C C . GLY B 1 176 ? 3.053 17.438 21.766 1 96.12 176 GLY B C 1
ATOM 3158 O O . GLY B 1 176 ? 3.449 17.781 22.891 1 96.12 176 GLY B O 1
ATOM 3159 N N . VAL B 1 177 ? 3.166 16.266 21.281 1 95.88 177 VAL B N 1
ATOM 3160 C CA . VAL B 1 177 ? 3.945 15.227 21.953 1 95.88 177 VAL B CA 1
ATOM 3161 C C . VAL B 1 177 ? 4.762 14.453 20.922 1 95.88 177 VAL B C 1
ATOM 3163 O O . VAL B 1 177 ? 4.418 14.43 19.734 1 95.88 177 VAL B O 1
ATOM 3166 N N . LYS B 1 178 ? 5.809 13.852 21.391 1 95.31 178 LYS B N 1
ATOM 3167 C CA . LYS B 1 178 ? 6.652 13.062 20.5 1 95.31 178 LYS B CA 1
ATOM 3168 C C . LYS B 1 178 ? 5.887 11.875 19.922 1 95.31 178 LYS B C 1
ATOM 3170 O O . LYS B 1 178 ? 5.059 11.273 20.609 1 95.31 178 LYS B O 1
ATOM 3175 N N . ALA B 1 179 ? 6.203 11.555 18.672 1 96.25 179 ALA B N 1
ATOM 3176 C CA . ALA B 1 179 ? 5.68 10.32 18.078 1 96.25 179 ALA B CA 1
ATOM 3177 C C . ALA B 1 179 ? 6.203 9.094 18.812 1 96.25 179 ALA B C 1
ATOM 3179 O O . ALA B 1 179 ? 7.246 9.156 19.469 1 96.25 179 ALA B O 1
ATOM 3180 N N . PRO B 1 180 ? 5.488 8.023 18.719 1 95.25 180 PRO B N 1
ATOM 3181 C CA . PRO B 1 180 ? 6.02 6.781 19.281 1 95.25 180 PRO B CA 1
ATOM 3182 C C . PRO B 1 180 ? 7.395 6.418 18.734 1 95.25 180 PRO B C 1
ATOM 3184 O O . PRO B 1 180 ? 7.672 6.652 17.547 1 95.25 180 PRO B O 1
ATOM 3187 N N . THR B 1 181 ? 8.195 5.766 19.547 1 93.19 181 THR B N 1
ATOM 3188 C CA . THR B 1 181 ? 9.57 5.43 19.188 1 93.19 181 THR B CA 1
ATOM 3189 C C . THR B 1 181 ? 9.594 4.441 18.031 1 93.19 181 THR B C 1
ATOM 3191 O O . THR B 1 181 ? 10.562 4.387 17.266 1 93.19 181 THR B O 1
ATOM 3194 N N . LYS B 1 182 ? 8.516 3.67 17.875 1 93.88 182 LYS B N 1
ATOM 3195 C CA . LYS B 1 182 ? 8.508 2.629 16.844 1 93.88 182 LYS B CA 1
ATOM 3196 C C . LYS B 1 182 ? 7.895 3.145 15.547 1 93.88 182 LYS B C 1
ATOM 3198 O O . LYS B 1 182 ? 7.738 2.389 14.586 1 93.88 182 LYS B O 1
ATOM 3203 N N . ALA B 1 183 ? 7.48 4.414 15.578 1 97.25 183 ALA B N 1
ATOM 3204 C CA . ALA B 1 183 ? 6.969 4.996 14.344 1 97.25 183 ALA B CA 1
ATOM 3205 C C . ALA B 1 183 ? 7.977 4.855 13.203 1 97.25 183 ALA B C 1
ATOM 3207 O O . ALA B 1 183 ? 9.188 4.871 13.438 1 97.25 183 ALA B O 1
ATOM 3208 N N . TYR B 1 184 ? 7.465 4.676 12.023 1 97.5 184 TYR B N 1
ATOM 3209 C CA . TYR B 1 184 ? 8.359 4.598 10.867 1 97.5 184 TYR B CA 1
ATOM 3210 C C . TYR B 1 184 ? 9.141 5.895 10.703 1 97.5 184 TYR B C 1
ATOM 3212 O O . TYR B 1 184 ? 8.555 6.977 10.602 1 97.5 184 TYR B O 1
ATOM 3220 N N . LYS B 1 185 ? 10.406 5.766 10.617 1 98 185 LYS B N 1
ATOM 3221 C CA . LYS B 1 185 ? 11.289 6.926 10.703 1 98 185 LYS B CA 1
ATOM 3222 C C . LYS B 1 185 ? 11.477 7.57 9.336 1 98 185 LYS B C 1
ATOM 3224 O O . LYS B 1 185 ? 12.062 8.648 9.227 1 98 185 LYS B O 1
ATOM 3229 N N . GLY B 1 186 ? 10.93 6.934 8.258 1 97.56 186 GLY B N 1
ATOM 3230 C CA . GLY B 1 186 ? 11.211 7.379 6.898 1 97.56 186 GLY B CA 1
ATOM 3231 C C . GLY B 1 186 ? 12.492 6.789 6.332 1 97.56 186 GLY B C 1
ATOM 3232 O O . GLY B 1 186 ? 13.281 6.188 7.062 1 97.56 186 GLY B O 1
ATOM 3233 N N . SER B 1 187 ? 12.68 7.023 5.051 1 96.5 187 SER B N 1
ATOM 3234 C CA . SER B 1 187 ? 13.82 6.445 4.355 1 96.5 187 SER B CA 1
ATOM 3235 C C . SER B 1 187 ? 15.133 7.074 4.828 1 96.5 187 SER B C 1
ATOM 3237 O O . SER B 1 187 ? 16.203 6.473 4.695 1 96.5 187 SER B O 1
ATOM 3239 N N . ASN B 1 188 ? 15.07 8.312 5.395 1 96.88 188 ASN B N 1
ATOM 3240 C CA . ASN B 1 188 ? 16.281 8.961 5.879 1 96.88 188 ASN B CA 1
ATOM 3241 C C . ASN B 1 188 ? 16.625 8.516 7.301 1 96.88 188 ASN B C 1
ATOM 3243 O O . ASN B 1 188 ? 17.688 8.867 7.828 1 96.88 188 ASN B O 1
ATOM 3247 N N . GLY B 1 189 ? 15.703 7.773 7.945 1 97.56 189 GLY B N 1
ATOM 3248 C CA . GLY B 1 189 ? 15.969 7.16 9.242 1 97.56 189 GLY B CA 1
ATOM 3249 C C . GLY B 1 189 ? 15.984 8.156 10.383 1 97.56 189 GLY B C 1
ATOM 3250 O O . GLY B 1 189 ? 16.469 7.852 11.469 1 97.56 189 GLY B O 1
ATOM 3251 N N . LEU B 1 190 ? 15.422 9.336 10.234 1 98 190 LEU B N 1
ATOM 3252 C CA . LEU B 1 190 ? 15.664 10.398 11.203 1 98 190 LEU B CA 1
ATOM 3253 C C . LEU B 1 190 ? 14.477 10.555 12.148 1 98 190 LEU B C 1
ATOM 3255 O O . LEU B 1 190 ? 14.539 11.312 13.117 1 98 190 LEU B O 1
ATOM 3259 N N . GLY B 1 191 ? 13.352 9.859 11.82 1 97.88 191 GLY B N 1
ATOM 3260 C CA . GLY B 1 191 ? 12.242 9.859 12.758 1 97.88 191 GLY B CA 1
ATOM 3261 C C . GLY B 1 191 ? 10.93 10.281 12.133 1 97.88 191 GLY B C 1
ATOM 3262 O O . GLY B 1 191 ? 10.867 10.547 10.93 1 97.88 191 GLY B O 1
ATOM 3263 N N . ALA B 1 192 ? 9.922 10.234 12.977 1 98.56 192 ALA B N 1
ATOM 3264 C CA . ALA B 1 192 ? 8.594 10.719 12.609 1 98.56 192 ALA B CA 1
ATOM 3265 C C . ALA B 1 192 ? 8.273 12.031 13.32 1 98.56 192 ALA B C 1
ATOM 3267 O O . ALA B 1 192 ? 8.594 12.203 14.5 1 98.56 192 ALA B O 1
ATOM 3268 N N . VAL B 1 193 ? 7.648 12.984 12.594 1 97.62 193 VAL B N 1
ATOM 3269 C CA . VAL B 1 193 ? 7.309 14.266 13.203 1 97.62 193 VAL B CA 1
ATOM 3270 C C . VAL B 1 193 ? 6.34 14.055 14.359 1 97.62 193 VAL B C 1
ATOM 3272 O O . VAL B 1 193 ? 5.676 13.016 14.438 1 97.62 193 VAL B O 1
ATOM 3275 N N . ASP B 1 194 ? 6.227 15 15.227 1 96.69 194 ASP B N 1
ATOM 3276 C CA . ASP B 1 194 ? 5.445 14.945 16.453 1 96.69 194 ASP B CA 1
ATOM 3277 C C . ASP B 1 194 ? 3.959 14.766 16.156 1 96.69 194 ASP B C 1
ATOM 3279 O O . ASP B 1 194 ? 3.486 15.133 15.078 1 96.69 194 ASP B O 1
ATOM 3283 N N . TRP B 1 195 ? 3.332 14.109 17.172 1 98 195 TRP B N 1
ATOM 3284 C CA . TRP B 1 195 ? 1.877 14.203 17.188 1 98 195 TRP B CA 1
ATOM 3285 C C . TRP B 1 195 ? 1.426 15.586 17.672 1 98 195 TRP B C 1
ATOM 3287 O O . TRP B 1 195 ? 2.059 16.188 18.531 1 98 195 TRP B O 1
ATOM 3297 N N . LEU B 1 196 ? 0.295 16.109 17.078 1 97.56 196 LEU B N 1
ATOM 3298 C CA . LEU B 1 196 ? -0.139 17.453 17.391 1 97.56 196 LEU B CA 1
ATOM 3299 C C . LEU B 1 196 ? -1.645 17.5 17.641 1 97.56 196 LEU B C 1
ATOM 3301 O O . LEU B 1 196 ? -2.385 16.672 17.125 1 97.56 196 LEU B O 1
ATOM 3305 N N . TYR B 1 197 ? -1.989 18.438 18.484 1 97.88 197 TYR B N 1
ATOM 3306 C CA . TYR B 1 197 ? -3.367 18.906 18.625 1 97.88 197 TYR B CA 1
ATOM 3307 C C . TYR B 1 197 ? -3.527 20.312 18.094 1 97.88 197 TYR B C 1
ATOM 3309 O O . TYR B 1 197 ? -2.828 21.234 18.531 1 97.88 197 TYR B O 1
ATOM 3317 N N . LEU B 1 198 ? -4.391 20.422 17.094 1 97.81 198 LEU B N 1
ATOM 3318 C CA . LEU B 1 198 ? -4.637 21.719 16.453 1 97.81 198 LEU B CA 1
ATOM 3319 C C . LEU B 1 198 ? -6.039 22.219 16.766 1 97.81 198 LEU B C 1
ATOM 3321 O O . LEU B 1 198 ? -6.996 21.438 16.781 1 97.81 198 LEU B O 1
ATOM 3325 N N . VAL B 1 199 ? -6.117 23.5 16.969 1 97.19 199 VAL B N 1
ATOM 3326 C CA . VAL B 1 199 ? -7.402 24.156 17.219 1 97.19 199 VAL B CA 1
ATOM 3327 C C . VAL B 1 199 ? -7.566 25.344 16.266 1 97.19 199 VAL B C 1
ATOM 3329 O O . VAL B 1 199 ? -6.605 25.766 15.625 1 97.19 199 VAL B O 1
ATOM 3332 N N . ASP B 1 200 ? -8.773 25.75 16.156 1 96.75 200 ASP B N 1
ATOM 3333 C CA . ASP B 1 200 ? -9.078 26.922 15.328 1 96.75 200 ASP B CA 1
ATOM 3334 C C . ASP B 1 200 ? -8.18 28.094 15.711 1 96.75 200 ASP B C 1
ATOM 3336 O O . ASP B 1 200 ? -7.934 28.328 16.891 1 96.75 200 ASP B O 1
ATOM 3340 N N . ASN B 1 201 ? -7.699 28.875 14.695 1 95.25 201 ASN B N 1
ATOM 3341 C CA . ASN B 1 201 ? -6.824 30.016 14.953 1 95.25 201 ASN B CA 1
ATOM 3342 C C . ASN B 1 201 ? -7.613 31.312 15.047 1 95.25 201 ASN B C 1
ATOM 3344 O O . ASN B 1 201 ? -7.031 32.406 15.023 1 95.25 201 ASN B O 1
ATOM 3348 N N . ASN B 1 202 ? -8.906 31.328 14.984 1 93.62 202 ASN B N 1
ATOM 3349 C CA . ASN B 1 202 ? -9.836 32.438 15.133 1 93.62 202 ASN B CA 1
ATOM 3350 C C . ASN B 1 202 ? -9.797 33.375 13.93 1 93.62 202 ASN B C 1
ATOM 3352 O O . ASN B 1 202 ? -10.055 34.594 14.062 1 93.62 202 ASN B O 1
ATOM 3356 N N . SER B 1 203 ? -9.367 32.969 12.82 1 93.69 203 SER B N 1
ATOM 3357 C CA . SER B 1 203 ? -9.344 33.781 11.609 1 93.69 203 SER B CA 1
ATOM 3358 C C . SER B 1 203 ? -10.727 33.844 10.969 1 93.69 203 SER B C 1
ATOM 3360 O O . SER B 1 203 ? -10.953 34.656 10.062 1 93.69 203 SER B O 1
ATOM 3362 N N . GLY B 1 204 ? -11.656 33 11.469 1 94.94 204 GLY B N 1
ATOM 3363 C CA . GLY B 1 204 ? -12.992 32.969 10.906 1 94.94 204 GLY B CA 1
ATOM 3364 C C . GLY B 1 204 ? -13.102 32.062 9.688 1 94.94 204 GLY B C 1
ATOM 3365 O O . GLY B 1 204 ? -14.172 31.938 9.094 1 94.94 204 GLY B O 1
ATOM 3366 N N . ARG B 1 205 ? -12.078 31.312 9.383 1 95.31 205 ARG B N 1
ATOM 3367 C CA . ARG B 1 205 ? -12.031 30.547 8.148 1 95.31 205 ARG B CA 1
ATOM 3368 C C . ARG B 1 205 ? -12.531 29.125 8.367 1 95.31 205 ARG B C 1
ATOM 3370 O O . ARG B 1 205 ? -12.969 28.453 7.422 1 95.31 205 ARG B O 1
ATOM 3377 N N . THR B 1 206 ? -12.461 28.625 9.555 1 97 206 THR B N 1
ATOM 3378 C CA . THR B 1 206 ? -12.797 27.234 9.852 1 97 206 THR B CA 1
ATOM 3379 C C . THR B 1 206 ? -14.281 26.984 9.633 1 97 206 THR B C 1
ATOM 3381 O O . THR B 1 206 ? -15.125 27.797 10.023 1 97 206 THR B O 1
ATOM 3384 N N . LYS B 1 207 ? -14.578 25.938 8.969 1 96.12 207 LYS B N 1
ATOM 3385 C CA . LYS B 1 207 ? -15.938 25.484 8.695 1 96.12 207 LYS B CA 1
ATOM 3386 C C . LYS B 1 207 ? -16.047 23.969 8.781 1 96.12 207 LYS B C 1
ATOM 3388 O O . LYS B 1 207 ? -15.273 23.25 8.148 1 96.12 207 LYS B O 1
ATOM 3393 N N . GLY B 1 208 ? -17.016 23.406 9.562 1 93.75 208 GLY B N 1
ATOM 3394 C CA . GLY B 1 208 ? -17.375 21.984 9.523 1 93.75 208 GLY B CA 1
ATOM 3395 C C . GLY B 1 208 ? -16.562 21.141 10.492 1 93.75 208 GLY B C 1
ATOM 3396 O O . GLY B 1 208 ? -16.719 19.922 10.539 1 93.75 208 GLY B O 1
ATOM 3397 N N . THR B 1 209 ? -15.625 21.641 11.219 1 93.31 209 THR B N 1
ATOM 3398 C CA . THR B 1 209 ? -14.836 20.938 12.227 1 93.31 209 THR B CA 1
ATOM 3399 C C . THR B 1 209 ? -14.344 21.906 13.297 1 93.31 209 THR B C 1
ATOM 3401 O O . THR B 1 209 ? -14.461 23.125 13.141 1 93.31 209 THR B O 1
ATOM 3404 N N . THR B 1 210 ? -13.891 21.375 14.414 1 91.69 210 THR B N 1
ATOM 3405 C CA . THR B 1 210 ? -13.469 22.234 15.5 1 91.69 210 THR B CA 1
ATOM 3406 C C . THR B 1 210 ? -11.992 22 15.844 1 91.69 210 THR B C 1
ATOM 3408 O O . THR B 1 210 ? -11.297 22.922 16.266 1 91.69 210 THR B O 1
ATOM 3411 N N . SER B 1 211 ? -11.609 20.75 15.719 1 97.19 211 SER B N 1
ATOM 3412 C CA . SER B 1 211 ? -10.234 20.438 16.062 1 97.19 211 SER B CA 1
ATOM 3413 C C . SER B 1 211 ? -9.695 19.297 15.219 1 97.19 211 SER B C 1
ATOM 3415 O O . SER B 1 211 ? -10.469 18.547 14.609 1 97.19 211 SER B O 1
ATOM 3417 N N . VAL B 1 212 ? -8.391 19.266 15.141 1 98.44 212 VAL B N 1
ATOM 3418 C CA . VAL B 1 212 ? -7.711 18.25 14.352 1 98.44 212 VAL B CA 1
ATOM 3419 C C . VAL B 1 212 ? -6.531 17.688 15.148 1 98.44 212 VAL B C 1
ATOM 3421 O O . VAL B 1 212 ? -5.777 18.453 15.766 1 98.44 212 VAL B O 1
ATOM 3424 N N . TYR B 1 213 ? -6.43 16.391 15.211 1 98.38 213 TYR B N 1
ATOM 3425 C CA . TYR B 1 213 ? -5.25 15.719 15.75 1 98.38 213 TYR B CA 1
ATOM 3426 C C . TYR B 1 213 ? -4.379 15.18 14.625 1 98.38 213 TYR B C 1
ATOM 3428 O O . TYR B 1 213 ? -4.871 14.492 13.719 1 98.38 213 TYR B O 1
ATOM 3436 N N . ARG B 1 214 ? -3.146 15.57 14.578 1 98.31 214 ARG B N 1
ATOM 3437 C CA . ARG B 1 214 ? -2.152 14.852 13.781 1 98.31 214 ARG B CA 1
ATOM 3438 C C . ARG B 1 214 ? -1.567 13.68 14.562 1 98.31 214 ARG B C 1
ATOM 3440 O O . ARG B 1 214 ? -0.89 13.875 15.578 1 98.31 214 ARG B O 1
ATOM 3447 N N . VAL B 1 215 ? -1.84 12.453 14.148 1 98.31 215 VAL B N 1
ATOM 3448 C CA . VAL B 1 215 ? -1.398 11.273 14.891 1 98.31 215 VAL B CA 1
ATOM 3449 C C . VAL B 1 215 ? -0.93 10.195 13.914 1 98.31 215 VAL B C 1
ATOM 3451 O O . VAL B 1 215 ? -1.11 10.328 12.703 1 98.31 215 VAL B O 1
ATOM 3454 N N . GLU B 1 216 ? -0.272 9.148 14.461 1 97.88 216 GLU B N 1
ATOM 3455 C CA . GLU B 1 216 ? 0.225 8.047 13.641 1 97.88 216 GLU B CA 1
ATOM 3456 C C . GLU B 1 216 ? 1.13 8.547 12.523 1 97.88 216 GLU B C 1
ATOM 3458 O O . GLU B 1 216 ? 0.924 8.211 11.352 1 97.88 216 GLU B O 1
ATOM 3463 N N . THR B 1 217 ? 2.07 9.383 12.945 1 98.69 217 THR B N 1
ATOM 3464 C CA . THR B 1 217 ? 2.953 10.023 11.977 1 98.69 217 THR B CA 1
ATOM 3465 C C . THR B 1 217 ? 4.031 9.055 11.5 1 98.69 217 THR B C 1
ATOM 3467 O O . THR B 1 217 ? 4.43 8.148 12.234 1 98.69 217 THR B O 1
ATOM 3470 N N . ALA B 1 218 ? 4.465 9.203 10.289 1 98.69 218 ALA B N 1
ATOM 3471 C CA . ALA B 1 218 ? 5.578 8.5 9.656 1 98.69 218 ALA B CA 1
ATOM 3472 C C . ALA B 1 218 ? 6.508 9.477 8.938 1 98.69 218 ALA B C 1
ATOM 3474 O O . ALA B 1 218 ? 6.07 10.242 8.086 1 98.69 218 ALA B O 1
ATOM 3475 N N . GLY B 1 219 ? 7.789 9.484 9.32 1 98.75 219 GLY B N 1
ATOM 3476 C CA . GLY B 1 219 ? 8.789 10.297 8.641 1 98.75 219 GLY B CA 1
ATOM 3477 C C . GLY B 1 219 ? 8.609 11.789 8.883 1 98.75 219 GLY B C 1
ATOM 3478 O O . GLY B 1 219 ? 8 12.195 9.867 1 98.75 219 GLY B O 1
ATOM 3479 N N . GLY B 1 220 ? 9.352 12.586 8.086 1 98.38 220 GLY B N 1
ATOM 3480 C CA . GLY B 1 220 ? 9.164 14.031 8.055 1 98.38 220 GLY B CA 1
ATOM 3481 C C . GLY B 1 220 ? 10.242 14.789 8.812 1 98.38 220 GLY B C 1
ATOM 3482 O O . GLY B 1 220 ? 10.266 16.016 8.797 1 98.38 220 GLY B O 1
ATOM 3483 N N . VAL B 1 221 ? 11.164 14.086 9.453 1 97.94 221 VAL B N 1
ATOM 3484 C CA . VAL B 1 221 ? 12.164 14.75 10.289 1 97.94 221 VAL B CA 1
ATOM 3485 C C . VAL B 1 221 ? 13.398 15.078 9.453 1 97.94 221 VAL B C 1
ATOM 3487 O O . VAL B 1 221 ? 13.891 14.242 8.695 1 97.94 221 VAL B O 1
ATOM 3490 N N . ALA B 1 222 ? 13.859 16.281 9.547 1 97 222 ALA B N 1
ATOM 3491 C CA . ALA B 1 222 ? 15.047 16.734 8.828 1 97 222 ALA B CA 1
ATOM 3492 C C . ALA B 1 222 ? 16.312 16.438 9.625 1 97 222 ALA B C 1
ATOM 3494 O O . ALA B 1 222 ? 16.25 16.172 10.828 1 97 222 ALA B O 1
ATOM 3495 N N . PRO B 1 223 ? 17.484 16.5 8.914 1 96.69 223 PRO B N 1
ATOM 3496 C CA . PRO B 1 223 ? 18.75 16.438 9.648 1 96.69 223 PRO B CA 1
ATOM 3497 C C . PRO B 1 223 ? 18.891 17.547 10.672 1 96.69 223 PRO B C 1
ATOM 3499 O O . PRO B 1 223 ? 18.234 18.578 10.562 1 96.69 223 PRO B O 1
ATOM 3502 N N . SER B 1 224 ? 19.766 17.297 11.555 1 94.88 224 SER B N 1
ATOM 3503 C CA . SER B 1 224 ? 19.891 18.219 12.68 1 94.88 224 SER B CA 1
ATOM 3504 C C . SER B 1 224 ? 20.594 19.516 12.258 1 94.88 224 SER B C 1
ATOM 3506 O O . SER B 1 224 ? 20.422 20.547 12.891 1 94.88 224 SER B O 1
ATOM 3508 N N . SER B 1 225 ? 21.438 19.391 11.141 1 95.25 225 SER B N 1
ATOM 3509 C CA . SER B 1 225 ? 22.188 20.578 10.703 1 95.25 225 SER B CA 1
ATOM 3510 C C . SER B 1 225 ? 22.125 20.734 9.188 1 95.25 225 SER B C 1
ATOM 3512 O O . SER B 1 225 ? 21.719 19.812 8.477 1 95.25 225 SER B O 1
ATOM 3514 N N . CYS B 1 226 ? 22.375 21.938 8.781 1 95.19 226 CYS B N 1
ATOM 3515 C CA . CYS B 1 226 ? 22.453 22.25 7.355 1 95.19 226 CYS B CA 1
ATOM 3516 C C . CYS B 1 226 ? 23.625 23.188 7.066 1 95.19 226 CYS B C 1
ATOM 3518 O O . CYS B 1 226 ? 24.156 23.828 7.98 1 95.19 226 CYS B O 1
ATOM 3520 N N . SER B 1 227 ? 24.094 23.219 5.738 1 93.25 227 SER B N 1
ATOM 3521 C CA . SER B 1 227 ? 25.328 23.922 5.438 1 93.25 227 SER B CA 1
ATOM 3522 C C . SER B 1 227 ? 25.094 25.031 4.402 1 93.25 227 SER B C 1
ATOM 3524 O O . SER B 1 227 ? 25.969 25.875 4.184 1 93.25 227 SER B O 1
ATOM 3526 N N . ASN B 1 228 ? 23.953 25.109 3.762 1 94.06 228 ASN B N 1
ATOM 3527 C CA . ASN B 1 228 ? 23.672 26.109 2.746 1 94.06 228 ASN B CA 1
ATOM 3528 C C . ASN B 1 228 ? 22.484 26.984 3.139 1 94.06 228 ASN B C 1
ATOM 3530 O O . ASN B 1 228 ? 21.359 26.734 2.713 1 94.06 228 ASN B O 1
ATOM 3534 N N . PRO B 1 229 ? 22.766 28.094 3.793 1 91.69 229 PRO B N 1
ATOM 3535 C CA . PRO B 1 229 ? 21.656 28.938 4.234 1 91.69 229 PRO B CA 1
ATOM 3536 C C . PRO B 1 229 ? 20.719 29.344 3.094 1 91.69 229 PRO B C 1
ATOM 3538 O O . PRO B 1 229 ? 21.188 29.641 1.991 1 91.69 229 PRO B O 1
ATOM 3541 N N . GLY B 1 230 ? 19.406 29.266 3.383 1 89.88 230 GLY B N 1
ATOM 3542 C CA . GLY B 1 230 ? 18.422 29.672 2.393 1 89.88 230 GLY B CA 1
ATOM 3543 C C . GLY B 1 230 ? 17.953 28.516 1.529 1 89.88 230 GLY B C 1
ATOM 3544 O O . GLY B 1 230 ? 16.922 28.609 0.864 1 89.88 230 GLY B O 1
ATOM 3545 N N . SER B 1 231 ? 18.656 27.406 1.625 1 91.75 231 SER B N 1
ATOM 3546 C CA . SER B 1 231 ? 18.234 26.25 0.85 1 91.75 231 SER B CA 1
ATOM 3547 C C . SER B 1 231 ? 16.984 25.609 1.461 1 91.75 231 SER B C 1
ATOM 3549 O O . SER B 1 231 ? 16.719 25.766 2.65 1 91.75 231 SER B O 1
ATOM 3551 N N . SER B 1 232 ? 16.219 25.016 0.588 1 91.69 232 SER B N 1
ATOM 3552 C CA . SER B 1 232 ? 15 24.328 1.021 1 91.69 232 SER B CA 1
ATOM 3553 C C . SER B 1 232 ? 15.148 22.812 0.934 1 91.69 232 SER B C 1
ATOM 3555 O O . SER B 1 232 ? 15.953 22.312 0.148 1 91.69 232 SER B O 1
ATOM 3557 N N . MET B 1 233 ? 14.453 22.109 1.766 1 93.62 233 MET B N 1
ATOM 3558 C CA . MET B 1 233 ? 14.406 20.656 1.758 1 93.62 233 MET B CA 1
ATOM 3559 C C . MET B 1 233 ? 12.984 20.156 1.976 1 93.62 233 MET B C 1
ATOM 3561 O O . MET B 1 233 ? 12.258 20.688 2.824 1 93.62 233 MET B O 1
ATOM 3565 N N . HIS B 1 234 ? 12.57 19.234 1.133 1 95.44 234 HIS B N 1
ATOM 3566 C CA . HIS B 1 234 ? 11.289 18.531 1.253 1 95.44 234 HIS B CA 1
ATOM 3567 C C . HIS B 1 234 ? 11.477 17.125 1.782 1 95.44 234 HIS B C 1
ATOM 3569 O O . HIS B 1 234 ? 12.086 16.281 1.113 1 95.44 234 HIS B O 1
ATOM 3575 N N . VAL B 1 235 ? 10.984 16.875 3 1 97.56 235 VAL B N 1
ATOM 3576 C CA . VAL B 1 235 ? 11.109 15.547 3.586 1 97.56 235 VAL B CA 1
ATOM 3577 C C . VAL B 1 235 ? 9.766 14.828 3.514 1 97.56 235 VAL B C 1
ATOM 3579 O O . VAL B 1 235 ? 8.766 15.305 4.062 1 97.56 235 VAL B O 1
ATOM 3582 N N . PRO B 1 236 ? 9.719 13.656 2.836 1 98.56 236 PRO B N 1
ATOM 3583 C CA . PRO B 1 236 ? 8.453 12.922 2.758 1 98.56 236 PRO B CA 1
ATOM 3584 C C . PRO B 1 236 ? 7.902 12.547 4.129 1 98.56 236 PRO B C 1
ATOM 3586 O O . PRO B 1 236 ? 8.672 12.211 5.035 1 98.56 236 PRO B O 1
ATOM 3589 N N . TYR B 1 237 ? 6.59 12.617 4.246 1 98.62 237 TYR B N 1
ATOM 3590 C CA . TYR B 1 237 ? 5.93 12.188 5.473 1 98.62 237 TYR B CA 1
ATOM 3591 C C . TYR B 1 237 ? 4.5 11.742 5.195 1 98.62 237 TYR B C 1
ATOM 3593 O O . TYR B 1 237 ? 3.936 12.062 4.148 1 98.62 237 TYR B O 1
ATOM 3601 N N . ALA B 1 238 ? 3.953 10.945 6.043 1 98.56 238 ALA B N 1
ATOM 3602 C CA . ALA B 1 238 ? 2.541 10.57 6.09 1 98.56 238 ALA B CA 1
ATOM 3603 C C . ALA B 1 238 ? 2.006 10.617 7.516 1 98.56 238 ALA B C 1
ATOM 3605 O O . ALA B 1 238 ? 2.773 10.508 8.477 1 98.56 238 ALA B O 1
ATOM 3606 N N . THR B 1 239 ? 0.753 10.812 7.609 1 98.62 239 THR B N 1
ATOM 3607 C CA . THR B 1 239 ? 0.124 10.914 8.922 1 98.62 239 THR B CA 1
ATOM 3608 C C . THR B 1 239 ? -1.385 10.711 8.812 1 98.62 239 THR B C 1
ATOM 3610 O O . THR B 1 239 ? -1.94 10.719 7.715 1 98.62 239 THR B O 1
ATOM 3613 N N . GLU B 1 240 ? -1.948 10.453 9.977 1 97.88 240 GLU B N 1
ATOM 3614 C CA . GLU B 1 240 ? -3.402 10.531 10.078 1 97.88 240 GLU B CA 1
ATOM 3615 C C . GLU B 1 240 ? -3.844 11.828 10.742 1 97.88 240 GLU B C 1
ATOM 3617 O O . GLU B 1 240 ? -3.336 12.188 11.805 1 97.88 240 GLU B O 1
ATOM 3622 N N . TYR B 1 241 ? -4.738 12.555 10.07 1 98.31 241 TYR B N 1
ATOM 3623 C CA . TYR B 1 241 ? -5.434 13.688 10.664 1 98.31 241 TYR B CA 1
ATOM 3624 C C . TYR B 1 241 ? -6.836 13.297 11.109 1 98.31 241 TYR B C 1
ATOM 3626 O O . TYR B 1 241 ? -7.68 12.938 10.289 1 98.31 241 TYR B O 1
ATOM 3634 N N . TRP B 1 242 ? -7.059 13.359 12.406 1 98.12 242 TRP B N 1
ATOM 3635 C CA . TRP B 1 242 ? -8.367 13.062 12.977 1 98.12 242 TRP B CA 1
ATOM 3636 C C . TRP B 1 242 ? -9.148 14.344 13.25 1 98.12 242 TRP B C 1
ATOM 3638 O O . TRP B 1 242 ? -8.75 15.156 14.086 1 98.12 242 TRP B O 1
ATOM 3648 N N . PHE B 1 243 ? -10.242 14.445 12.562 1 97.75 243 PHE B N 1
ATOM 3649 C CA . PHE B 1 243 ? -11.062 15.648 12.664 1 97.75 243 PHE B CA 1
ATOM 3650 C C . PHE B 1 243 ? -12.219 15.438 13.633 1 97.75 243 PHE B C 1
ATOM 3652 O O . PHE B 1 243 ? -12.859 14.383 13.617 1 97.75 243 PHE B O 1
ATOM 3659 N N . TYR B 1 244 ? -12.445 16.484 14.438 1 96.62 244 TYR B N 1
ATOM 3660 C CA . TYR B 1 244 ? -13.531 16.422 15.414 1 96.62 244 TYR B CA 1
ATOM 3661 C C . TYR B 1 244 ? -14.414 17.656 15.305 1 96.62 244 TYR B C 1
ATOM 3663 O O . TYR B 1 244 ? -13.961 18.734 14.891 1 96.62 244 TYR B O 1
ATOM 3671 N N . ASP B 1 245 ? -15.633 17.531 15.789 1 92.19 245 ASP B N 1
ATOM 3672 C CA . ASP B 1 245 ? -16.578 18.625 15.898 1 92.19 245 ASP B CA 1
ATOM 3673 C C . ASP B 1 245 ? -16.516 19.281 17.281 1 92.19 245 ASP B C 1
ATOM 3675 O O . ASP B 1 245 ? -16.281 18.594 18.281 1 92.19 245 ASP B O 1
#

Nearest PDB structures (foldseek):
  8ptx-assembly1_A  TM=2.841E-01  e=1.691E+00  Homo sapiens
  6l7i-assembly1_G  TM=2.932E-01  e=9.890E+00  Photorhabdus luminescens
  6rap-assembly1_A  TM=2.662E-01  e=7.101E+00  Serratia entomophila
  6j0b-assembly1_a  TM=2.142E-01  e=9.359E+00  Photorhabdus asymbiotica subsp. asymbiotica ATCC 43949
  8ptx-assembly1_A  TM=2.841E-01  e=1.550E+00  Homo sapiens

Foldseek 3Di:
DPPPPPPPPPPPPPPPPPPPPPDAQPDPDAAFDPLVLFPQDDDFGDDGDPDHFPFKKKWWAWFKWFQAPVPQFTDQWDQQGGIKTFIFTQRSVDHNPCFLVQFQQLQVQLVVVCVVVVDQADVVCVGVVVSNCVSNVVRGNDTQWMWDWHDDPRGTWIWTCRPNVPWIATWDFRGWDAARPPQAAHPVNNRWDIKTKIAGPPPPGGDDFGIKIWHSKHHHDDDGGHDDGGDMDIIIIMTMITTHD/DPPPPPPPPPPPPPPPPPPPPPDDQPDPDAAFDPLVLFPQDDDFGDDGDPDHFPFKKKWWAWFKWFQAPVPQFTDQWDQQGGIKTFIFTQRSVDHNPCFLVQFQQLQVQLVVVCVVVVDQADVVCVGVVVSNCVSNVVRGNDTQWMWDWHDDPRGTWIWTCRPNVPWIATWDFRGWDAARPPQAAHPVNNRWDIKTKIAGPPPPGGDDFGIKIWHSKHHHDDDGGHDDGGDMDIIIMMTMITTHD

Sequence (490 aa):
MTSIRTLLLALAVIATSSNALCLPRIDDSMPALPLSKISNTGSAPLPVPDKDPKYIILGLGFQNYTCSPSSSTWIQSTIQAGAIADLYDITSQTTSDTGDRFSRASLKAFETCLRVTKCVPTMDNGYCERCHTISSAAFASNRVGEHYFDQINGSQMPNFALSTLQCFFSGKKAGGVKAPTKAYKGSNGLGAVDWLYLVDNNSGRTKGTTSVYRVETAGGVAPSSCSNPGSSMHVPYATEYWFYDMTSIRTLLLALAVIATSSNALCLPRIDDSMPALPLSKISNTGSAPLPVPDKDPKYIILGLGFQNYTCSPSSSTWIQSTIQAGAIADLYDITSQTTSDTGDRFSRASLKAFETCLRVTKCVPTMDNGYCERCHTISSAAFASNRVGEHYFDQINGSQMPNFALSTLQCFFSGKKAGGVKAPTKAYKGSNGLGAVDWLYLVDNNSGRTKGTTSVYRVETAGGVAPSSCSNPGSSMHVPYATEYWFYD

InterPro domains:
  IPR021851 Protein of unknown function DUF3455 [PF11937] (52-244)

Solvent-accessible surface area (backbone atoms only — not comparable to full-atom values): 26623 Å² total; per-residue (Å²): 137,83,79,78,77,78,79,77,76,78,77,78,76,77,76,73,74,76,72,75,77,72,74,76,54,87,69,86,68,74,40,68,82,70,59,85,68,39,76,68,56,71,96,29,38,63,78,81,75,93,64,69,62,73,41,35,29,37,35,43,37,30,31,27,32,33,21,34,75,87,72,37,24,60,38,54,83,49,89,86,22,37,42,42,24,46,24,24,61,35,46,77,77,51,44,76,81,48,76,42,51,65,18,41,24,27,34,40,10,29,53,43,32,33,60,78,66,64,59,72,70,36,79,89,53,57,53,41,39,67,35,52,56,27,27,39,29,43,76,25,88,51,77,33,34,41,33,37,46,45,78,52,97,88,35,81,27,52,32,38,42,27,65,79,72,69,29,30,43,38,26,36,82,70,20,47,32,70,44,46,91,81,38,43,26,46,96,85,64,63,25,33,40,60,26,34,26,31,32,65,59,80,81,76,67,50,36,85,52,48,36,38,33,41,37,51,37,13,7,36,42,71,65,82,60,46,88,54,61,74,40,73,47,75,30,57,23,14,20,34,38,39,29,27,110,135,84,79,76,76,77,80,75,76,77,77,77,74,75,74,73,73,75,72,75,76,71,74,76,54,85,70,86,67,75,42,70,84,71,60,85,68,38,76,69,58,72,96,28,39,64,79,81,75,92,64,68,63,73,43,34,29,38,35,44,38,30,28,26,30,32,22,33,75,87,72,37,25,60,38,52,83,49,88,85,21,36,43,43,24,46,24,25,62,35,47,79,75,51,46,78,82,47,76,44,52,65,17,40,23,29,34,39,10,29,54,43,32,32,60,78,67,65,58,73,69,37,80,89,53,56,55,41,39,68,38,52,56,27,27,38,29,43,75,25,89,50,76,32,34,40,34,36,45,46,78,54,97,89,34,81,27,51,34,37,43,26,64,79,70,67,29,30,44,38,26,38,83,69,20,48,32,69,44,46,90,81,38,43,25,44,95,83,62,63,25,33,37,61,26,34,27,31,32,65,59,80,79,77,65,51,36,84,52,48,35,37,33,42,37,50,36,13,7,36,45,71,64,80,60,47,89,53,61,72,40,73,47,74,30,57,23,15,21,33,37,38,30,25,109

pLDDT: mean 86.27, std 20.24, range [27.39, 98.75]

Secondary structure (DSSP, 8-state):
-------------------------SSSSPPPP-GGGS---SSSPPPPPSS--SEEEEEEEEEEEEE-TTTSSEES-STT-EEEEEEEE-TTT--TTTTTHHHHHHHHHHHHHHHHHT----TTTTTTHHHHHHHHTTT---EEEEEEEEEETTEEEEEEEEGGGTEEEEEEEEEEEPPPTTS--TTTTS-BPPEEEEEE-SSS--BS-SEEEEEEEEEBPPPS--SSTT-EEEEEEEEEEEEE-/-------------------------SSSSPPPP-GGGS---SSSPPPPPSS--SEEEEEEEEEEEEE-TTTSSEES-STT-EEEEEEEE-TTT--TTTTTHHHHHHHHHHHHHHHHHT----TTTTTTHHHHHHHHTTT---EEEEEEEEEETTEEEEEEEEGGGTEEEEEEEEEEEPPPTTS--TTTTS-BPPEEEEEE-SSS--BS-SEEEEEEEEEBPPPS--SSTT-EEEEEEEEEEEEE-

Organism: NCBI:txid717836